Protein 5EGL (pdb70)

Radius of gyration: 24.34 Å; Cα contacts (8 Å, |Δi|>4): 1098; chains: 3; bounding box: 71×56×66 Å

Organism: Staphylococcus aureus (strain Mu50 / ATCC 700699) (NCBI:txid158878)

CATH classification: 3.10.129.10

InterPro domains:
  IPR006683 Thioesterase domain [PF03061] (31-102)
  IPR029069 HotDog domain superfamily [SSF54637] (8-158)
  IPR033120 Hotdog acyl-CoA thioesterase (ACOT)-type domain [PS51770] (12-124)
  IPR040170 Cytosolic acyl coenzyme A thioester hydrolase [PTHR11049] (7-162)

Foldseek 3Di:
DEDEQVQLKDKDKDAAAPVQADPVQFGDPVVVVVVLVVSQQSSVCRQQVAHKDWPWWLDKDFAATDGHGWIKMKIKTFLWFDFFKTKIKIWIWTADPVVRDIDTGMITITMMGGADPVGDGHGTHGYDYDDDVSCVSNVCVVVSVVVVVVVVVVVVVVVVVVVD/DAEDEQVQLKDKDKDAAAQVQADPVQFGDPVVVVVVVVVRQQSSVCRQFVAHKDWPWWLDKDFDATDGHGWMKMKMKTFQWFDFFKTKIKIFIWTDPVTDTGMITITMMGGADPVRHGHGTHTYDYDDDVSVVSNVCVVVSVVVVVVVVVVVVVVVVVVVVVVD/DEDEQVRLKFKDKDAAAPVQDDPVFFGDPVVVVVVQVVGQQSSVCVQFVAHKDWPDWDDWDQPDTDGHGWMKMKMKTWQWFDFFKTKIKIWIWTQDPVVRDIGTRIIIITMMGGADPVRHGHGGHTYDYDDDVSVVSNVPPVVVVVVVVVVVVVVVVVVVVVVD

B-factor: mean 50.88, std 18.09, range [17.89, 131.73]

Sequence (492 aa):
PMKSMSESKCYKNRQVFPQDTNHHHTMFGGTLMANIDEIAAITAMKHAGAQVVTASTDSVDFLKPIKTGDILQYVAMVSYAGTSSMEVVVQIRIDDVFNNKHDLAALSYLTFVALDDEGKPKHVPGVYPEDDVEKWFYDTAPQRVERRKARRIESKQTIEYLAQRPMKSMSESKCYKNRQVFPQDTNHHHTMFGGTLMANIDEIAAITAMKHAGAQVVTASTDSVDFLKPIKTGDILQYVAMVSYAGTSSMEVVVQIRIDDKHDLAALSYLTFVALDDEGKPKHVPGVYPEDDVEKWFYDTAPQRVERRKARRIESKQTIEYLAQAQHPMKSMSESKCYKNRQVFPQDTNHHHTMFGGTLMANIDEIAAITAMKHAGAQVVTASTDSVDFLKPIKTGDILQYVAMVSYAGTSSMEVVVQIRIDDVFNNKHDLAALSYLTFVALDDEGKPKHVPGVYPEDDVEKWFYDTAPQRVERRKARRIESKQTIEYLAQ

Secondary structure (DSSP, 8-state):
-EEETGGG-EEEEEE--GGGB-TTSBBPHHHHHHHHHHHHHHHHHHHHTSEEEEEEEEEEEE-S--BTT-EEEEEEEEEEE-SSEEEEEEEEEEEETTTTEEEEEEEEEEEEEEE-TTSSB----EEE--SHHHHHHHHHHHHHHHHHHHHHHHHHHHHHHH--/--EEETTTT-EEEEEE--GGGB-TTSBBPHHHHHHHHHHHHHHHHHHHHTSEEEEEEEEEEEE-S--BTT-EEEEEEEEEEE-SSEEEEEEEEEEE--EEEEEEEEEEEEEE-TTS-B----EEE--SHHHHHHHHHHHHHHHHHHHHHHHHHHHHHHHHHHH-/-EEETGGG-EEEEEE--GGGB-TTSBB-HHHHHHHHHHHHHHHHHHHHTS-EEEEEE------S--BTT-EEEEEEEEEEE-SSEEEEEEEEEEEETTTTEEEEEEEEEEEEEEB-TTS-B----EEE--SHHHHHHHHHHHHHHHHHHHHHHHHHHHHHHH--

Solvent-accessible surface area: 23511 Å² total; per-residue (Å²): 147,119,51,6,0,54,102,1,43,16,127,31,100,96,109,4,91,76,132,17,2,30,46,78,97,31,18,46,8,2,31,3,2,26,16,1,12,102,5,0,20,71,0,0,81,104,0,6,61,21,53,23,53,22,31,4,1,6,10,0,22,43,45,100,96,10,77,45,58,33,57,1,30,2,5,0,2,0,1,54,23,26,89,20,17,0,4,0,0,0,4,0,44,33,42,53,90,188,100,147,116,40,57,24,0,0,3,0,15,1,2,0,28,0,25,42,132,142,34,131,87,72,136,17,18,22,6,86,23,104,69,98,34,0,96,47,0,81,98,36,1,83,78,19,13,106,48,26,113,39,34,127,102,44,9,104,87,6,50,129,72,28,73,191,155,103,100,43,10,0,50,92,2,44,4,72,6,7,41,31,4,87,92,138,16,11,55,185,96,106,27,9,94,14,12,39,5,1,38,13,0,9,37,3,0,24,4,0,0,14,40,0,8,17,4,36,20,56,24,30,15,0,26,7,0,10,40,54,86,91,6,77,45,47,33,27,0,35,0,5,0,2,0,0,57,12,15,87,23,20,0,3,0,0,0,3,0,40,30,30,129,191,96,62,18,1,0,2,0,16,0,4,1,29,0,27,35,142,124,36,116,89,89,139,5,20,0,5,89,24,106,70,95,51,1,94,52,0,85,100,32,0,70,90,44,4,104,109,45,97,45,48,129,123,63,16,91,99,6,39,93,56,16,45,103,58,73,198,149,122,48,11,0,50,104,3,60,0,55,6,14,75,14,2,25,46,57,28,16,68,177,140,114,33,21,92,24,45,41,1,89,65,9,3,56,51,1,0,13,1,0,0,41,58,0,5,60,21,85,23,66,57,60,30,71,20,100,29,101,111,139,151,88,14,82,38,21,36,7,1,28,1,4,0,5,1,0,54,26,24,90,21,22,0,1,0,0,0,10,0,74,36,14,29,11,136,104,139,90,85,71,99,17,10,54,0,29,2,17,1,27,0,26,42,142,133,35,122,88,78,140,19,26,22,5,79,23,104,72,115,85,3,90,136,12,85,101,48,0,72,98,38,12,119,155,13,120,53,85,156,100,111,59,115,111,74,121,131,167,125,76,190

Nearest PDB structures (foldseek):
  5egl-assembly1_A  TM=1.006E+00  e=2.867E-31  Staphylococcus aureus subsp. aureus Mu50
  5hz4-assembly1_B  TM=9.978E-01  e=2.262E-29  Staphylococcus aureus subsp. aureus Mu50
  5egk-assembly1_C  TM=9.968E-01  e=2.016E-29  Staphylococcus aureus subsp. aureus Mu50
  5egj-assembly1_A  TM=9.893E-01  e=2.262E-29  Staphylococcus aureus subsp. aureus Mu50
  3sps-assembly1_B  TM=9.504E-01  e=2.449E-19  Halalkalibacterium halodurans C-125

Structure (mmCIF, N/CA/C/O backbone):
data_5EGL
#
_entry.id   5EGL
#
_cell.length_a   142.260
_cell.length_b   142.260
_cell.length_c   163.892
_cell.angle_alpha   90.00
_cell.angle_beta   90.00
_cell.angle_gamma   120.00
#
_symmetry.space_group_name_H-M   'P 65 2 2'
#
loop_
_entity.id
_entity.type
_entity.pdbx_description
1 polymer 'Acyl CoA Hydrolase'
2 non-polymer 'Butyryl Coenzyme A'
3 non-polymer 'COENZYME A'
4 non-polymer '[[(2~{S},3~{S},4~{R},5~{R})-5-(6-aminopurin-9-yl)-4-oxidanyl-3-phosphonooxy-oxolan-2-yl]methoxy-oxidanyl-phosphoryl] [(3~{R})-4-[[3-[2-[2-[3-[[(2~{R})-4-[[[(2~{R},3~{S},4~{R},5~{R})-5-(6-aminopurin-9-yl)-4-oxidanyl-3-phosphonooxy-oxolan-2-yl]methoxy-oxidanyl-phosphoryl]oxy-oxidanyl-phosphoryl]oxy-3,3-dimethyl-2-oxidanyl-butanoyl]amino]propanoylamino]ethyldisulfanyl]ethylamino]-3-oxidanylidene-propyl]amino]-2,2-dimethyl-3-oxidanyl-4-oxidanylidene-butyl] hydrogen phosphate'
5 water water
#
loop_
_atom_site.group_PDB
_atom_site.id
_atom_site.type_symbol
_atom_site.label_atom_id
_atom_site.label_alt_id
_atom_site.label_comp_id
_atom_site.label_asym_id
_atom_site.label_entity_id
_atom_site.label_seq_id
_atom_site.pdbx_PDB_ins_code
_atom_site.Cartn_x
_atom_site.Cartn_y
_atom_site.Cartn_z
_atom_site.occupancy
_atom_site.B_iso_or_equiv
_atom_site.auth_seq_id
_atom_site.auth_comp_id
_atom_site.auth_asym_id
_atom_site.auth_atom_id
_atom_site.pdbx_PDB_model_num
ATOM 1 N N . PRO A 1 7 ? 67.582 -14.815 -13.284 1.00 57.31 7 PRO A N 1
ATOM 2 C CA . PRO A 1 7 ? 68.191 -16.006 -12.680 1.00 57.47 7 PRO A CA 1
ATOM 3 C C . PRO A 1 7 ? 68.401 -17.095 -13.728 1.00 43.79 7 PRO A C 1
ATOM 4 O O . PRO A 1 7 ? 67.474 -17.351 -14.496 1.00 44.52 7 PRO A O 1
ATOM 15 N N . MET A 1 8 ? 69.584 -17.702 -13.777 1.00 44.27 8 MET A N 1
ATOM 16 C CA . MET A 1 8 ? 69.853 -18.724 -14.782 1.00 42.46 8 MET A CA 1
ATOM 17 C C . MET A 1 8 ? 70.459 -19.962 -14.154 1.00 46.12 8 MET A C 1
ATOM 18 O O . MET A 1 8 ? 71.204 -19.880 -13.178 1.00 39.21 8 MET A O 1
ATOM 32 N N . LYS A 1 9 ? 70.130 -21.108 -14.747 1.00 39.67 9 LYS A N 1
ATOM 33 C CA . LYS A 1 9 ? 70.659 -22.390 -14.320 1.00 36.01 9 LYS A CA 1
ATOM 34 C C . LYS A 1 9 ? 71.353 -23.073 -15.487 1.00 30.51 9 LYS A C 1
ATOM 35 O O . LYS A 1 9 ? 71.008 -22.852 -16.647 1.00 32.28 9 LYS A O 1
ATOM 54 N N . SER A 1 10 ? 72.339 -23.900 -15.182 1.00 35.19 10 SER A N 1
ATOM 55 C CA . SER A 1 10 ? 72.966 -24.708 -16.210 1.00 30.94 10 SER A CA 1
ATOM 56 C C . SER A 1 10 ? 72.032 -25.859 -16.556 1.00 32.94 10 SER A C 1
ATOM 57 O O . SER A 1 10 ? 71.131 -26.204 -15.786 1.00 28.77 10 SER A O 1
ATOM 65 N N . MET A 1 11 ? 72.248 -26.438 -17.728 1.00 29.79 11 MET A N 1
ATOM 66 C CA . MET A 1 11 ? 71.499 -27.600 -18.160 1.00 26.25 11 MET A CA 1
ATOM 67 C C . MET A 1 11 ? 71.811 -28.779 -17.242 1.00 26.66 11 MET A C 1
ATOM 68 O O . MET A 1 11 ? 70.951 -29.619 -16.999 1.00 26.50 11 MET A O 1
ATOM 82 N N . SER A 1 12 ? 73.038 -28.833 -16.724 1.00 26.85 12 SER A N 1
ATOM 83 C CA . SER A 1 12 ? 73.439 -29.905 -15.816 1.00 30.82 12 SER A CA 1
ATOM 84 C C . SER A 1 12 ? 72.703 -29.875 -14.480 1.00 31.10 12 SER A C 1
ATOM 85 O O . SER A 1 12 ? 72.485 -30.926 -13.888 1.00 35.12 12 SER A O 1
ATOM 93 N N . GLU A 1 13 ? 72.313 -28.693 -14.005 1.00 31.81 13 GLU A N 1
ATOM 94 C CA . GLU A 1 13 ? 71.698 -28.586 -12.678 1.00 32.24 13 GLU A CA 1
ATOM 95 C C . GLU A 1 13 ? 70.434 -29.434 -12.555 1.00 31.59 13 GLU A C 1
ATOM 96 O O . GLU A 1 13 ? 70.149 -29.975 -11.491 1.00 31.62 13 GLU A O 1
ATOM 108 N N . SER A 1 14 ? 69.647 -29.497 -13.623 1.00 26.12 14 SER A N 1
ATOM 109 C CA . SER A 1 14 ? 68.383 -30.232 -13.579 1.00 27.74 14 SER A CA 1
ATOM 110 C C . SER A 1 14 ? 68.366 -31.487 -14.453 1.00 23.88 14 SER A C 1
ATOM 111 O O . SER A 1 14 ? 67.327 -32.111 -14.628 1.00 27.79 14 SER A O 1
ATOM 119 N N . LYS A 1 15 ? 69.516 -31.844 -15.006 1.00 28.78 15 LYS A N 1
ATOM 120 C CA . LYS A 1 15 ? 69.614 -32.992 -15.892 1.00 23.51 15 LYS A CA 1
ATOM 121 C C . LYS A 1 15 ? 69.250 -34.255 -15.130 1.00 28.26 15 LYS A C 1
ATOM 122 O O . LYS A 1 15 ? 69.708 -34.451 -14.006 1.00 27.78 15 LYS A O 1
ATOM 141 N N . CYS A 1 16 ? 68.449 -35.119 -15.745 1.00 27.41 16 CYS A N 1
ATOM 142 C CA . CYS A 1 16 ? 68.034 -36.347 -15.086 1.00 24.69 16 CYS A CA 1
ATOM 143 C C . CYS A 1 16 ? 68.349 -37.586 -15.917 1.00 26.62 16 CYS A C 1
ATOM 144 O O . CYS A 1 16 ? 68.314 -37.559 -17.149 1.00 22.26 16 CYS A O 1
ATOM 152 N N . TYR A 1 17 ? 68.607 -38.679 -15.207 1.00 24.32 17 TYR A N 1
ATOM 153 C CA . TYR A 1 17 ? 68.986 -39.954 -15.798 1.00 25.96 17 TYR A CA 1
ATOM 154 C C . TYR A 1 17 ? 68.046 -41.040 -15.345 1.00 26.43 17 TYR A C 1
ATOM 155 O O . TYR A 1 17 ? 67.529 -41.002 -14.229 1.00 30.38 17 TYR A O 1
ATOM 173 N N . LYS A 1 18 ? 67.844 -42.033 -16.198 1.00 22.64 18 LYS A N 1
ATOM 174 C CA . LYS A 1 18 ? 67.150 -43.226 -15.763 1.00 25.33 18 LYS A CA 1
ATOM 175 C C . LYS A 1 18 ? 67.692 -44.469 -16.467 1.00 25.35 18 LYS A C 1
ATOM 176 O O . LYS A 1 18 ? 67.727 -44.529 -17.687 1.00 24.13 18 LYS A O 1
ATOM 195 N N . ASN A 1 19 ? 68.083 -45.468 -15.689 1.00 24.81 19 ASN A N 1
ATOM 196 C CA . ASN A 1 19 ? 68.511 -46.749 -16.236 1.00 24.63 19 ASN A CA 1
ATOM 197 C C . ASN A 1 19 ? 67.415 -47.729 -15.910 1.00 27.20 19 ASN A C 1
ATOM 198 O O . ASN A 1 19 ? 67.054 -47.892 -14.738 1.00 26.94 19 ASN A O 1
ATOM 209 N N . ARG A 1 20 ? 66.919 -48.412 -16.934 1.00 24.70 20 ARG A N 1
ATOM 210 C CA . ARG A 1 20 ? 65.774 -49.297 -16.764 1.00 24.39 20 ARG A CA 1
ATOM 211 C C . ARG A 1 20 ? 65.864 -50.543 -17.626 1.00 28.86 20 ARG A C 1
ATOM 212 O O . ARG A 1 20 ? 66.365 -50.509 -18.748 1.00 31.58 20 ARG A O 1
ATOM 233 N N . GLN A 1 21 ? 65.384 -51.647 -17.074 1.00 28.41 21 GLN A N 1
ATOM 234 C CA . GLN A 1 21 ? 65.243 -52.882 -17.823 1.00 28.07 21 GLN A CA 1
ATOM 235 C C . GLN A 1 21 ? 63.881 -52.902 -18.490 1.00 28.41 21 GLN A C 1
ATOM 236 O O . GLN A 1 21 ? 62.898 -52.425 -17.916 1.00 23.80 21 GLN A O 1
ATOM 250 N N . VAL A 1 22 ? 63.804 -53.539 -19.651 1.00 28.57 22 VAL A N 1
ATOM 251 C CA . VAL A 1 22 ? 62.550 -53.642 -20.371 1.00 24.88 22 VAL A CA 1
ATOM 252 C C . VAL A 1 22 ? 61.949 -55.011 -20.078 1.00 27.94 22 VAL A C 1
ATOM 253 O O . VAL A 1 22 ? 62.507 -56.031 -20.466 1.00 28.45 22 VAL A O 1
ATOM 266 N N . PHE A 1 23 ? 60.811 -55.015 -19.392 1.00 25.32 23 PHE A N 1
ATOM 267 C CA . PHE A 1 23 ? 60.140 -56.254 -18.986 1.00 30.38 23 PHE A CA 1
ATOM 268 C C . PHE A 1 23 ? 59.009 -56.638 -19.938 1.00 34.66 23 PHE A C 1
ATOM 269 O O . PHE A 1 23 ? 58.538 -55.801 -20.721 1.00 30.71 23 PHE A O 1
ATOM 286 N N . PRO A 1 24 ? 58.558 -57.904 -19.864 1.00 31.13 24 PRO A N 1
ATOM 287 C CA . PRO A 1 24 ? 57.469 -58.387 -20.724 1.00 30.62 24 PRO A CA 1
ATOM 288 C C . PRO A 1 24 ? 56.203 -57.549 -20.602 1.00 30.90 24 PRO A C 1
ATOM 289 O O . PRO A 1 24 ? 55.480 -57.400 -21.581 1.00 32.51 24 PRO A O 1
ATOM 300 N N . GLN A 1 25 ? 55.947 -56.985 -19.427 1.00 26.17 25 GLN A N 1
ATOM 301 C CA . GLN A 1 25 ? 54.761 -56.152 -19.249 1.00 34.37 25 GLN A CA 1
ATOM 302 C C . GLN A 1 25 ? 54.867 -54.879 -20.077 1.00 31.43 25 GLN A C 1
ATOM 303 O O . GLN A 1 25 ? 53.862 -54.204 -20.311 1.00 29.36 25 GLN A O 1
ATOM 317 N N . ASP A 1 26 ? 56.078 -54.567 -20.542 1.00 31.71 26 ASP A N 1
ATOM 318 C CA . ASP A 1 26 ? 56.310 -53.352 -21.321 1.00 29.84 26 ASP A CA 1
ATOM 319 C C . ASP A 1 26 ? 56.250 -53.558 -22.837 1.00 27.44 26 ASP A C 1
ATOM 320 O O . ASP A 1 26 ? 56.350 -52.586 -23.587 1.00 25.85 26 ASP A O 1
ATOM 329 N N . THR A 1 27 ? 56.088 -54.797 -23.295 1.00 28.22 27 THR A N 1
ATOM 330 C CA . THR A 1 27 ? 56.203 -55.072 -24.727 1.00 30.00 27 THR A CA 1
ATOM 331 C C . THR A 1 27 ? 55.007 -55.829 -25.316 1.00 30.94 27 THR A C 1
ATOM 332 O O . THR A 1 27 ? 54.280 -56.517 -24.607 1.00 31.61 27 THR A O 1
ATOM 343 N N . ASN A 1 28 ? 54.822 -55.701 -26.629 1.00 34.25 28 ASN A N 1
ATOM 344 C CA . ASN A 1 28 ? 53.742 -56.399 -27.310 1.00 35.44 28 ASN A CA 1
ATOM 345 C C . ASN A 1 28 ? 54.113 -57.827 -27.700 1.00 37.24 28 ASN A C 1
ATOM 346 O O . ASN A 1 28 ? 55.133 -58.364 -27.260 1.00 33.52 28 ASN A O 1
ATOM 357 N N . HIS A 1 29 ? 53.240 -58.444 -28.491 1.00 34.71 29 HIS A N 1
ATOM 358 C CA . HIS A 1 29 ? 53.392 -59.830 -28.928 1.00 38.45 29 HIS A CA 1
ATOM 359 C C . HIS A 1 29 ? 54.583 -60.010 -29.872 1.00 40.52 29 HIS A C 1
ATOM 360 O O . HIS A 1 29 ? 55.001 -61.135 -30.139 1.00 41.42 29 HIS A O 1
ATOM 374 N N . HIS A 1 30 ? 55.128 -58.909 -30.380 1.00 40.28 30 HIS A N 1
ATOM 375 C CA . HIS A 1 30 ? 56.338 -58.995 -31.183 1.00 41.21 30 HIS A CA 1
ATOM 376 C C . HIS A 1 30 ? 57.538 -58.618 -30.318 1.00 43.70 30 HIS A C 1
ATOM 377 O O . HIS A 1 30 ? 58.627 -58.388 -30.833 1.00 32.67 30 HIS A O 1
ATOM 391 N N . HIS A 1 31 ? 57.319 -58.557 -29.003 1.00 36.78 31 HIS A N 1
ATOM 392 C CA . HIS A 1 31 ? 58.378 -58.277 -28.032 1.00 38.72 31 HIS A CA 1
ATOM 393 C C . HIS A 1 31 ? 58.992 -56.897 -28.217 1.00 31.13 31 HIS A C 1
ATOM 394 O O . HIS A 1 31 ? 60.133 -56.659 -27.830 1.00 32.05 31 HIS A O 1
ATOM 408 N N . THR A 1 32 ? 58.214 -55.991 -28.791 1.00 35.30 32 THR A N 1
ATOM 409 C CA . THR A 1 32 ? 58.634 -54.612 -28.980 1.00 27.58 32 THR A CA 1
ATOM 410 C C . THR A 1 32 ? 57.948 -53.749 -27.931 1.00 32.09 32 THR A C 1
ATOM 411 O O . THR A 1 32 ? 56.757 -53.905 -27.657 1.00 31.09 32 THR A O 1
ATOM 422 N N . MET A 1 33 ? 58.715 -52.867 -27.310 1.00 31.16 33 MET A N 1
ATOM 423 C CA . MET A 1 33 ? 58.181 -52.013 -26.260 1.00 29.13 33 MET A CA 1
ATOM 424 C C . MET A 1 33 ? 57.088 -51.117 -26.804 1.00 25.74 33 MET A C 1
ATOM 425 O O . MET A 1 33 ? 57.210 -50.581 -27.897 1.00 27.84 33 MET A O 1
ATOM 439 N N . PHE A 1 34 ? 56.022 -50.949 -26.029 1.00 28.34 34 PHE A N 1
ATOM 440 C CA . PHE A 1 34 ? 54.915 -50.094 -26.435 1.00 28.51 34 PHE A CA 1
ATOM 441 C C . PHE A 1 34 ? 55.379 -48.660 -26.618 1.00 37.38 34 PHE A C 1
ATOM 442 O O . PHE A 1 34 ? 56.125 -48.129 -25.792 1.00 27.53 34 PHE A O 1
ATOM 459 N N . GLY A 1 35 ? 54.938 -48.030 -27.699 1.00 29.75 35 GLY A N 1
ATOM 460 C CA . GLY A 1 35 ? 55.220 -46.625 -27.894 1.00 31.56 35 GLY A CA 1
ATOM 461 C C . GLY A 1 35 ? 54.620 -45.826 -26.751 1.00 30.80 35 GLY A C 1
ATOM 462 O O . GLY A 1 35 ? 55.210 -44.859 -26.281 1.00 29.34 35 GLY A O 1
ATOM 466 N N . GLY A 1 36 ? 53.438 -46.232 -26.300 1.00 28.45 36 GLY A N 1
ATOM 467 C CA . GLY A 1 36 ? 52.761 -45.539 -25.216 1.00 28.67 36 GLY A CA 1
ATOM 468 C C . GLY A 1 36 ? 53.536 -45.577 -23.910 1.00 27.78 36 GLY A C 1
ATOM 469 O O . GLY A 1 36 ? 53.577 -44.600 -23.153 1.00 28.23 36 GLY A O 1
ATOM 473 N N . THR A 1 37 ? 54.135 -46.729 -23.635 1.00 26.83 37 THR A N 1
ATOM 474 C CA . THR A 1 37 ? 54.937 -46.912 -22.434 1.00 27.10 37 THR A CA 1
ATOM 475 C C . THR A 1 37 ? 56.199 -46.059 -22.497 1.00 28.28 37 THR A C 1
ATOM 476 O O . THR A 1 37 ? 56.563 -45.375 -21.528 1.00 26.36 37 THR A O 1
ATOM 487 N N . LEU A 1 38 ? 56.865 -46.097 -23.646 1.00 28.13 38 LEU A N 1
ATOM 488 C CA . LEU A 1 38 ? 58.046 -45.276 -23.844 1.00 25.19 38 LEU A CA 1
ATOM 489 C C . LEU A 1 38 ? 57.651 -43.819 -23.636 1.00 23.64 38 LEU A C 1
ATOM 490 O O . LEU A 1 38 ? 58.334 -43.088 -22.916 1.00 24.16 38 LEU A O 1
ATOM 506 N N . MET A 1 39 ? 56.546 -43.385 -24.242 1.00 24.97 39 MET A N 1
ATOM 507 C CA . MET A 1 39 ? 56.118 -42.004 -24.043 1.00 29.34 39 MET A CA 1
ATOM 508 C C . MET A 1 39 ? 55.831 -41.685 -22.577 1.00 28.45 39 MET A C 1
ATOM 509 O O . MET A 1 39 ? 56.174 -40.594 -22.107 1.00 27.30 39 MET A O 1
ATOM 523 N N . ALA A 1 40 ? 55.183 -42.598 -21.859 1.00 27.79 40 ALA A N 1
ATOM 524 C CA . ALA A 1 40 ? 54.939 -42.383 -20.424 1.00 26.60 40 ALA A CA 1
ATOM 525 C C . ALA A 1 40 ? 56.250 -42.233 -19.624 1.00 23.70 40 ALA A C 1
ATOM 526 O O . ALA A 1 40 ? 56.374 -41.323 -18.794 1.00 25.00 40 ALA A O 1
ATOM 533 N N . ASN A 1 41 ? 57.212 -43.129 -19.853 1.00 24.02 41 ASN A N 1
ATOM 534 C CA . ASN A 1 41 ? 58.542 -43.011 -19.218 1.00 26.14 41 ASN A CA 1
ATOM 535 C C . ASN A 1 41 ? 59.269 -41.707 -19.563 1.00 22.74 41 ASN A C 1
ATOM 536 O O . ASN A 1 41 ? 59.915 -41.065 -18.707 1.00 20.29 41 ASN A O 1
ATOM 547 N N . ILE A 1 42 ? 59.189 -41.339 -20.835 1.00 23.51 42 ILE A N 1
ATOM 548 C CA . ILE A 1 42 ? 59.772 -40.091 -21.299 1.00 17.89 42 ILE A CA 1
ATOM 549 C C . ILE A 1 42 ? 59.147 -38.920 -20.550 1.00 20.83 42 ILE A C 1
ATOM 550 O O . ILE A 1 42 ? 59.849 -38.083 -19.957 1.00 25.27 42 ILE A O 1
ATOM 566 N N . ASP A 1 43 ? 57.822 -38.869 -20.551 1.00 25.57 43 ASP A N 1
ATOM 567 C CA . ASP A 1 43 ? 57.119 -37.792 -19.872 1.00 21.95 43 ASP A CA 1
ATOM 568 C C . ASP A 1 43 ? 57.492 -37.758 -18.391 1.00 23.14 43 ASP A C 1
ATOM 569 O O . ASP A 1 43 ? 57.775 -36.689 -17.834 1.00 26.50 43 ASP A O 1
ATOM 578 N N . GLU A 1 44 ? 57.531 -38.929 -17.761 1.00 24.88 44 GLU A N 1
ATOM 579 C CA . GLU A 1 44 ? 57.838 -38.993 -16.336 1.00 21.77 44 GLU A CA 1
ATOM 580 C C . GLU A 1 44 ? 59.209 -38.383 -16.032 1.00 26.14 44 GLU A C 1
ATOM 581 O O . GLU A 1 44 ? 59.329 -37.556 -15.127 1.00 24.55 44 GLU A O 1
ATOM 593 N N . ILE A 1 45 ? 60.255 -38.796 -16.744 1.00 22.92 45 ILE A N 1
ATOM 594 C CA . ILE A 1 45 ? 61.571 -38.237 -16.421 1.00 22.01 45 ILE A CA 1
ATOM 595 C C . ILE A 1 45 ? 61.686 -36.734 -16.820 1.00 22.06 45 ILE A C 1
ATOM 596 O O . ILE A 1 45 ? 62.275 -35.903 -16.083 1.00 24.78 45 ILE A O 1
ATOM 612 N N . ALA A 1 46 ? 61.103 -36.380 -17.962 1.00 25.38 46 ALA A N 1
ATOM 613 C CA . ALA A 1 46 ? 61.115 -34.995 -18.417 1.00 21.55 46 ALA A CA 1
ATOM 614 C C . ALA A 1 46 ? 60.452 -34.053 -17.411 1.00 22.96 46 ALA A C 1
ATOM 615 O O . ALA A 1 46 ? 60.940 -32.944 -17.175 1.00 27.09 46 ALA A O 1
ATOM 622 N N . ALA A 1 47 ? 59.325 -34.476 -16.848 1.00 26.60 47 ALA A N 1
ATOM 623 C CA . ALA A 1 47 ? 58.622 -33.662 -15.858 1.00 25.53 47 ALA A CA 1
ATOM 624 C C . ALA A 1 47 ? 59.506 -33.380 -14.645 1.00 25.68 47 ALA A C 1
ATOM 625 O O . ALA A 1 47 ? 59.510 -32.267 -14.120 1.00 26.08 47 ALA A O 1
ATOM 632 N N . ILE A 1 48 ? 60.274 -34.379 -14.212 1.00 23.91 48 ILE A N 1
ATOM 633 C CA . ILE A 1 48 ? 61.145 -34.202 -13.060 1.00 22.77 48 ILE A CA 1
ATOM 634 C C . ILE A 1 48 ? 62.220 -33.182 -13.404 1.00 24.19 48 ILE A C 1
ATOM 635 O O . ILE A 1 48 ? 62.508 -32.272 -12.611 1.00 24.85 48 ILE A O 1
ATOM 651 N N . THR A 1 49 ? 62.808 -33.323 -14.588 1.00 23.06 49 THR A N 1
ATOM 652 C CA . THR A 1 49 ? 63.780 -32.326 -15.046 1.00 22.73 49 THR A CA 1
ATOM 653 C C . THR A 1 49 ? 63.185 -30.903 -15.062 1.00 20.46 49 THR A C 1
ATOM 654 O O . THR A 1 49 ? 63.787 -29.949 -14.550 1.00 27.03 49 THR A O 1
ATOM 665 N N . ALA A 1 50 ? 62.003 -30.766 -15.648 1.00 24.56 50 ALA A N 1
ATOM 666 C CA . ALA A 1 50 ? 61.346 -29.467 -15.720 1.00 25.08 50 ALA A CA 1
ATOM 667 C C . ALA A 1 50 ? 61.064 -28.904 -14.322 1.00 26.39 50 ALA A C 1
ATOM 668 O O . ALA A 1 50 ? 61.291 -27.720 -14.061 1.00 27.92 50 ALA A O 1
ATOM 675 N N . MET A 1 51 ? 60.590 -29.757 -13.421 1.00 30.35 51 MET A N 1
ATOM 676 C CA . MET A 1 51 ? 60.331 -29.350 -12.034 1.00 31.05 51 MET A CA 1
ATOM 677 C C . MET A 1 51 ? 61.600 -28.871 -11.350 1.00 34.55 51 MET A C 1
ATOM 678 O O . MET A 1 51 ? 61.591 -27.879 -10.613 1.00 32.62 51 MET A O 1
ATOM 692 N N . LYS A 1 52 ? 62.690 -29.594 -11.573 1.00 28.84 52 LYS A N 1
ATOM 693 C CA . LYS A 1 52 ? 63.961 -29.212 -10.981 1.00 30.00 52 LYS A CA 1
ATOM 694 C C . LYS A 1 52 ? 64.405 -27.856 -11.517 1.00 31.55 52 LYS A C 1
ATOM 695 O O . LYS A 1 52 ? 64.868 -26.994 -10.762 1.00 26.62 52 LYS A O 1
ATOM 714 N N . HIS A 1 53 ? 64.292 -27.671 -12.828 1.00 25.15 53 HIS A N 1
ATOM 715 C CA . HIS A 1 53 ? 64.679 -26.397 -13.411 1.00 27.63 53 HIS A CA 1
ATOM 716 C C . HIS A 1 53 ? 63.804 -25.234 -12.945 1.00 27.21 53 HIS A C 1
ATOM 717 O O . HIS A 1 53 ? 64.314 -24.193 -12.551 1.00 31.27 53 HIS A O 1
ATOM 731 N N . ALA A 1 54 ? 62.491 -25.420 -13.001 1.00 28.15 54 ALA A N 1
ATOM 732 C CA . ALA A 1 54 ? 61.541 -24.365 -12.655 1.00 29.91 54 ALA A CA 1
ATOM 733 C C . ALA A 1 54 ? 61.541 -24.073 -11.156 1.00 35.51 54 ALA A C 1
ATOM 734 O O . ALA A 1 54 ? 61.225 -22.962 -10.735 1.00 38.22 54 ALA A O 1
ATOM 741 N N . GLY A 1 55 ? 61.858 -25.083 -10.354 1.00 33.31 55 GLY A N 1
ATOM 742 C CA . GLY A 1 55 ? 61.784 -24.952 -8.910 1.00 38.18 55 GLY A CA 1
ATOM 743 C C . GLY A 1 55 ? 60.329 -24.831 -8.508 1.00 44.67 55 GLY A C 1
ATOM 744 O O . GLY A 1 55 ? 59.996 -24.239 -7.485 1.00 43.18 55 GLY A O 1
ATOM 748 N N . ALA A 1 56 ? 59.458 -25.406 -9.326 1.00 37.98 56 ALA A N 1
ATOM 749 C CA . ALA A 1 56 ? 58.031 -25.305 -9.105 1.00 40.95 56 ALA A CA 1
ATOM 750 C C . ALA A 1 56 ? 57.324 -26.455 -9.789 1.00 42.94 56 ALA A C 1
ATOM 751 O O . ALA A 1 56 ? 57.927 -27.202 -10.555 1.00 41.68 56 ALA A O 1
ATOM 758 N N . GLN A 1 57 ? 56.038 -26.595 -9.508 1.00 37.06 57 GLN A N 1
ATOM 759 C CA . GLN A 1 57 ? 55.240 -27.624 -10.143 1.00 34.73 57 GLN A CA 1
ATOM 760 C C . GLN A 1 57 ? 55.095 -27.305 -11.624 1.00 37.59 57 GLN A C 1
ATOM 761 O O . GLN A 1 57 ? 55.171 -26.144 -12.033 1.00 40.12 57 GLN A O 1
ATOM 775 N N . VAL A 1 58 ? 54.886 -28.342 -12.423 1.00 31.43 58 VAL A N 1
ATOM 776 C CA . VAL A 1 58 ? 54.758 -28.182 -13.859 1.00 32.18 58 VAL A CA 1
ATOM 777 C C . VAL A 1 58 ? 53.646 -29.033 -14.405 1.00 33.13 58 VAL A C 1
ATOM 778 O O . VAL A 1 58 ? 53.194 -29.977 -13.760 1.00 34.15 58 VAL A O 1
ATOM 791 N N . VAL A 1 59 ? 53.227 -28.703 -15.616 1.00 30.08 59 VAL A N 1
ATOM 792 C CA . VAL A 1 59 ? 52.330 -29.565 -16.354 1.00 30.95 59 VAL A CA 1
ATOM 793 C C . VAL A 1 59 ? 52.902 -29.764 -17.747 1.00 29.89 59 VAL A C 1
ATOM 794 O O . VAL A 1 59 ? 53.650 -28.921 -18.257 1.00 31.98 59 VAL A O 1
ATOM 807 N N . THR A 1 60 ? 52.587 -30.911 -18.330 1.00 28.91 60 THR A N 1
ATOM 808 C CA . THR A 1 60 ? 52.973 -31.209 -19.691 1.00 32.60 60 THR A CA 1
ATOM 809 C C . THR A 1 60 ? 52.047 -30.465 -20.626 1.00 32.78 60 THR A C 1
ATOM 810 O O . THR A 1 60 ? 50.847 -30.742 -20.657 1.00 33.73 60 THR A O 1
ATOM 821 N N . ALA A 1 61 ? 52.595 -29.527 -21.388 1.00 30.99 61 ALA A N 1
ATOM 822 C CA . ALA A 1 61 ? 51.794 -28.783 -22.349 1.00 29.04 61 ALA A CA 1
ATOM 823 C C . ALA A 1 61 ? 51.666 -29.586 -23.621 1.00 34.86 61 ALA A C 1
ATOM 824 O O . ALA A 1 61 ? 50.597 -29.668 -24.219 1.00 31.56 61 ALA A O 1
ATOM 831 N N . SER A 1 62 ? 52.766 -30.205 -24.029 1.00 30.75 62 SER A N 1
ATOM 832 C CA . SER A 1 62 ? 52.746 -30.992 -25.234 1.00 25.41 62 SER A CA 1
ATOM 833 C C . SER A 1 62 ? 53.924 -31.937 -25.360 1.00 28.68 62 SER A C 1
ATOM 834 O O . SER A 1 62 ? 54.991 -31.722 -24.783 1.00 26.25 62 SER A O 1
ATOM 842 N N . THR A 1 63 ? 53.718 -32.962 -26.172 1.00 30.81 63 THR A N 1
ATOM 843 C CA . THR A 1 63 ? 54.797 -33.811 -26.627 1.00 32.16 63 THR A CA 1
ATOM 844 C C . THR A 1 63 ? 54.987 -33.315 -28.040 1.00 30.67 63 THR A C 1
ATOM 845 O O . THR A 1 63 ? 54.120 -33.492 -28.879 1.00 29.84 63 THR A O 1
ATOM 856 N N . ASP A 1 64 ? 56.111 -32.651 -28.274 1.00 33.40 64 ASP A N 1
ATOM 857 C CA . ASP A 1 64 ? 56.402 -32.014 -29.550 1.00 34.09 64 ASP A CA 1
ATOM 858 C C . ASP A 1 64 ? 56.762 -33.031 -30.611 1.00 34.46 64 ASP A C 1
ATOM 859 O O . ASP A 1 64 ? 56.394 -32.889 -31.774 1.00 38.75 64 ASP A O 1
ATOM 868 N N . SER A 1 65 ? 57.497 -34.054 -30.206 1.00 32.00 65 SER A N 1
ATOM 869 C CA . SER A 1 65 ? 57.727 -35.196 -31.067 1.00 28.65 65 SER A CA 1
ATOM 870 C C . SER A 1 65 ? 58.464 -36.298 -30.332 1.00 31.45 65 SER A C 1
ATOM 871 O O . SER A 1 65 ? 59.220 -36.062 -29.372 1.00 30.70 65 SER A O 1
ATOM 879 N N . VAL A 1 66 ? 58.234 -37.505 -30.826 1.00 28.87 66 VAL A N 1
ATOM 880 C CA . VAL A 1 66 ? 58.989 -38.672 -30.431 1.00 31.19 66 VAL A CA 1
ATOM 881 C C . VAL A 1 66 ? 59.377 -39.385 -31.719 1.00 29.09 66 VAL A C 1
ATOM 882 O O . VAL A 1 66 ? 58.517 -39.779 -32.506 1.00 28.37 66 VAL A O 1
ATOM 895 N N . ASP A 1 67 ? 60.673 -39.541 -31.941 1.00 24.67 67 ASP A N 1
ATOM 896 C CA . ASP A 1 67 ? 61.137 -40.285 -33.094 1.00 26.98 67 ASP A CA 1
ATOM 897 C C . ASP A 1 67 ? 61.635 -41.632 -32.581 1.00 29.01 67 ASP A C 1
ATOM 898 O O . ASP A 1 67 ? 62.574 -41.697 -31.775 1.00 27.03 67 ASP A O 1
ATOM 907 N N . PHE A 1 68 ? 60.990 -42.691 -33.075 1.00 25.00 68 PHE A N 1
ATOM 908 C CA . PHE A 1 68 ? 61.309 -44.079 -32.738 1.00 29.73 68 PHE A CA 1
ATOM 909 C C . PHE A 1 68 ? 62.295 -44.606 -33.759 1.00 30.70 68 PHE A C 1
ATOM 910 O O . PHE A 1 68 ? 61.914 -44.990 -34.857 1.00 34.96 68 PHE A O 1
ATOM 927 N N . LEU A 1 69 ? 63.570 -44.569 -33.403 1.00 32.57 69 LEU A N 1
ATOM 928 C CA . LEU A 1 69 ? 64.639 -44.845 -34.348 1.00 33.16 69 LEU A CA 1
ATOM 929 C C . LEU A 1 69 ? 65.001 -46.322 -34.480 1.00 35.33 69 LEU A C 1
ATOM 930 O O . LEU A 1 69 ? 65.159 -46.836 -35.586 1.00 40.15 69 LEU A O 1
ATOM 946 N N . LYS A 1 70 ? 65.133 -46.998 -33.348 1.00 31.95 70 LYS A N 1
ATOM 947 C CA . LYS A 1 70 ? 65.504 -48.408 -33.342 1.00 35.02 70 LYS A CA 1
ATOM 948 C C . LYS A 1 70 ? 64.581 -49.184 -32.431 1.00 34.79 70 LYS A C 1
ATOM 949 O O . LYS A 1 70 ? 64.243 -48.701 -31.348 1.00 33.14 70 LYS A O 1
ATOM 968 N N . PRO A 1 71 ? 64.174 -50.394 -32.854 1.00 32.80 71 PRO A N 1
ATOM 969 C CA . PRO A 1 71 ? 63.241 -51.138 -32.007 1.00 31.58 71 PRO A CA 1
ATOM 970 C C . PRO A 1 71 ? 63.837 -51.499 -30.655 1.00 27.81 71 PRO A C 1
ATOM 971 O O . PRO A 1 71 ? 64.963 -51.976 -30.585 1.00 28.39 71 PRO A O 1
ATOM 982 N N . ILE A 1 72 ? 63.063 -51.260 -29.603 1.00 30.27 72 ILE A N 1
ATOM 983 C CA . ILE A 1 72 ? 63.412 -51.662 -28.242 1.00 30.66 72 ILE A CA 1
ATOM 984 C C . ILE A 1 72 ? 62.739 -52.986 -27.897 1.00 31.84 72 ILE A C 1
ATOM 985 O O . ILE A 1 72 ? 61.528 -53.138 -28.070 1.00 29.95 72 ILE A O 1
ATOM 1001 N N . LYS A 1 73 ? 63.516 -53.939 -27.398 1.00 27.50 73 LYS A N 1
ATOM 1002 C CA . LYS A 1 73 ? 63.014 -55.298 -27.231 1.00 34.47 73 LYS A CA 1
ATOM 1003 C C . LYS A 1 73 ? 62.982 -55.745 -25.775 1.00 34.71 73 LYS A C 1
ATOM 1004 O O . LYS A 1 73 ? 63.740 -55.250 -24.947 1.00 25.80 73 LYS A O 1
ATOM 1023 N N . THR A 1 74 ? 62.122 -56.717 -25.484 1.00 32.71 74 THR A N 1
ATOM 1024 C CA . THR A 1 74 ? 62.048 -57.298 -24.152 1.00 30.99 74 THR A CA 1
ATOM 1025 C C . THR A 1 74 ? 63.450 -57.710 -23.734 1.00 27.26 74 THR A C 1
ATOM 1026 O O . THR A 1 74 ? 64.154 -58.355 -24.500 1.00 26.34 74 THR A O 1
ATOM 1037 N N . GLY A 1 75 ? 63.861 -57.326 -22.527 1.00 26.19 75 GLY A N 1
ATOM 1038 C CA . GLY A 1 75 ? 65.182 -57.679 -22.041 1.00 32.02 75 GLY A CA 1
ATOM 1039 C C . GLY A 1 75 ? 66.261 -56.631 -22.289 1.00 34.41 75 GLY A C 1
ATOM 1040 O O . GLY A 1 75 ? 67.354 -56.729 -21.737 1.00 34.57 75 GLY A O 1
ATOM 1044 N N . ASP A 1 76 ? 65.972 -55.635 -23.122 1.00 28.49 76 ASP A N 1
ATOM 1045 C CA . ASP A 1 76 ? 66.919 -54.549 -23.359 1.00 29.60 76 ASP A CA 1
ATOM 1046 C C . ASP A 1 76 ? 67.130 -53.719 -22.101 1.00 28.03 76 ASP A C 1
ATOM 1047 O O . ASP A 1 76 ? 66.271 -53.657 -21.223 1.00 30.57 76 ASP A O 1
ATOM 1056 N N . ILE A 1 77 ? 68.301 -53.106 -22.028 1.00 25.35 77 ILE A N 1
ATOM 1057 C CA . ILE A 1 77 ? 68.617 -52.156 -20.984 1.00 25.94 77 ILE A CA 1
ATOM 1058 C C . ILE A 1 77 ? 68.632 -50.769 -21.614 1.00 24.08 77 ILE A C 1
ATOM 1059 O O . ILE A 1 77 ? 69.315 -50.533 -22.608 1.00 25.14 77 ILE A O 1
ATOM 1075 N N . LEU A 1 78 ? 67.855 -49.867 -21.030 1.00 24.46 78 LEU A N 1
ATOM 1076 C CA . LEU A 1 78 ? 67.688 -48.518 -21.545 1.00 26.63 78 LEU A CA 1
ATOM 1077 C C . LEU A 1 78 ? 68.296 -47.487 -20.621 1.00 26.06 78 LEU A C 1
ATOM 1078 O O . LEU A 1 78 ? 68.256 -47.643 -19.392 1.00 27.10 78 LEU A O 1
ATOM 1094 N N . GLN A 1 79 ? 68.871 -46.450 -21.223 1.00 23.48 79 GLN A N 1
ATOM 1095 C CA . GLN A 1 79 ? 69.249 -45.257 -20.488 1.00 20.18 79 GLN A CA 1
ATOM 1096 C C . GLN A 1 79 ? 68.498 -44.050 -21.054 1.00 20.62 79 GLN A C 1
ATOM 1097 O O . GLN A 1 79 ? 68.582 -43.751 -22.242 1.00 20.23 79 GLN A O 1
ATOM 1111 N N . TYR A 1 80 ? 67.753 -43.377 -20.190 1.00 18.72 80 TYR A N 1
ATOM 1112 C CA . TYR A 1 80 ? 67.069 -42.142 -20.520 1.00 21.09 80 TYR A CA 1
ATOM 1113 C C . TYR A 1 80 ? 67.883 -40.994 -19.970 1.00 23.89 80 TYR A C 1
ATOM 1114 O O . TYR A 1 80 ? 68.355 -41.053 -18.817 1.00 22.83 80 TYR A O 1
ATOM 1132 N N . VAL A 1 81 ? 68.077 -39.974 -20.799 1.00 20.60 81 VAL A N 1
ATOM 1133 C CA . VAL A 1 81 ? 68.710 -38.736 -20.356 1.00 21.66 81 VAL A CA 1
ATOM 1134 C C . VAL A 1 81 ? 67.833 -37.552 -20.733 1.00 22.93 81 VAL A C 1
ATOM 1135 O O . VAL A 1 81 ? 67.505 -37.362 -21.911 1.00 18.64 81 VAL A O 1
ATOM 1148 N N . ALA A 1 82 ? 67.477 -36.747 -19.736 1.00 20.61 82 ALA A N 1
ATOM 1149 C CA . ALA A 1 82 ? 66.588 -35.608 -19.949 1.00 21.77 82 ALA A CA 1
ATOM 1150 C C . ALA A 1 82 ? 67.226 -34.314 -19.496 1.00 22.18 82 ALA A C 1
ATOM 1151 O O . ALA A 1 82 ? 67.849 -34.261 -18.421 1.00 22.97 82 ALA A O 1
ATOM 1158 N N . MET A 1 83 ? 67.061 -33.271 -20.310 1.00 20.06 83 MET A N 1
ATOM 1159 C CA . MET A 1 83 ? 67.507 -31.945 -19.896 1.00 21.10 83 MET A CA 1
ATOM 1160 C C . MET A 1 83 ? 66.711 -30.805 -20.547 1.00 20.38 83 MET A C 1
ATOM 1161 O O . MET A 1 83 ? 66.045 -30.987 -21.571 1.00 21.81 83 MET A O 1
ATOM 1175 N N . VAL A 1 84 ? 66.760 -29.641 -19.907 1.00 21.93 84 VAL A N 1
ATOM 1176 C CA . VAL A 1 84 ? 66.090 -28.450 -20.405 1.00 21.62 84 VAL A CA 1
ATOM 1177 C C . VAL A 1 84 ? 66.956 -27.816 -21.484 1.00 20.52 84 VAL A C 1
ATOM 1178 O O . VAL A 1 84 ? 68.096 -27.433 -21.223 1.00 26.40 84 VAL A O 1
ATOM 1191 N N . SER A 1 85 ? 66.413 -27.702 -22.687 1.00 27.19 85 SER A N 1
ATOM 1192 C CA . SER A 1 85 ? 67.174 -27.160 -23.810 1.00 27.39 85 SER A CA 1
ATOM 1193 C C . SER A 1 85 ? 66.737 -25.737 -24.152 1.00 33.04 85 SER A C 1
ATOM 1194 O O . SER A 1 85 ? 67.419 -25.030 -24.885 1.00 28.43 85 SER A O 1
ATOM 1202 N N . TYR A 1 86 ? 65.593 -25.329 -23.620 1.00 28.49 86 TYR A N 1
ATOM 1203 C CA . TYR A 1 86 ? 65.067 -23.989 -23.861 1.00 28.39 86 TYR A CA 1
ATOM 1204 C C . TYR A 1 86 ? 64.172 -23.558 -22.715 1.00 32.25 86 TYR A C 1
ATOM 1205 O O . TYR A 1 86 ? 63.413 -24.365 -22.178 1.00 29.35 86 TYR A O 1
ATOM 1223 N N . ALA A 1 87 ? 64.279 -22.285 -22.344 1.00 29.69 87 ALA A N 1
ATOM 1224 C CA . ALA A 1 87 ? 63.442 -21.696 -21.308 1.00 31.89 87 ALA A CA 1
ATOM 1225 C C . ALA A 1 87 ? 62.792 -20.429 -21.844 1.00 36.90 87 ALA A C 1
ATOM 1226 O O . ALA A 1 87 ? 63.475 -19.462 -22.163 1.00 41.37 87 ALA A O 1
ATOM 1233 N N . GLY A 1 88 ? 61.469 -20.436 -21.927 1.00 33.49 88 GLY A N 1
ATOM 1234 C CA . GLY A 1 88 ? 60.727 -19.278 -22.375 1.00 38.91 88 GLY A CA 1
ATOM 1235 C C . GLY A 1 88 ? 60.397 -18.421 -21.177 1.00 40.72 88 GLY A C 1
ATOM 1236 O O . GLY A 1 88 ? 61.235 -18.206 -20.301 1.00 40.77 88 GLY A O 1
ATOM 1240 N N . THR A 1 89 ? 59.182 -17.898 -21.153 1.00 39.62 89 THR A N 1
ATOM 1241 C CA . THR A 1 89 ? 58.722 -17.132 -20.008 1.00 39.14 89 THR A CA 1
ATOM 1242 C C . THR A 1 89 ? 58.218 -18.076 -18.937 1.00 39.09 89 THR A C 1
ATOM 1243 O O . THR A 1 89 ? 58.698 -18.075 -17.804 1.00 43.81 89 THR A O 1
ATOM 1254 N N . SER A 1 90 ? 57.274 -18.919 -19.328 1.00 40.87 90 SER A N 1
ATOM 1255 C CA . SER A 1 90 ? 56.653 -19.850 -18.407 1.00 40.09 90 SER A CA 1
ATOM 1256 C C . SER A 1 90 ? 56.852 -21.292 -18.855 1.00 38.86 90 SER A C 1
ATOM 1257 O O . SER A 1 90 ? 56.519 -22.230 -18.128 1.00 38.26 90 SER A O 1
ATOM 1265 N N . SER A 1 91 ? 57.441 -21.465 -20.032 1.00 36.81 91 SER A N 1
ATOM 1266 C CA . SER A 1 91 ? 57.541 -22.786 -20.634 1.00 37.92 91 SER A CA 1
ATOM 1267 C C . SER A 1 91 ? 58.981 -23.254 -20.748 1.00 35.59 91 SER A C 1
ATOM 1268 O O . SER A 1 91 ? 59.913 -22.450 -20.759 1.00 35.25 91 SER A O 1
ATOM 1276 N N . MET A 1 92 ? 59.152 -24.569 -20.820 1.00 34.57 92 MET A N 1
ATOM 1277 C CA . MET A 1 92 ? 60.470 -25.163 -20.983 1.00 29.04 92 MET A CA 1
ATOM 1278 C C . MET A 1 92 ? 60.390 -26.234 -22.045 1.00 27.53 92 MET A C 1
ATOM 1279 O O . MET A 1 92 ? 59.397 -26.965 -22.115 1.00 28.50 92 MET A O 1
ATOM 1293 N N . GLU A 1 93 ? 61.433 -26.333 -22.865 1.00 25.54 93 GLU A N 1
ATOM 1294 C CA . GLU A 1 93 ? 61.588 -27.492 -23.730 1.00 27.27 93 GLU A CA 1
ATOM 1295 C C . GLU A 1 93 ? 62.513 -28.461 -23.021 1.00 24.51 93 GLU A C 1
ATOM 1296 O O . GLU A 1 93 ? 63.590 -28.078 -22.534 1.00 25.48 93 GLU A O 1
ATOM 1308 N N . VAL A 1 94 ? 62.066 -29.708 -22.921 1.00 24.44 94 VAL A N 1
ATOM 1309 C CA . VAL A 1 94 ? 62.894 -30.766 -22.373 1.00 23.26 94 VAL A CA 1
ATOM 1310 C C . VAL A 1 94 ? 63.169 -31.751 -23.487 1.00 22.41 94 VAL A C 1
ATOM 1311 O O . VA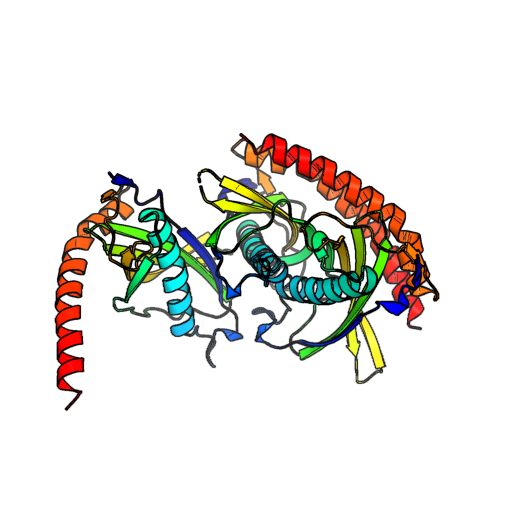L A 1 94 ? 62.256 -32.164 -24.219 1.00 22.68 94 VAL A O 1
ATOM 1324 N N . VAL A 1 95 ? 64.445 -32.074 -23.649 1.00 20.09 95 VAL A N 1
ATOM 1325 C CA . VAL A 1 95 ? 64.845 -33.065 -24.619 1.00 21.85 95 VAL A CA 1
ATOM 1326 C C . VAL A 1 95 ? 65.229 -34.332 -23.869 1.00 20.05 95 VAL A C 1
ATOM 1327 O O . VAL A 1 95 ? 65.935 -34.284 -22.847 1.00 19.31 95 VAL A O 1
ATOM 1340 N N . VAL A 1 96 ? 64.719 -35.451 -24.379 1.00 19.36 96 VAL A N 1
ATOM 1341 C CA . VAL A 1 96 ? 65.001 -36.753 -23.814 1.00 21.12 96 VAL A CA 1
ATOM 1342 C C . VAL A 1 96 ? 65.613 -37.672 -24.860 1.00 20.14 96 VAL A C 1
ATOM 1343 O O . VAL A 1 96 ? 65.032 -37.910 -25.931 1.00 22.32 96 VAL A O 1
ATOM 1356 N N . GLN A 1 97 ? 66.789 -38.186 -24.516 1.00 20.12 97 GLN A N 1
ATOM 1357 C CA . GLN A 1 97 ? 67.482 -39.175 -25.313 1.00 21.12 97 GLN A CA 1
ATOM 1358 C C . GLN A 1 97 ? 67.220 -40.530 -24.701 1.00 23.52 97 GLN A C 1
ATOM 1359 O O . GLN A 1 97 ? 67.353 -40.693 -23.473 1.00 21.59 97 GLN A O 1
ATOM 1373 N N . ILE A 1 98 ? 66.827 -41.489 -25.535 1.00 18.14 98 ILE A N 1
ATOM 1374 C CA . ILE A 1 98 ? 66.625 -42.852 -25.066 1.00 22.07 98 ILE A CA 1
ATOM 1375 C C . ILE A 1 98 ? 67.595 -43.762 -25.801 1.00 25.82 98 ILE A C 1
ATOM 1376 O O . ILE A 1 98 ? 67.513 -43.926 -27.037 1.00 24.24 98 ILE A O 1
ATOM 1392 N N . ARG A 1 99 ? 68.508 -44.340 -25.027 1.00 19.48 99 ARG A N 1
ATOM 1393 C CA . ARG A 1 99 ? 69.574 -45.178 -25.549 1.00 22.66 99 ARG A CA 1
ATOM 1394 C C . ARG A 1 99 ? 69.400 -46.627 -25.118 1.00 25.05 99 ARG A C 1
ATOM 1395 O O . ARG A 1 99 ? 68.936 -46.901 -24.013 1.00 24.97 99 ARG A O 1
ATOM 1416 N N . ILE A 1 100 ? 69.781 -47.546 -25.998 1.00 23.83 100 ILE A N 1
ATOM 1417 C CA . ILE A 1 100 ? 69.879 -48.965 -25.662 1.00 25.19 100 ILE A CA 1
ATOM 1418 C C . ILE A 1 100 ? 71.317 -49.228 -25.260 1.00 24.64 100 ILE A C 1
ATOM 1419 O O . ILE A 1 100 ? 72.216 -49.040 -26.061 1.00 26.66 100 ILE A O 1
ATOM 1435 N N . ASP A 1 101 ? 71.513 -49.610 -24.005 1.00 26.97 101 ASP A N 1
ATOM 1436 C CA . ASP A 1 101 ? 72.828 -49.894 -23.434 1.00 34.38 101 ASP A CA 1
ATOM 1437 C C . ASP A 1 101 ? 73.322 -51.293 -23.749 1.00 35.53 101 ASP A C 1
ATOM 1438 O O . ASP A 1 101 ? 72.640 -52.276 -23.454 1.00 37.48 101 ASP A O 1
ATOM 1447 N N . ASP A 1 102 ? 74.524 -51.384 -24.309 1.00 38.09 102 ASP A N 1
ATOM 1448 C CA . ASP A 1 102 ? 75.159 -52.679 -24.535 1.00 40.14 102 ASP A CA 1
ATOM 1449 C C . ASP A 1 102 ? 76.186 -52.884 -23.425 1.00 41.63 102 ASP A C 1
ATOM 1450 O O . ASP A 1 102 ? 77.332 -52.452 -23.543 1.00 42.50 102 ASP A O 1
ATOM 1459 N N . VAL A 1 103 ? 75.765 -53.526 -22.338 1.00 39.95 103 VAL A N 1
ATOM 1460 C CA . VAL A 1 103 ? 76.594 -53.620 -21.136 1.00 46.61 103 VAL A CA 1
ATOM 1461 C C . VAL A 1 103 ? 77.877 -54.395 -21.403 1.00 53.40 103 VAL A C 1
ATOM 1462 O O . VAL A 1 103 ? 78.915 -54.118 -20.807 1.00 62.13 103 VAL A O 1
ATOM 1475 N N . PHE A 1 104 ? 77.799 -55.372 -22.297 1.00 58.42 104 PHE A N 1
ATOM 1476 C CA . PHE A 1 104 ? 78.957 -56.187 -22.624 1.00 62.28 104 PHE A CA 1
ATOM 1477 C C . PHE A 1 104 ? 80.064 -55.334 -23.235 1.00 69.34 104 PHE A C 1
ATOM 1478 O O . PHE A 1 104 ? 81.228 -55.465 -22.855 1.00 75.16 104 PHE A O 1
ATOM 1495 N N . ASN A 1 105 ? 79.698 -54.449 -24.162 1.00 62.11 105 ASN A N 1
ATOM 1496 C CA . ASN A 1 105 ? 80.685 -53.685 -24.917 1.00 54.26 105 ASN A CA 1
ATOM 1497 C C . ASN A 1 105 ? 80.827 -52.243 -24.458 1.00 54.73 105 ASN A C 1
ATOM 1498 O O . ASN A 1 105 ? 81.560 -51.469 -25.070 1.00 56.22 105 ASN A O 1
ATOM 1509 N N . ASN A 1 106 ? 80.125 -51.879 -23.389 1.00 57.95 106 ASN A N 1
ATOM 1510 C CA . ASN A 1 106 ? 80.165 -50.514 -22.877 1.00 54.55 106 ASN A CA 1
ATOM 1511 C C . ASN A 1 106 ? 79.842 -49.505 -23.981 1.00 59.40 106 ASN A C 1
ATOM 1512 O O . ASN A 1 106 ? 80.452 -48.441 -24.052 1.00 55.53 106 ASN A O 1
ATOM 1523 N N . LYS A 1 107 ? 78.904 -49.868 -24.857 1.00 46.49 107 LYS A N 1
ATOM 1524 C CA . LYS A 1 107 ? 78.524 -49.023 -25.988 1.00 54.74 107 LYS A CA 1
ATOM 1525 C C . LYS A 1 107 ? 76.994 -48.871 -26.021 1.00 46.89 107 LYS A C 1
ATOM 1526 O O . LYS A 1 107 ? 76.290 -49.746 -25.521 1.00 43.25 107 LYS A O 1
ATOM 1545 N N . HIS A 1 108 ? 76.467 -47.766 -26.544 1.00 44.99 108 HIS A N 1
ATOM 1546 C CA . HIS A 1 108 ? 75.010 -47.607 -26.573 1.00 40.24 108 HIS A CA 1
ATOM 1547 C C . HIS A 1 108 ? 74.526 -47.084 -27.918 1.00 44.61 108 HIS A C 1
ATOM 1548 O O . HIS A 1 108 ? 75.252 -46.399 -28.633 1.00 41.71 108 HIS A O 1
ATOM 1562 N N . ASP A 1 109 ? 73.326 -47.519 -28.288 1.00 39.38 109 ASP A N 1
ATOM 1563 C CA . ASP A 1 109 ? 72.665 -47.098 -29.516 1.00 39.68 109 ASP A CA 1
ATOM 1564 C C . ASP A 1 109 ? 71.490 -46.186 -29.175 1.00 34.91 109 ASP A C 1
ATOM 1565 O O . ASP A 1 109 ? 70.761 -46.433 -28.211 1.00 28.91 109 ASP A O 1
ATOM 1574 N N . LEU A 1 110 ? 71.303 -45.137 -29.964 1.00 33.17 110 LEU A N 1
ATOM 1575 C CA . LEU A 1 110 ? 70.212 -44.209 -29.735 1.00 31.57 110 LEU A CA 1
ATOM 1576 C C . LEU A 1 110 ? 68.944 -44.836 -30.289 1.00 27.92 110 LEU A C 1
ATOM 1577 O O . LEU A 1 110 ? 68.829 -45.066 -31.484 1.00 32.54 110 LEU A O 1
ATOM 1593 N N . ALA A 1 111 ? 68.025 -45.190 -29.399 1.00 23.76 111 ALA A N 1
ATOM 1594 C CA . ALA A 1 111 ? 66.785 -45.854 -29.794 1.00 27.63 111 ALA A CA 1
ATOM 1595 C C . ALA A 1 111 ? 65.681 -44.864 -30.075 1.00 27.39 111 ALA A C 1
ATOM 1596 O O . ALA A 1 111 ? 64.803 -45.129 -30.898 1.00 26.81 111 ALA A O 1
ATOM 1603 N N . ALA A 1 112 ? 65.657 -43.770 -29.321 1.00 23.43 112 ALA A N 1
ATOM 1604 C CA . ALA A 1 112 ? 64.604 -42.782 -29.532 1.00 23.45 112 ALA A CA 1
ATOM 1605 C C . ALA A 1 112 ? 65.002 -41.388 -29.112 1.00 23.02 112 ALA A C 1
ATOM 1606 O O . ALA A 1 112 ? 65.862 -41.191 -28.247 1.00 22.08 112 ALA A O 1
ATOM 1613 N N . LEU A 1 113 ? 64.350 -40.417 -29.736 1.00 22.97 113 LEU A N 1
ATOM 1614 C CA . LEU A 1 113 ? 64.625 -39.025 -29.413 1.00 22.94 113 LEU A CA 1
ATOM 1615 C C . LEU A 1 113 ? 63.312 -38.301 -29.207 1.00 24.23 113 LEU A C 1
ATOM 1616 O O . LEU A 1 113 ? 62.388 -38.459 -30.000 1.00 24.24 113 LEU A O 1
ATOM 1632 N N . SER A 1 114 ? 63.207 -37.532 -28.133 1.00 23.84 114 SER A N 1
ATOM 1633 C CA . SER A 1 114 ? 61.952 -36.854 -27.867 1.00 23.24 114 SER A CA 1
ATOM 1634 C C . SER A 1 114 ? 62.118 -35.426 -27.377 1.00 24.15 114 SER A C 1
ATOM 1635 O O . SER A 1 114 ? 63.083 -35.098 -26.686 1.00 23.78 114 SER A O 1
ATOM 1643 N N . TYR A 1 115 ? 61.161 -34.586 -27.759 1.00 21.74 115 TYR A N 1
ATOM 1644 C CA . TYR A 1 115 ? 61.124 -33.201 -27.305 1.00 24.04 115 TYR A CA 1
ATOM 1645 C C . TYR A 1 115 ? 59.752 -32.911 -26.714 1.00 24.42 115 TYR A C 1
ATOM 1646 O O . TYR A 1 115 ? 58.746 -33.205 -27.349 1.00 24.18 115 TYR A O 1
ATOM 1664 N N . LEU A 1 116 ? 59.720 -32.311 -25.526 1.00 22.77 116 LEU A N 1
ATOM 1665 C CA . LEU A 1 116 ? 58.460 -31.979 -24.867 1.00 22.65 116 LEU A CA 1
ATOM 1666 C C . LEU A 1 116 ? 58.463 -30.557 -24.331 1.00 20.96 116 LEU A C 1
ATOM 1667 O O . LEU A 1 116 ? 59.516 -29.998 -24.044 1.00 26.46 116 LEU A O 1
ATOM 1683 N N . THR A 1 117 ? 57.273 -29.987 -24.180 1.00 24.61 117 THR A N 1
ATOM 1684 C CA . THR A 1 117 ? 57.134 -28.655 -23.613 1.00 24.40 117 THR A CA 1
ATOM 1685 C C . THR A 1 117 ? 56.371 -28.714 -22.303 1.00 24.46 117 THR A C 1
ATOM 1686 O O . THR A 1 117 ? 55.274 -29.268 -22.232 1.00 26.83 117 THR A O 1
ATOM 1697 N N . PHE A 1 118 ? 56.963 -28.120 -21.273 1.00 27.12 118 PHE A N 1
ATOM 1698 C CA . PHE A 1 118 ? 56.361 -28.073 -19.951 1.00 29.65 118 PHE A CA 1
ATOM 1699 C C . PHE A 1 118 ? 56.082 -26.642 -19.546 1.00 33.64 118 PHE A C 1
ATOM 1700 O O . PHE A 1 118 ? 56.777 -25.721 -19.976 1.00 30.39 118 PHE A O 1
ATOM 1717 N N . VAL A 1 119 ? 55.057 -26.469 -18.723 1.00 34.75 119 VAL A N 1
ATOM 1718 C CA . VAL A 1 119 ? 54.726 -25.158 -18.180 1.00 30.88 119 VAL A CA 1
ATOM 1719 C C . VAL A 1 119 ? 54.752 -25.197 -16.655 1.00 30.87 119 VAL A C 1
ATOM 1720 O O . VAL A 1 119 ? 54.136 -26.067 -16.030 1.00 33.63 119 VAL A O 1
ATOM 1733 N N . ALA A 1 120 ? 55.502 -24.264 -16.075 1.00 30.82 120 ALA A N 1
ATOM 1734 C CA . ALA A 1 120 ? 55.589 -24.109 -14.633 1.00 36.92 120 ALA A CA 1
ATOM 1735 C C . ALA A 1 120 ? 54.362 -23.388 -14.104 1.00 44.47 120 ALA A C 1
ATOM 1736 O O . ALA A 1 120 ? 53.877 -22.452 -14.732 1.00 44.34 120 ALA A O 1
ATOM 1743 N N . LEU A 1 121 ? 53.869 -23.824 -12.948 1.00 49.11 121 LEU A N 1
ATOM 1744 C CA . LEU A 1 121 ? 52.706 -23.195 -12.328 1.00 51.66 121 LEU A CA 1
ATOM 1745 C C . LEU A 1 121 ? 52.998 -22.759 -10.900 1.00 46.94 121 LEU A C 1
ATOM 1746 O O . LEU A 1 121 ? 53.821 -23.360 -10.207 1.00 51.50 121 LEU A O 1
ATOM 1762 N N . ASP A 1 122 ? 52.310 -21.710 -10.462 1.00 60.23 122 ASP A N 1
ATOM 1763 C CA . ASP A 1 122 ? 52.391 -21.275 -9.070 1.00 71.52 122 ASP A CA 1
ATOM 1764 C C . ASP A 1 122 ? 51.375 -22.060 -8.247 1.00 71.12 122 ASP A C 1
ATOM 1765 O O . ASP A 1 122 ? 50.622 -22.865 -8.793 1.00 64.90 122 ASP A O 1
ATOM 1774 N N . ASP A 1 123 ? 51.348 -21.824 -6.940 1.00 79.64 123 ASP A N 1
ATOM 1775 C CA . ASP A 1 123 ? 50.406 -22.522 -6.069 1.00 85.39 123 ASP A CA 1
ATOM 1776 C C . ASP A 1 123 ? 48.956 -22.245 -6.471 1.00 83.26 123 ASP A C 1
ATOM 1777 O O . ASP A 1 123 ? 48.072 -23.068 -6.231 1.00 82.64 123 ASP A O 1
ATOM 1786 N N . GLU A 1 124 ? 48.718 -21.091 -7.085 1.00 80.24 124 GLU A N 1
ATOM 1787 C CA . GLU A 1 124 ? 47.383 -20.735 -7.557 1.00 77.21 124 GLU A CA 1
ATOM 1788 C C . GLU A 1 124 ? 47.011 -21.468 -8.849 1.00 76.38 124 GLU A C 1
ATOM 1789 O O . GLU A 1 124 ? 45.853 -21.454 -9.266 1.00 74.38 124 GLU A O 1
ATOM 1801 N N . GLY A 1 125 ? 47.996 -22.095 -9.487 1.00 71.81 125 GLY A N 1
ATOM 1802 C CA . GLY A 1 125 ? 47.753 -22.876 -10.689 1.00 65.92 125 GLY A CA 1
ATOM 1803 C C . GLY A 1 125 ? 47.886 -22.111 -11.992 1.00 52.65 125 GLY A C 1
ATOM 1804 O O . GLY A 1 125 ? 47.464 -22.594 -13.041 1.00 55.09 125 GLY A O 1
ATOM 1808 N N . LYS A 1 126 ? 48.465 -20.917 -11.925 1.00 59.13 126 LYS A N 1
ATOM 1809 C CA . LYS A 1 126 ? 48.680 -20.084 -13.111 1.00 59.39 126 LYS A CA 1
ATOM 1810 C C . LYS A 1 126 ? 50.133 -20.137 -13.573 1.00 54.35 126 LYS A C 1
ATOM 1811 O O . LYS A 1 126 ? 51.039 -20.296 -12.752 1.00 56.53 126 LYS A O 1
ATOM 1830 N N . PRO A 1 127 ? 50.360 -20.012 -14.892 1.00 52.78 127 PRO A N 1
ATOM 1831 C CA . PRO A 1 127 ? 51.728 -20.063 -15.413 1.00 53.25 127 PRO A CA 1
ATOM 1832 C C . PRO A 1 127 ? 52.670 -19.148 -14.645 1.00 53.76 127 PRO A C 1
ATOM 1833 O O . PRO A 1 127 ? 52.299 -18.028 -14.301 1.00 56.50 127 PRO A O 1
ATOM 1844 N N . LYS A 1 128 ? 53.881 -19.633 -14.392 1.00 48.64 128 LYS A N 1
ATOM 1845 C CA . LYS A 1 128 ? 54.834 -18.939 -13.539 1.00 44.01 128 LYS A CA 1
ATOM 1846 C C . LYS A 1 128 ? 56.190 -18.842 -14.233 1.00 45.59 128 LYS A C 1
ATOM 1847 O O . LYS A 1 128 ? 56.576 -19.733 -14.985 1.00 49.26 128 LYS A O 1
ATOM 1866 N N . HIS A 1 129 ? 56.917 -17.762 -13.972 1.00 48.67 129 HIS A N 1
ATOM 1867 C CA . HIS A 1 129 ? 58.192 -17.533 -14.642 1.00 48.61 129 HIS A CA 1
ATOM 1868 C C . HIS A 1 129 ? 59.245 -18.554 -14.236 1.00 42.56 129 HIS A C 1
ATOM 1869 O O . HIS A 1 129 ? 59.338 -18.927 -13.075 1.00 43.48 129 HIS A O 1
ATOM 1883 N N . VAL A 1 130 ? 60.066 -18.968 -15.195 1.00 41.83 130 VAL A N 1
ATOM 1884 C CA . VAL A 1 130 ? 61.109 -19.944 -14.921 1.00 37.04 130 VAL A CA 1
ATOM 1885 C C . VAL A 1 130 ? 62.473 -19.301 -15.116 1.00 32.25 130 VAL A C 1
ATOM 1886 O O . VAL A 1 130 ? 62.591 -18.306 -15.815 1.00 36.49 130 VAL A O 1
ATOM 1899 N N . PRO A 1 131 ? 63.513 -19.872 -14.498 1.00 34.02 131 PRO A N 1
ATOM 1900 C CA . PRO A 1 131 ? 64.868 -19.372 -14.738 1.00 35.62 131 PRO A CA 1
ATOM 1901 C C . PRO A 1 131 ? 65.287 -19.571 -16.181 1.00 37.71 131 PRO A C 1
ATOM 1902 O O . PRO A 1 131 ? 64.663 -20.366 -16.884 1.00 33.82 131 PRO A O 1
ATOM 1913 N N . GLY A 1 132 ? 66.317 -18.855 -16.619 1.00 38.73 132 GLY A N 1
ATOM 1914 C CA . GLY A 1 132 ? 66.869 -19.080 -17.939 1.00 39.71 132 GLY A CA 1
ATOM 1915 C C . GLY A 1 132 ? 67.790 -20.277 -17.868 1.00 35.46 132 GLY A C 1
ATOM 1916 O O . GLY A 1 132 ? 68.101 -20.755 -16.783 1.00 32.89 132 GLY A O 1
ATOM 1920 N N . VAL A 1 133 ? 68.243 -20.762 -19.017 1.00 35.76 133 VAL A N 1
ATOM 1921 C CA . VAL A 1 133 ? 69.095 -21.934 -19.033 1.00 27.89 133 VAL A CA 1
ATOM 1922 C C . VAL A 1 133 ? 70.312 -21.699 -19.921 1.00 28.05 133 VAL A C 1
ATOM 1923 O O . VAL A 1 133 ? 70.218 -20.992 -20.914 1.00 30.73 133 VAL A O 1
ATOM 1936 N N . TYR A 1 134 ? 71.451 -22.282 -19.550 1.00 30.23 134 TYR A N 1
ATOM 1937 C CA . TYR A 1 134 ? 72.656 -22.196 -20.372 1.00 32.47 134 TYR A CA 1
ATOM 1938 C C . TYR A 1 134 ? 73.382 -23.543 -20.420 1.00 31.94 134 TYR A C 1
ATOM 1939 O O . TYR A 1 134 ? 73.388 -24.282 -19.435 1.00 29.44 134 TYR A O 1
ATOM 1957 N N . PRO A 1 135 ? 73.985 -23.876 -21.575 1.00 30.39 135 PRO A N 1
ATOM 1958 C CA . PRO A 1 135 ? 74.740 -25.127 -21.713 1.00 26.53 135 PRO A CA 1
ATOM 1959 C C . PRO A 1 135 ? 76.170 -25.008 -21.218 1.00 34.84 135 PRO A C 1
ATOM 1960 O O . PRO A 1 135 ? 76.673 -23.893 -21.113 1.00 34.41 135 PRO A O 1
ATOM 1971 N N . GLU A 1 136 ? 76.820 -26.135 -20.934 1.00 29.91 136 GLU A N 1
ATOM 1972 C CA . GLU A 1 136 ? 78.219 -26.116 -20.538 1.00 37.25 136 GLU A CA 1
ATOM 1973 C C . GLU A 1 136 ? 79.081 -27.063 -21.367 1.00 40.84 136 GLU A C 1
ATOM 1974 O O . GLU A 1 136 ? 80.204 -26.715 -21.718 1.00 52.16 136 GLU A O 1
ATOM 1986 N N . ASP A 1 137 ? 78.565 -28.234 -21.721 1.00 34.05 137 ASP A N 1
ATOM 1987 C CA . ASP A 1 137 ? 79.368 -29.136 -22.538 1.00 43.83 137 ASP A CA 1
ATOM 1988 C C . ASP A 1 137 ? 78.747 -29.280 -23.917 1.00 31.37 137 ASP A C 1
ATOM 1989 O O . ASP A 1 137 ? 77.706 -28.699 -24.213 1.00 33.46 137 ASP A O 1
ATOM 1998 N N . ASP A 1 138 ? 79.443 -30.008 -24.775 1.00 33.30 138 ASP A N 1
ATOM 1999 C CA . ASP A 1 138 ? 79.158 -30.011 -26.201 1.00 34.73 138 ASP A CA 1
ATOM 2000 C C . ASP A 1 138 ? 77.748 -30.500 -26.588 1.00 27.64 138 ASP A C 1
ATOM 2001 O O . ASP A 1 138 ? 77.078 -29.864 -27.397 1.00 30.98 138 ASP A O 1
ATOM 2010 N N . VAL A 1 139 ? 77.301 -31.618 -26.027 1.00 29.02 139 VAL A N 1
ATOM 2011 C CA . VAL A 1 139 ? 75.969 -32.150 -26.334 1.00 27.73 139 VAL A CA 1
ATOM 2012 C C . VAL A 1 139 ? 74.885 -31.183 -25.844 1.00 25.31 139 VAL A C 1
ATOM 2013 O O . VAL A 1 139 ? 73.893 -30.909 -26.543 1.00 26.46 139 VAL A O 1
ATOM 2026 N N . GLU A 1 140 ? 75.086 -30.652 -24.641 1.00 31.16 140 GLU A N 1
ATOM 2027 C CA . GLU A 1 140 ? 74.180 -29.647 -24.102 1.00 30.50 140 GLU A CA 1
ATOM 2028 C C . GLU A 1 140 ? 74.094 -28.479 -25.061 1.00 28.10 140 GLU A C 1
ATOM 2029 O O . GLU A 1 140 ? 73.003 -28.007 -25.393 1.00 26.65 140 GLU A O 1
ATOM 2041 N N . LYS A 1 141 ? 75.253 -28.040 -25.542 1.00 30.05 141 LYS A N 1
ATOM 2042 C CA . LYS A 1 141 ? 75.304 -26.940 -26.493 1.00 29.46 141 LYS A CA 1
ATOM 2043 C C . LYS A 1 141 ? 74.617 -27.304 -27.800 1.00 27.75 141 LYS A C 1
ATOM 2044 O O . LYS A 1 141 ? 73.946 -26.476 -28.398 1.00 27.90 141 LYS A O 1
ATOM 2063 N N . TRP A 1 142 ? 74.781 -28.538 -28.259 1.00 27.52 142 TRP A N 1
ATOM 2064 C CA . TRP A 1 142 ? 74.084 -28.941 -29.471 1.00 30.47 142 TRP A CA 1
ATOM 2065 C C . TRP A 1 142 ? 72.572 -28.767 -29.329 1.00 25.53 142 TRP A C 1
ATOM 2066 O O . TRP A 1 142 ? 71.923 -28.100 -30.163 1.00 26.75 142 TRP A O 1
ATOM 2087 N N . PHE A 1 143 ? 72.004 -29.351 -28.272 1.00 26.95 143 PHE A N 1
ATOM 2088 C CA . PHE A 1 143 ? 70.553 -29.245 -28.078 1.00 26.57 143 PHE A CA 1
ATOM 2089 C C . PHE A 1 143 ? 70.102 -27.808 -27.813 1.00 27.59 143 PHE A C 1
ATOM 2090 O O . PHE A 1 143 ? 69.042 -27.379 -28.276 1.00 26.42 143 PHE A O 1
ATOM 2107 N N . TYR A 1 144 ? 70.892 -27.076 -27.043 1.00 26.98 144 TYR A N 1
ATOM 2108 C CA . TYR A 1 144 ? 70.607 -25.675 -26.782 1.00 30.41 144 TYR A CA 1
ATOM 2109 C C . TYR A 1 144 ? 70.620 -24.867 -28.085 1.00 31.84 144 TYR A C 1
ATOM 2110 O O . TYR A 1 144 ? 69.689 -24.117 -28.364 1.00 28.61 144 TYR A O 1
ATOM 2128 N N . ASP A 1 145 ? 71.637 -25.079 -28.916 1.00 30.43 145 ASP A N 1
ATOM 2129 C CA . ASP A 1 145 ? 71.781 -24.320 -30.164 1.00 31.74 145 ASP A CA 1
ATOM 2130 C C . ASP A 1 145 ? 70.686 -24.643 -31.161 1.00 32.03 145 ASP A C 1
ATOM 2131 O O . ASP A 1 145 ? 70.274 -23.773 -31.928 1.00 31.88 145 ASP A O 1
ATOM 2140 N N . THR A 1 146 ? 70.260 -25.900 -31.220 1.00 30.26 146 THR A N 1
ATOM 2141 C CA . THR A 1 146 ? 69.203 -26.242 -32.167 1.00 31.66 146 THR A CA 1
ATOM 2142 C C . THR A 1 146 ? 67.773 -25.984 -31.651 1.00 32.28 146 THR A C 1
ATOM 2143 O O . THR A 1 146 ? 66.806 -26.188 -32.382 1.00 31.77 146 THR A O 1
ATOM 2154 N N . ALA A 1 147 ? 67.628 -25.519 -30.414 1.00 30.50 147 ALA A N 1
ATOM 2155 C CA . ALA A 1 147 ? 66.295 -25.341 -29.820 1.00 25.99 147 ALA A CA 1
ATOM 2156 C C . ALA A 1 147 ? 65.434 -24.255 -30.499 1.00 29.76 147 ALA A C 1
ATOM 2157 O O . ALA A 1 147 ? 64.225 -24.444 -30.681 1.00 29.92 147 ALA A O 1
ATOM 2164 N N . PRO A 1 148 ? 66.027 -23.097 -30.833 1.00 26.86 148 PRO A N 1
ATOM 2165 C CA . PRO A 1 148 ? 65.189 -22.010 -31.373 1.00 36.70 148 PRO A CA 1
ATOM 2166 C C . PRO A 1 148 ? 64.337 -22.437 -32.575 1.00 30.63 148 PRO A C 1
ATOM 2167 O O . PRO A 1 148 ? 63.144 -22.092 -32.655 1.00 29.59 148 PRO A O 1
ATOM 2178 N N . GLN A 1 149 ? 64.940 -23.209 -33.480 1.00 34.03 149 GLN A N 1
ATOM 2179 C CA . GLN A 1 149 ? 64.220 -23.741 -34.633 1.00 37.33 149 GLN A CA 1
ATOM 2180 C C . GLN A 1 149 ? 63.074 -24.666 -34.209 1.00 39.41 149 GLN A C 1
ATOM 2181 O O . GLN A 1 149 ? 62.016 -24.661 -34.821 1.00 37.35 149 GLN A O 1
ATOM 2195 N N . ARG A 1 150 ? 63.292 -25.519 -33.216 1.00 35.58 150 ARG A N 1
ATOM 2196 C CA . ARG A 1 150 ? 62.213 -26.392 -32.756 1.00 34.60 150 ARG A CA 1
ATOM 2197 C C . ARG A 1 150 ? 61.077 -25.569 -32.138 1.00 28.80 150 ARG A C 1
ATOM 2198 O O . ARG A 1 150 ? 59.889 -25.823 -32.364 1.00 37.53 150 ARG A O 1
ATOM 2219 N N . VAL A 1 151 ? 61.462 -24.588 -31.332 1.00 31.62 151 VAL A N 1
ATOM 2220 C CA . VAL A 1 151 ? 60.499 -23.744 -30.645 1.00 33.53 151 VAL A CA 1
ATOM 2221 C C . VAL A 1 151 ? 59.617 -23.021 -31.661 1.00 34.29 151 VAL A C 1
ATOM 2222 O O . VAL A 1 151 ? 58.393 -22.980 -31.496 1.00 39.37 151 VAL A O 1
ATOM 2235 N N . GLU A 1 152 ? 60.216 -22.466 -32.713 1.00 36.67 152 GLU A N 1
ATOM 2236 C CA . GLU A 1 152 ? 59.408 -21.798 -33.745 1.00 41.81 152 GLU A CA 1
ATOM 2237 C C . GLU A 1 152 ? 58.373 -22.776 -34.341 1.00 45.05 152 GLU A C 1
ATOM 2238 O O . GLU A 1 152 ? 57.232 -22.394 -34.620 1.00 39.54 152 GLU A O 1
ATOM 2250 N N . ARG A 1 153 ? 58.772 -24.029 -34.552 1.00 43.92 153 ARG A N 1
ATOM 2251 C CA . ARG A 1 153 ? 57.848 -25.060 -35.039 1.00 35.48 153 ARG A CA 1
ATOM 2252 C C . ARG A 1 153 ? 56.712 -25.325 -34.070 1.00 45.39 153 ARG A C 1
ATOM 2253 O O . ARG A 1 153 ? 55.550 -25.413 -34.465 1.00 52.01 153 ARG A O 1
ATOM 2274 N N . ARG A 1 154 ? 57.049 -25.447 -32.793 1.00 37.86 154 ARG A N 1
ATOM 2275 C CA . ARG A 1 154 ? 56.029 -25.672 -31.781 1.00 47.75 154 ARG A CA 1
ATOM 2276 C C . ARG A 1 154 ? 55.022 -24.523 -31.776 1.00 51.87 154 ARG A C 1
ATOM 2277 O O . ARG A 1 154 ? 53.787 -24.737 -31.775 1.00 48.88 154 ARG A O 1
ATOM 2298 N N . LYS A 1 155 ? 55.548 -23.303 -31.827 1.00 51.12 155 LYS A N 1
ATOM 2299 C CA . LYS A 1 155 ? 54.681 -22.136 -31.852 1.00 50.23 155 LYS A CA 1
ATOM 2300 C C . LYS A 1 155 ? 53.816 -22.170 -33.107 1.00 42.82 155 LYS A C 1
ATOM 2301 O O . LYS A 1 155 ? 52.616 -21.910 -33.043 1.00 48.76 155 LYS A O 1
ATOM 2320 N N . ALA A 1 156 ? 54.410 -22.520 -34.241 1.00 43.14 156 ALA A N 1
ATOM 2321 C CA . ALA A 1 156 ? 53.627 -22.667 -35.458 1.00 47.49 156 ALA A CA 1
ATOM 2322 C C . ALA A 1 156 ? 52.524 -23.715 -35.286 1.00 58.49 156 ALA A C 1
ATOM 2323 O O . ALA A 1 156 ? 51.404 -23.503 -35.749 1.00 54.56 156 ALA A O 1
ATOM 2330 N N . ARG A 1 157 ? 52.824 -24.837 -34.626 1.00 56.57 157 ARG A N 1
ATOM 2331 C CA . ARG A 1 157 ? 51.810 -25.878 -34.419 1.00 50.58 157 ARG A CA 1
ATOM 2332 C C . ARG A 1 157 ? 50.632 -25.389 -33.597 1.00 45.92 157 ARG A C 1
ATOM 2333 O O . ARG A 1 157 ? 49.477 -25.698 -33.900 1.00 57.90 157 ARG A O 1
ATOM 2354 N N . ARG A 1 158 ? 50.929 -24.646 -32.537 1.00 46.63 158 ARG A N 1
ATOM 2355 C CA . ARG A 1 158 ? 49.859 -24.120 -31.694 1.00 51.27 158 ARG A CA 1
ATOM 2356 C C . ARG A 1 158 ? 48.792 -23.413 -32.544 1.00 60.07 158 ARG A C 1
ATOM 2357 O O . ARG A 1 158 ? 47.587 -23.571 -32.310 1.00 65.81 158 ARG A O 1
ATOM 2378 N N . ILE A 1 159 ? 49.235 -22.649 -33.538 1.00 57.98 159 ILE A N 1
ATOM 2379 C CA . ILE A 1 159 ? 48.318 -21.925 -34.412 1.00 61.06 159 ILE A CA 1
ATOM 2380 C C . ILE A 1 159 ? 47.339 -22.903 -35.071 1.00 56.47 159 ILE A C 1
ATOM 2381 O O . ILE A 1 159 ? 46.113 -22.736 -35.003 1.00 60.74 159 ILE A O 1
ATOM 2397 N N . GLU A 1 160 ? 47.893 -23.940 -35.692 1.00 58.65 160 GLU A N 1
ATOM 2398 C CA . GLU A 1 160 ? 47.089 -24.969 -36.342 1.00 56.80 160 GLU A CA 1
ATOM 2399 C C . GLU A 1 160 ? 46.164 -25.693 -35.362 1.00 58.41 160 GLU A C 1
ATOM 2400 O O . GLU A 1 160 ? 45.002 -25.969 -35.685 1.00 60.65 160 GLU A O 1
ATOM 2412 N N . SER A 1 161 ? 46.660 -25.998 -34.166 1.00 57.96 161 SER A N 1
ATOM 2413 C CA . SER A 1 161 ? 45.813 -26.658 -33.179 1.00 61.47 161 SER A CA 1
ATOM 2414 C C . SER A 1 161 ? 44.613 -25.769 -32.901 1.00 62.75 161 SER A C 1
ATOM 2415 O O . SER A 1 161 ? 43.480 -26.240 -32.854 1.00 62.54 161 SER A O 1
ATOM 2423 N N . LYS A 1 162 ? 44.867 -24.479 -32.714 1.00 59.02 162 LYS A N 1
ATOM 2424 C CA . LYS A 1 162 ? 43.782 -23.526 -32.512 1.00 58.87 162 LYS A CA 1
ATOM 2425 C C . LYS A 1 162 ? 42.819 -23.488 -33.702 1.00 58.46 162 LYS A C 1
ATOM 2426 O O . LYS A 1 162 ? 41.602 -23.461 -33.506 1.00 59.85 162 LYS A O 1
ATOM 2445 N N . GLN A 1 163 ? 43.339 -23.508 -34.927 1.00 55.48 163 GLN A N 1
ATOM 2446 C CA . GLN A 1 163 ? 42.447 -23.579 -36.086 1.00 54.49 163 GLN A CA 1
ATOM 2447 C C . GLN A 1 163 ? 41.539 -24.805 -36.001 1.00 60.78 163 GLN A C 1
ATOM 2448 O O . GLN A 1 163 ? 40.321 -24.709 -36.203 1.00 57.40 163 GLN A O 1
ATOM 2462 N N . THR A 1 164 ? 42.133 -25.959 -35.700 1.00 59.00 164 THR A N 1
ATOM 2463 C CA . THR A 1 164 ? 41.367 -27.203 -35.626 1.00 56.96 164 THR A CA 1
ATOM 2464 C C . THR A 1 164 ? 40.345 -27.165 -34.496 1.00 54.31 164 THR A C 1
ATOM 2465 O O . THR A 1 164 ? 39.210 -27.602 -34.672 1.00 55.73 164 THR A O 1
ATOM 2476 N N . ILE A 1 165 ? 40.742 -26.654 -33.335 1.00 54.99 165 ILE A N 1
ATOM 2477 C CA . ILE A 1 165 ? 39.811 -26.532 -32.219 1.00 57.38 165 ILE A CA 1
ATOM 2478 C C . ILE A 1 165 ? 38.648 -25.658 -32.630 1.00 62.89 165 ILE A C 1
ATOM 2479 O O . ILE A 1 165 ? 37.486 -25.995 -32.401 1.00 65.50 165 ILE A O 1
ATOM 2495 N N . GLU A 1 166 ? 38.976 -24.528 -33.245 1.00 62.20 166 GLU A N 1
ATOM 2496 C CA . GLU A 1 166 ? 37.967 -23.566 -33.641 1.00 61.92 166 GLU A CA 1
ATOM 2497 C C . GLU A 1 166 ? 36.988 -24.233 -34.598 1.00 58.78 166 GLU A C 1
ATOM 2498 O O . GLU A 1 166 ? 35.775 -24.105 -34.446 1.00 68.73 166 GLU A O 1
ATOM 2510 N N . TYR A 1 167 ? 37.520 -24.964 -35.574 1.00 52.40 167 TYR A N 1
ATOM 2511 C CA . TYR A 1 167 ? 36.673 -25.681 -36.525 1.00 57.39 167 TYR A CA 1
ATOM 2512 C C . TYR A 1 167 ? 35.811 -26.748 -35.855 1.00 65.63 167 TYR A C 1
ATOM 2513 O O . TYR A 1 167 ? 34.627 -26.875 -36.157 1.00 72.01 167 TYR A O 1
ATOM 2531 N N . LEU A 1 168 ? 36.414 -27.522 -34.959 1.00 62.30 168 LEU A N 1
ATOM 2532 C CA . LEU A 1 168 ? 35.716 -28.626 -34.305 1.00 65.57 168 LEU A CA 1
ATOM 2533 C C . LEU A 1 168 ? 34.560 -28.146 -33.441 1.00 69.44 168 LEU A C 1
ATOM 2534 O O . LEU A 1 168 ? 33.601 -28.886 -33.224 1.00 78.92 168 LEU A O 1
ATOM 2550 N N . ALA A 1 169 ? 34.639 -26.919 -32.941 1.00 72.97 169 ALA A N 1
ATOM 2551 C CA . ALA A 1 169 ? 33.517 -26.350 -32.205 1.00 69.39 169 ALA A CA 1
ATOM 2552 C C . ALA A 1 169 ? 32.342 -26.132 -33.160 1.00 81.94 169 ALA A C 1
ATOM 2553 O O . ALA A 1 169 ? 31.957 -24.997 -33.445 1.00 76.51 169 ALA A O 1
ATOM 2560 N N . GLN A 1 170 ? 31.788 -27.237 -33.658 1.00 90.43 170 GLN A N 1
ATOM 2561 C CA . GLN A 1 170 ? 30.684 -27.209 -34.612 1.00 86.64 170 GLN A CA 1
ATOM 2562 C C . GLN A 1 170 ? 29.832 -28.470 -34.478 1.00 83.59 170 GLN A C 1
ATOM 2563 O O . GLN A 1 170 ? 29.999 -29.250 -33.540 1.00 77.63 170 GLN A O 1
ATOM 2577 N N . ARG B 1 6 ? 44.867 -47.478 -56.345 1.00 69.21 6 ARG B N 1
ATOM 2578 C CA . ARG B 1 6 ? 45.021 -48.434 -55.255 1.00 68.88 6 ARG B CA 1
ATOM 2579 C C . ARG B 1 6 ? 43.712 -48.567 -54.471 1.00 61.09 6 ARG B C 1
ATOM 2580 O O . ARG B 1 6 ? 42.905 -47.639 -54.454 1.00 65.04 6 ARG B O 1
ATOM 2600 N N . PRO B 1 7 ? 43.499 -49.725 -53.820 1.00 63.96 7 PRO B N 1
ATOM 2601 C CA . PRO B 1 7 ? 42.324 -49.914 -52.957 1.00 67.85 7 PRO B CA 1
ATOM 2602 C C . PRO B 1 7 ? 42.164 -48.796 -51.933 1.00 62.14 7 PRO B C 1
ATOM 2603 O O . PRO B 1 7 ? 43.163 -48.298 -51.411 1.00 62.38 7 PRO B O 1
ATOM 2614 N N . MET B 1 8 ? 40.920 -48.399 -51.675 1.00 60.20 8 MET B N 1
ATOM 2615 C CA . MET B 1 8 ? 40.635 -47.253 -50.825 1.00 55.32 8 MET B CA 1
ATOM 2616 C C . MET B 1 8 ? 39.703 -47.630 -49.675 1.00 57.63 8 MET B C 1
ATOM 2617 O O . MET B 1 8 ? 38.820 -48.470 -49.838 1.00 58.80 8 MET B O 1
ATOM 2631 N N . LYS B 1 9 ? 39.906 -47.002 -48.516 1.00 50.37 9 LYS B N 1
ATOM 2632 C CA . LYS B 1 9 ? 39.022 -47.184 -47.365 1.00 44.59 9 LYS B CA 1
ATOM 2633 C C . LYS B 1 9 ? 38.524 -45.840 -46.867 1.00 44.61 9 LYS B C 1
ATOM 2634 O O . LYS B 1 9 ? 39.206 -44.829 -47.003 1.00 47.25 9 LYS B O 1
ATOM 2653 N N . SER B 1 10 ? 37.334 -45.824 -46.280 1.00 48.73 10 SER B N 1
ATOM 2654 C CA . SER B 1 10 ? 36.844 -44.611 -45.640 1.00 46.64 10 SER B CA 1
ATOM 2655 C C . SER B 1 10 ? 37.553 -44.429 -44.303 1.00 44.69 10 SER B C 1
ATOM 2656 O O . SER B 1 10 ? 38.080 -45.385 -43.742 1.00 42.39 10 SER B O 1
ATOM 2664 N N . MET B 1 11 ? 37.568 -43.197 -43.807 1.00 39.37 11 MET B N 1
ATOM 2665 C CA . MET B 1 11 ? 38.126 -42.901 -42.497 1.00 44.02 11 MET B CA 1
ATOM 2666 C C . MET B 1 11 ? 37.279 -43.556 -41.402 1.00 53.05 11 MET B C 1
ATOM 2667 O O . MET B 1 11 ? 37.796 -43.969 -40.361 1.00 47.39 11 MET B O 1
ATOM 2681 N N . SER B 1 12 ? 35.972 -43.633 -41.637 1.00 47.53 12 SER B N 1
ATOM 2682 C CA . SER B 1 12 ? 35.053 -44.265 -40.696 1.00 44.05 12 SER B CA 1
ATOM 2683 C C . SER B 1 12 ? 35.276 -45.772 -40.599 1.00 40.24 12 SER B C 1
ATOM 2684 O O . SER B 1 12 ? 35.021 -46.382 -39.560 1.00 46.02 12 SER B O 1
ATOM 2692 N N . GLU B 1 13 ? 35.745 -46.370 -41.688 1.00 42.81 13 GLU B N 1
ATOM 2693 C CA . GLU B 1 13 ? 35.880 -47.824 -41.771 1.00 42.17 13 GLU B CA 1
ATOM 2694 C C . GLU B 1 13 ? 36.793 -48.433 -40.704 1.00 51.28 13 GLU B C 1
ATOM 2695 O O . GLU B 1 13 ? 36.518 -49.525 -40.207 1.00 49.76 13 GLU B O 1
ATOM 2707 N N . SER B 1 14 ? 37.885 -47.751 -40.370 1.00 47.68 14 SER B N 1
ATOM 2708 C CA . SER B 1 14 ? 38.840 -48.278 -39.394 1.00 44.41 14 SER B CA 1
ATOM 2709 C C . SER B 1 14 ? 38.813 -47.464 -38.103 1.00 44.84 14 SER B C 1
ATOM 2710 O O . SER B 1 14 ? 39.647 -47.650 -37.220 1.00 43.95 14 SER B O 1
ATOM 2718 N N . LYS B 1 15 ? 37.843 -46.566 -38.001 1.00 36.39 15 LYS B N 1
ATOM 2719 C CA . LYS B 1 15 ? 37.739 -45.665 -36.866 1.00 39.58 15 LYS B CA 1
ATOM 2720 C C . LYS B 1 15 ? 37.554 -46.417 -35.552 1.00 48.08 15 LYS B C 1
ATOM 2721 O O . LYS B 1 15 ? 36.791 -47.380 -35.487 1.00 41.35 15 LYS B O 1
ATOM 2740 N N . CYS B 1 16 ? 38.247 -45.976 -34.503 1.00 44.18 16 CYS B N 1
ATOM 2741 C CA . CYS B 1 16 ? 38.130 -46.647 -33.204 1.00 37.97 16 CYS B CA 1
ATOM 2742 C C . CYS B 1 16 ? 37.739 -45.668 -32.114 1.00 37.15 16 CYS B C 1
ATOM 2743 O O . CYS B 1 16 ? 38.066 -44.478 -32.175 1.00 38.43 16 CYS B O 1
ATOM 2751 N N . TYR B 1 17 ? 37.044 -46.198 -31.110 1.00 37.75 17 TYR B N 1
ATOM 2752 C CA . TYR B 1 17 ? 36.522 -45.411 -30.005 1.00 38.47 17 TYR B CA 1
ATOM 2753 C C . TYR B 1 17 ? 37.032 -45.966 -28.676 1.00 33.89 17 TYR B C 1
ATOM 2754 O O . TYR B 1 17 ? 37.341 -47.149 -28.574 1.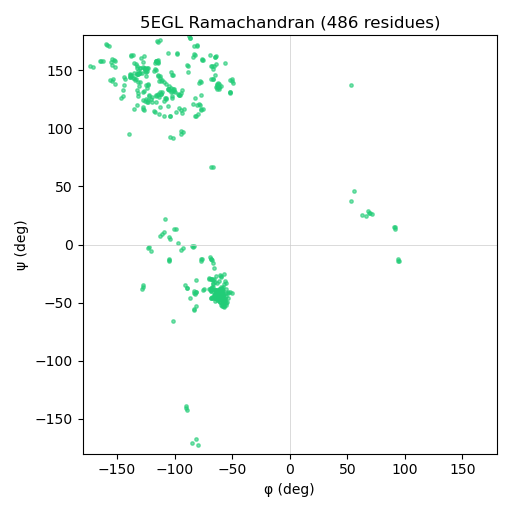00 33.62 17 TYR B O 1
ATOM 2772 N N . LYS B 1 18 ? 37.144 -45.106 -27.670 1.00 36.98 18 LYS B N 1
ATOM 2773 C CA . LYS B 1 18 ? 37.403 -45.574 -26.308 1.00 33.29 18 LYS B CA 1
ATOM 2774 C C . LYS B 1 18 ? 36.686 -44.722 -25.277 1.00 38.15 18 LYS B C 1
ATOM 2775 O O . LYS B 1 18 ? 36.693 -43.504 -25.354 1.00 43.61 18 LYS B O 1
ATOM 2794 N N . ASN B 1 19 ? 36.026 -45.373 -24.329 1.00 35.79 19 ASN B N 1
ATOM 2795 C CA . ASN B 1 19 ? 35.398 -44.668 -23.221 1.00 35.99 19 ASN B CA 1
ATOM 2796 C C . ASN B 1 19 ? 36.114 -45.011 -21.919 1.00 39.87 19 ASN B C 1
ATOM 2797 O O . ASN B 1 19 ? 36.367 -46.185 -21.654 1.00 39.03 19 ASN B O 1
ATOM 2808 N N . ARG B 1 20 ? 36.461 -43.999 -21.122 1.00 36.62 20 ARG B N 1
ATOM 2809 C CA . ARG B 1 20 ? 37.212 -44.240 -19.876 1.00 39.30 20 ARG B CA 1
ATOM 2810 C C . ARG B 1 20 ? 36.784 -43.306 -18.750 1.00 37.66 20 ARG B C 1
ATOM 2811 O O . ARG B 1 20 ? 36.519 -42.133 -18.987 1.00 37.27 20 ARG B O 1
ATOM 2832 N N . GLN B 1 21 ? 36.738 -43.824 -17.523 1.00 39.27 21 GLN B N 1
ATOM 2833 C CA . GLN B 1 21 ? 36.491 -42.991 -16.340 1.00 31.93 21 GLN B CA 1
ATOM 2834 C C . GLN B 1 21 ? 37.814 -42.460 -15.808 1.00 32.80 21 GLN B C 1
ATOM 2835 O O . GLN B 1 21 ? 38.857 -43.046 -16.069 1.00 34.52 21 GLN B O 1
ATOM 2849 N N . VAL B 1 22 ? 37.782 -41.318 -15.132 1.00 32.64 22 VAL B N 1
ATOM 2850 C CA . VAL B 1 22 ? 38.976 -40.782 -14.488 1.00 33.42 22 VAL B CA 1
ATOM 2851 C C . VAL B 1 22 ? 38.843 -40.911 -12.959 1.00 37.65 22 VAL B C 1
ATOM 2852 O O . VAL B 1 22 ? 38.076 -40.181 -12.341 1.00 38.00 22 VAL B O 1
ATOM 2865 N N . PHE B 1 23 ? 39.631 -41.788 -12.345 1.00 32.68 23 PHE B N 1
ATOM 2866 C CA . PHE B 1 23 ? 39.533 -42.033 -10.901 1.00 34.21 23 PHE B CA 1
ATOM 2867 C C . PHE B 1 23 ? 40.587 -41.237 -10.147 1.00 32.00 23 PHE B C 1
ATOM 2868 O O . PHE B 1 23 ? 41.519 -40.723 -10.760 1.00 32.78 23 PHE B O 1
ATOM 2885 N N . PRO B 1 24 ? 40.433 -41.109 -8.814 1.00 34.24 24 PRO B N 1
ATOM 2886 C CA . PRO B 1 24 ? 41.436 -40.360 -8.052 1.00 35.48 24 PRO B CA 1
ATOM 2887 C C . PRO B 1 24 ? 42.850 -40.926 -8.225 1.00 33.55 24 PRO B C 1
ATOM 2888 O O . PRO B 1 24 ? 43.814 -40.160 -8.225 1.00 32.58 24 PRO B O 1
ATOM 2899 N N . GLN B 1 25 ? 42.968 -42.244 -8.370 1.00 32.54 25 GLN B N 1
ATOM 2900 C CA . GLN B 1 25 ? 44.275 -42.868 -8.582 1.00 33.41 25 GLN B CA 1
ATOM 2901 C C . GLN B 1 25 ? 44.8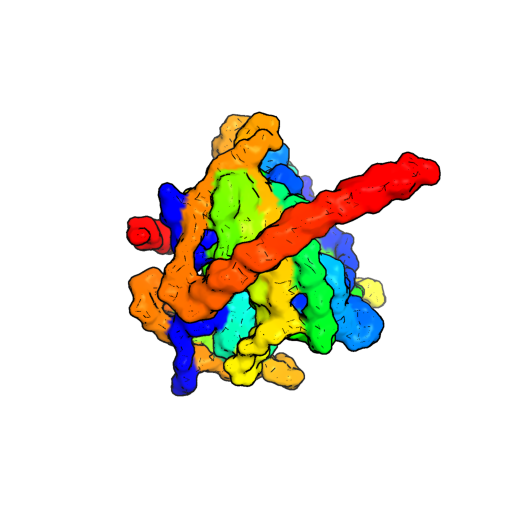61 -42.540 -9.960 1.00 33.73 25 GLN B C 1
ATOM 2902 O O . GLN B 1 25 ? 46.020 -42.850 -10.220 1.00 27.23 25 GLN B O 1
ATOM 2916 N N . ASP B 1 26 ? 44.057 -41.948 -10.844 1.00 34.26 26 ASP B N 1
ATOM 2917 C CA . ASP B 1 26 ? 44.525 -41.573 -12.181 1.00 32.59 26 ASP B CA 1
ATOM 2918 C C . ASP B 1 26 ? 45.033 -40.139 -12.236 1.00 31.17 26 ASP B C 1
ATOM 2919 O O . ASP B 1 26 ? 45.506 -39.684 -13.273 1.00 33.02 26 ASP B O 1
ATOM 2928 N N . THR B 1 27 ? 44.932 -39.425 -11.122 1.00 33.67 27 THR B N 1
ATOM 2929 C CA . THR B 1 27 ? 45.256 -38.007 -11.116 1.00 34.39 27 THR B CA 1
ATOM 2930 C C . THR B 1 27 ? 46.228 -37.680 -10.001 1.00 34.27 27 THR B C 1
ATOM 2931 O O . THR B 1 27 ? 46.367 -38.440 -9.043 1.00 33.09 27 THR B O 1
ATOM 2942 N N . ASN B 1 28 ? 46.899 -36.541 -10.131 1.00 34.89 28 ASN B N 1
ATOM 2943 C CA . ASN B 1 28 ? 47.822 -36.094 -9.103 1.00 35.22 28 ASN B CA 1
ATOM 2944 C C . ASN B 1 28 ? 47.073 -35.441 -7.954 1.00 40.98 28 ASN B C 1
ATOM 2945 O O . ASN B 1 28 ? 45.843 -35.473 -7.917 1.00 36.34 28 ASN B O 1
ATOM 2956 N N . HIS B 1 29 ? 47.816 -34.849 -7.023 1.00 38.95 29 HIS B N 1
ATOM 2957 C CA . HIS B 1 29 ? 47.215 -34.212 -5.850 1.00 47.55 29 HIS B CA 1
ATOM 2958 C C . HIS B 1 29 ? 46.426 -32.947 -6.204 1.00 51.03 29 HIS B C 1
ATOM 2959 O O . HIS B 1 29 ? 45.673 -32.441 -5.372 1.00 44.13 29 HIS B O 1
ATOM 2973 N N . HIS B 1 30 ? 46.591 -32.439 -7.426 1.00 43.27 30 HIS B N 1
ATOM 2974 C CA . HIS B 1 30 ? 45.787 -31.300 -7.875 1.00 48.78 30 HIS B CA 1
ATOM 2975 C C . HIS B 1 30 ? 44.626 -31.795 -8.738 1.00 43.16 30 HIS B C 1
ATOM 2976 O O . HIS B 1 30 ? 43.969 -31.010 -9.422 1.00 37.94 30 HIS B O 1
ATOM 2990 N N . HIS B 1 31 ? 44.388 -33.104 -8.686 1.00 32.76 31 HIS B N 1
ATOM 2991 C CA . HIS B 1 31 ? 43.277 -33.760 -9.370 1.00 37.26 31 HIS B CA 1
ATOM 2992 C C . HIS B 1 31 ? 43.393 -33.715 -10.887 1.00 40.00 31 HIS B C 1
ATOM 2993 O O . HIS B 1 31 ? 42.394 -33.855 -11.587 1.00 37.34 31 HIS B O 1
ATOM 3007 N N . THR B 1 32 ? 44.613 -33.583 -11.394 1.00 37.78 32 THR B N 1
ATOM 3008 C CA . THR B 1 32 ? 44.833 -33.571 -12.835 1.00 33.02 32 THR B CA 1
ATOM 3009 C C . THR B 1 32 ? 45.384 -34.914 -13.291 1.00 32.57 32 THR B C 1
ATOM 3010 O O . THR B 1 32 ? 46.326 -35.444 -12.712 1.00 32.40 32 THR B O 1
ATOM 3021 N N . MET B 1 33 ? 44.784 -35.458 -14.341 1.00 30.07 33 MET B N 1
ATOM 3022 C CA . MET B 1 33 ? 45.157 -36.774 -14.838 1.00 35.16 33 MET B CA 1
ATOM 3023 C C . MET B 1 33 ? 46.595 -36.799 -15.342 1.00 38.12 33 MET B C 1
ATOM 3024 O O . MET B 1 33 ? 47.044 -35.880 -16.030 1.00 36.05 33 MET B O 1
ATOM 3038 N N . PHE B 1 34 ? 47.302 -37.872 -15.002 1.00 36.37 34 PHE B N 1
ATOM 3039 C CA . PHE B 1 34 ? 48.689 -38.052 -15.405 1.00 33.86 34 PHE B CA 1
ATOM 3040 C C . PHE B 1 34 ? 48.797 -38.107 -16.925 1.00 36.18 34 PHE B C 1
ATOM 3041 O O . PHE B 1 34 ? 48.045 -38.823 -17.576 1.00 31.69 34 PHE B O 1
ATOM 3058 N N . GLY B 1 35 ? 49.756 -37.368 -17.480 1.00 35.36 35 GLY B N 1
ATOM 3059 C CA . GLY B 1 35 ? 50.017 -37.386 -18.913 1.00 36.98 35 GLY B CA 1
ATOM 3060 C C . GLY B 1 35 ? 50.394 -38.749 -19.472 1.00 28.15 35 GLY B C 1
ATOM 3061 O O . GLY B 1 35 ? 50.024 -39.096 -20.597 1.00 32.39 35 GLY B O 1
ATOM 3065 N N . GLY B 1 36 ? 51.140 -39.526 -18.693 1.00 31.85 36 GLY B N 1
ATOM 3066 C CA . GLY B 1 36 ? 51.587 -40.841 -19.134 1.00 32.94 36 GLY B CA 1
ATOM 3067 C C . GLY B 1 36 ? 50.446 -41.800 -19.435 1.00 27.98 36 GLY B C 1
ATOM 3068 O O . GLY B 1 36 ? 50.488 -42.573 -20.397 1.00 27.56 36 GLY B O 1
ATOM 3072 N N . THR B 1 37 ? 49.410 -41.737 -18.610 1.00 29.62 37 THR B N 1
ATOM 3073 C CA . THR B 1 37 ? 48.243 -42.592 -18.772 1.00 32.70 37 THR B CA 1
ATOM 3074 C C . THR B 1 37 ? 47.548 -42.232 -20.093 1.00 25.92 37 THR B C 1
ATOM 3075 O O . THR B 1 37 ? 47.197 -43.102 -20.908 1.00 30.09 37 THR B O 1
ATOM 3086 N N . LEU B 1 38 ? 47.387 -40.933 -20.312 1.00 28.71 38 LEU B N 1
ATOM 3087 C CA . LEU B 1 38 ? 46.803 -40.438 -21.555 1.00 29.54 38 LEU B CA 1
ATOM 3088 C C . LEU B 1 38 ? 47.612 -40.893 -22.763 1.00 23.98 38 LEU B C 1
ATOM 3089 O O . LEU B 1 38 ? 47.071 -41.404 -23.741 1.00 33.25 38 LEU B O 1
ATOM 3105 N N . MET B 1 39 ? 48.925 -40.720 -22.677 1.00 30.08 39 MET B N 1
ATOM 3106 C CA . MET B 1 39 ? 49.824 -41.081 -23.769 1.00 27.91 39 MET B CA 1
ATOM 3107 C C . MET B 1 39 ? 49.737 -42.576 -24.089 1.00 24.68 39 MET B C 1
ATOM 3108 O O . MET B 1 39 ? 49.700 -42.988 -25.259 1.00 27.60 39 MET B O 1
ATOM 3122 N N . ALA B 1 40 ? 49.694 -43.389 -23.036 1.00 28.33 40 ALA B N 1
ATOM 3123 C CA . ALA B 1 40 ? 49.546 -44.827 -23.200 1.00 28.92 40 ALA B CA 1
ATOM 3124 C C . ALA B 1 40 ? 48.238 -45.172 -23.919 1.00 26.66 40 ALA B C 1
ATOM 3125 O O . ALA B 1 40 ? 48.235 -45.931 -24.902 1.00 28.46 40 ALA B O 1
ATOM 3132 N N . ASN B 1 41 ? 47.129 -44.601 -23.453 1.00 26.13 41 ASN B N 1
ATOM 3133 C CA . ASN B 1 41 ? 45.850 -44.846 -24.123 1.00 28.38 41 ASN B CA 1
ATOM 3134 C C . ASN B 1 41 ? 45.872 -44.387 -25.603 1.00 27.69 41 ASN B C 1
ATOM 3135 O O . ASN B 1 41 ? 45.382 -45.081 -26.508 1.00 29.73 41 ASN B O 1
ATOM 3146 N N . ILE B 1 42 ? 46.443 -43.210 -25.845 1.00 27.57 42 ILE B N 1
ATOM 3147 C CA . ILE B 1 42 ? 46.505 -42.675 -27.207 1.00 27.27 42 ILE B CA 1
ATOM 3148 C C . ILE B 1 42 ? 47.232 -43.625 -28.131 1.00 27.69 42 ILE B C 1
ATOM 3149 O O . ILE B 1 42 ? 46.706 -43.998 -29.189 1.00 29.74 42 ILE B O 1
ATOM 3165 N N . ASP B 1 43 ? 48.440 -44.027 -27.739 1.00 34.59 43 ASP B N 1
ATOM 3166 C CA . ASP B 1 43 ? 49.202 -44.940 -28.584 1.00 29.33 43 ASP B CA 1
ATOM 3167 C C . ASP B 1 43 ? 48.450 -46.239 -28.785 1.00 29.92 43 ASP B C 1
ATOM 3168 O O . ASP B 1 43 ? 48.434 -46.802 -29.897 1.00 30.64 43 ASP B O 1
ATOM 3177 N N . GLU B 1 44 ? 47.855 -46.745 -27.709 1.00 28.90 44 GLU B N 1
ATOM 3178 C CA . GLU B 1 44 ? 47.136 -48.006 -27.823 1.00 29.97 44 GLU B CA 1
ATOM 3179 C C . GLU B 1 44 ? 46.018 -47.910 -28.868 1.00 27.88 44 GLU B C 1
ATOM 3180 O O . GLU B 1 44 ? 45.951 -48.720 -29.779 1.00 25.97 44 GLU B O 1
ATOM 3192 N N . ILE B 1 45 ? 45.148 -46.913 -28.761 1.00 32.47 45 ILE B N 1
ATOM 3193 C CA . ILE B 1 45 ? 44.023 -46.877 -29.693 1.00 34.60 45 ILE B CA 1
ATOM 3194 C C . ILE B 1 45 ? 44.509 -46.588 -31.126 1.00 37.98 45 ILE B C 1
ATOM 3195 O O . ILE B 1 45 ? 44.041 -47.223 -32.099 1.00 34.20 45 ILE B O 1
ATOM 3211 N N . ALA B 1 46 ? 45.490 -45.694 -31.261 1.00 35.13 46 ALA B N 1
ATOM 3212 C CA . ALA B 1 46 ? 46.040 -45.390 -32.587 1.00 29.64 46 ALA B CA 1
ATOM 3213 C C . ALA B 1 46 ? 46.608 -46.625 -33.272 1.00 30.87 46 ALA B C 1
ATOM 3214 O O . ALA B 1 46 ? 46.393 -46.833 -34.473 1.00 29.89 46 ALA B O 1
ATOM 3221 N N . ALA B 1 47 ? 47.340 -47.446 -32.525 1.00 28.85 47 ALA B N 1
ATOM 3222 C CA . ALA B 1 47 ? 47.925 -48.652 -33.117 1.00 29.42 47 ALA B CA 1
ATOM 3223 C C . ALA B 1 47 ? 46.860 -49.608 -33.685 1.00 35.52 47 ALA B C 1
ATOM 3224 O O . ALA B 1 47 ? 47.047 -50.221 -34.745 1.00 30.45 47 ALA B O 1
ATOM 3231 N N . ILE B 1 48 ? 45.754 -49.762 -32.966 1.00 33.58 48 ILE B N 1
ATOM 3232 C CA . ILE B 1 48 ? 44.681 -50.632 -33.429 1.00 32.34 48 ILE B CA 1
ATOM 3233 C C . ILE B 1 48 ? 44.028 -50.029 -34.678 1.00 28.48 48 ILE B C 1
ATOM 3234 O O . ILE B 1 48 ? 43.804 -50.727 -35.662 1.00 34.72 48 ILE B O 1
ATOM 3250 N N . THR B 1 49 ? 43.755 -48.728 -34.644 1.00 34.12 49 THR B N 1
ATOM 3251 C CA . THR B 1 49 ? 43.205 -48.067 -35.822 1.00 33.34 49 THR B CA 1
ATOM 3252 C C . THR B 1 49 ? 44.111 -48.304 -37.043 1.00 37.56 49 THR B C 1
ATOM 3253 O O . THR B 1 49 ? 43.642 -48.721 -38.112 1.00 39.23 49 THR B O 1
ATOM 3264 N N . ALA B 1 50 ? 45.411 -48.064 -36.881 1.00 37.35 50 ALA B N 1
ATOM 3265 C CA . ALA B 1 50 ? 46.360 -48.257 -37.984 1.00 37.03 50 ALA B CA 1
ATOM 3266 C C . ALA B 1 50 ? 46.388 -49.701 -38.463 1.00 35.75 50 ALA B C 1
ATOM 3267 O O . ALA B 1 50 ? 46.448 -49.955 -39.668 1.00 36.43 50 ALA B O 1
ATOM 3274 N N . MET B 1 51 ? 46.381 -50.653 -37.533 1.00 37.03 51 MET B N 1
ATOM 3275 C CA . MET B 1 51 ? 46.329 -52.057 -37.933 1.00 40.51 51 MET B CA 1
ATOM 3276 C C . MET B 1 51 ? 45.061 -52.357 -38.724 1.00 39.31 51 MET B C 1
ATOM 3277 O O . MET B 1 51 ? 45.098 -53.084 -39.710 1.00 35.51 51 MET B O 1
ATOM 3291 N N . LYS B 1 52 ? 43.935 -51.815 -38.277 1.00 36.43 52 LYS B N 1
ATOM 3292 C CA . LYS B 1 52 ? 42.686 -52.047 -38.988 1.00 43.28 52 LYS B CA 1
ATOM 3293 C C . LYS B 1 52 ? 42.746 -51.468 -40.393 1.00 42.13 52 LYS B C 1
ATOM 3294 O O . LYS B 1 52 ? 42.389 -52.148 -41.352 1.00 39.35 52 LYS B O 1
ATOM 3313 N N . HIS B 1 53 ? 43.229 -50.237 -40.533 1.00 41.18 53 HIS B N 1
ATOM 3314 C CA . HIS B 1 53 ? 43.329 -49.656 -41.869 1.00 40.54 53 HIS B CA 1
ATOM 3315 C C . HIS B 1 53 ? 44.293 -50.435 -42.755 1.00 39.18 53 HIS B C 1
ATOM 3316 O O . HIS B 1 53 ? 43.977 -50.749 -43.901 1.00 44.24 53 HIS B O 1
ATOM 3330 N N . ALA B 1 54 ? 45.471 -50.739 -42.223 1.00 37.13 54 ALA B N 1
ATOM 3331 C CA . ALA B 1 54 ? 46.514 -51.404 -43.001 1.00 38.52 54 ALA B CA 1
ATOM 3332 C C . ALA B 1 54 ? 46.186 -52.857 -43.327 1.00 44.78 54 ALA B C 1
ATOM 3333 O O . ALA B 1 54 ? 46.663 -53.394 -44.323 1.00 41.77 54 ALA B O 1
ATOM 3340 N N . GLY B 1 55 ? 45.421 -53.514 -42.463 1.00 48.25 55 GLY B N 1
ATOM 3341 C CA . GLY B 1 55 ? 45.165 -54.929 -42.645 1.00 42.95 55 GLY B CA 1
ATOM 3342 C C . GLY B 1 55 ? 46.445 -55.706 -42.414 1.00 51.03 55 GLY B C 1
ATOM 3343 O O . GLY B 1 55 ? 46.659 -56.766 -43.002 1.00 51.49 55 GLY B O 1
ATOM 3347 N N . ALA B 1 56 ? 47.317 -55.162 -41.570 1.00 47.84 56 ALA B N 1
ATOM 3348 C CA . ALA B 1 56 ? 48.617 -55.772 -41.315 1.00 48.51 56 ALA B CA 1
ATOM 3349 C C . ALA B 1 56 ? 49.184 -55.296 -39.982 1.00 49.82 56 ALA B C 1
ATOM 3350 O O . ALA B 1 56 ? 48.612 -54.408 -39.346 1.00 42.51 56 ALA B O 1
ATOM 3357 N N . GLN B 1 57 ? 50.286 -55.898 -39.541 1.00 45.24 57 GLN B N 1
ATOM 3358 C CA . GLN B 1 57 ? 50.941 -55.418 -38.335 1.00 50.74 57 GLN B CA 1
ATOM 3359 C C . GLN B 1 57 ? 51.544 -54.050 -38.633 1.00 44.33 57 GLN B C 1
ATOM 3360 O O . GLN B 1 57 ? 51.893 -53.743 -39.777 1.00 42.75 57 GLN B O 1
ATOM 3374 N N . VAL B 1 58 ? 51.693 -53.247 -37.591 1.00 43.57 58 VAL B N 1
ATOM 3375 C CA . VAL B 1 58 ? 52.232 -51.908 -37.736 1.00 43.76 58 VAL B CA 1
ATOM 3376 C C . VAL B 1 58 ? 53.239 -51.600 -36.638 1.00 45.83 58 VAL B C 1
ATOM 3377 O O . VAL B 1 58 ? 53.282 -52.285 -35.610 1.00 38.91 58 VAL B O 1
ATOM 3390 N N . VAL B 1 59 ? 54.045 -50.567 -36.868 1.00 38.85 59 VAL B N 1
ATOM 3391 C CA . VAL B 1 59 ? 54.908 -50.029 -35.825 1.00 39.56 59 VAL B CA 1
ATOM 3392 C C . VAL B 1 59 ? 54.781 -48.510 -35.772 1.00 35.36 59 VAL B C 1
ATOM 3393 O O . VAL B 1 59 ? 54.571 -47.864 -36.793 1.00 35.02 59 VAL B O 1
ATOM 3406 N N . THR B 1 60 ? 54.947 -47.944 -34.583 1.00 38.16 60 THR B N 1
ATOM 3407 C CA . THR B 1 60 ? 54.909 -46.501 -34.420 1.00 39.96 60 THR B CA 1
ATOM 3408 C C . THR B 1 60 ? 56.222 -45.948 -34.943 1.00 39.15 60 THR B C 1
ATOM 3409 O O . THR B 1 60 ? 57.275 -46.276 -34.411 1.00 41.97 60 THR B O 1
ATOM 3420 N N . ALA B 1 61 ? 56.171 -45.135 -35.993 1.00 36.74 61 ALA B N 1
ATOM 3421 C CA . ALA B 1 61 ? 57.381 -44.517 -36.517 1.00 30.41 61 ALA B CA 1
ATOM 3422 C C . ALA B 1 61 ? 57.698 -43.277 -35.709 1.00 31.00 61 ALA B C 1
ATOM 3423 O O . ALA B 1 61 ? 58.849 -42.995 -35.408 1.00 33.22 61 ALA B O 1
ATOM 3430 N N . SER B 1 62 ? 56.662 -42.524 -35.365 1.00 28.15 62 SER B N 1
ATOM 3431 C CA . SER B 1 62 ? 56.851 -41.330 -34.575 1.00 27.79 62 SER B CA 1
ATOM 3432 C C . SER B 1 62 ? 55.552 -40.857 -33.942 1.00 29.88 62 SER B C 1
ATOM 3433 O O . SER B 1 62 ? 54.453 -41.167 -34.403 1.00 28.27 62 SER B O 1
ATOM 3441 N N . THR B 1 63 ? 55.706 -40.084 -32.877 1.00 25.16 63 THR B N 1
ATOM 3442 C CA . THR B 1 63 ? 54.597 -39.372 -32.292 1.00 30.18 63 THR B CA 1
ATOM 3443 C C . THR B 1 63 ? 54.843 -37.967 -32.769 1.00 31.94 63 THR B C 1
ATOM 3444 O O . THR B 1 63 ? 55.813 -37.334 -32.385 1.00 33.51 63 THR B O 1
ATOM 3455 N N . ASP B 1 64 ? 53.977 -37.520 -33.664 1.00 30.13 64 ASP B N 1
ATOM 3456 C CA . ASP B 1 64 ? 54.127 -36.239 -34.334 1.00 33.14 64 ASP B CA 1
ATOM 3457 C C . ASP B 1 64 ? 53.767 -35.127 -33.403 1.00 34.91 64 ASP B C 1
ATOM 3458 O O . ASP B 1 64 ? 54.396 -34.069 -33.399 1.00 33.47 64 ASP B O 1
ATOM 3467 N N . SER B 1 65 ? 52.725 -35.359 -32.622 1.00 31.69 65 SER B N 1
ATOM 3468 C CA . SER B 1 65 ? 52.416 -34.420 -31.567 1.00 32.60 65 SER B CA 1
ATOM 3469 C C . SER B 1 65 ? 51.344 -34.913 -30.625 1.00 28.01 65 SER B C 1
ATOM 3470 O O . SER B 1 65 ? 50.497 -35.726 -30.995 1.00 32.04 65 SER B O 1
ATOM 3478 N N . VAL B 1 66 ? 51.415 -34.412 -29.397 1.00 29.73 66 VAL B N 1
ATOM 3479 C CA . VAL B 1 66 ? 50.329 -34.545 -28.443 1.00 37.02 66 VAL B CA 1
ATOM 3480 C C . VAL B 1 66 ? 50.166 -33.181 -27.793 1.00 30.97 66 VAL B C 1
ATOM 3481 O O . VAL B 1 66 ? 51.081 -32.695 -27.131 1.00 31.68 66 VAL B O 1
ATOM 3494 N N . ASP B 1 67 ? 49.010 -32.559 -27.983 1.00 30.28 67 ASP B N 1
ATOM 3495 C CA . ASP B 1 67 ? 48.721 -31.294 -27.325 1.00 27.44 67 ASP B CA 1
ATOM 3496 C C . ASP B 1 67 ? 47.668 -31.486 -26.249 1.00 28.51 67 ASP B C 1
ATOM 3497 O O . ASP B 1 67 ? 46.563 -31.981 -26.526 1.00 32.62 67 ASP B O 1
ATOM 3506 N N . PHE B 1 68 ? 48.034 -31.091 -25.032 1.00 32.49 68 PHE B N 1
ATOM 3507 C CA . PHE B 1 68 ? 47.150 -31.121 -23.878 1.00 35.53 68 PHE B CA 1
ATOM 3508 C C . PHE B 1 68 ? 46.487 -29.761 -23.720 1.00 37.21 68 PHE B C 1
ATOM 3509 O O . PHE B 1 68 ? 47.073 -28.827 -23.171 1.00 37.49 68 PHE B O 1
ATOM 3526 N N . LEU B 1 69 ? 45.267 -29.660 -24.230 1.00 37.64 69 LEU B N 1
ATOM 3527 C CA . LEU B 1 69 ? 44.571 -28.383 -24.352 1.00 44.20 69 LEU B CA 1
ATOM 3528 C C . LEU B 1 69 ? 43.882 -27.944 -23.065 1.00 41.54 69 LEU B C 1
ATOM 3529 O O . LEU B 1 69 ? 43.924 -26.774 -22.701 1.00 42.91 69 LEU B O 1
ATOM 3545 N N . LYS B 1 70 ? 43.224 -28.884 -22.397 1.00 42.02 70 LYS B N 1
ATOM 3546 C CA . LYS B 1 70 ? 42.517 -28.591 -21.156 1.00 45.33 70 LYS B CA 1
ATOM 3547 C C . LYS B 1 70 ? 42.823 -29.635 -20.088 1.00 45.22 70 LYS B C 1
ATOM 3548 O O . LYS B 1 70 ? 42.958 -30.813 -20.406 1.00 37.57 70 LYS B O 1
ATOM 3567 N N . PRO B 1 71 ? 42.943 -29.209 -18.818 1.00 43.36 71 PRO B N 1
ATOM 3568 C CA . PRO B 1 71 ? 43.220 -30.222 -17.798 1.00 42.95 71 PRO B CA 1
ATOM 3569 C C . PRO B 1 71 ? 42.096 -31.238 -17.680 1.00 49.84 71 PRO B C 1
ATOM 3570 O O . PRO B 1 71 ? 40.926 -30.860 -17.668 1.00 45.23 71 PRO B O 1
ATOM 3581 N N . ILE B 1 72 ? 42.454 -32.515 -17.604 1.00 41.99 72 ILE B N 1
ATOM 3582 C CA . ILE B 1 72 ? 41.475 -33.560 -17.349 1.00 30.02 72 ILE B CA 1
ATOM 3583 C C . ILE B 1 72 ? 41.458 -33.824 -15.850 1.00 39.58 72 ILE B C 1
ATOM 3584 O O . ILE B 1 72 ? 42.506 -33.989 -15.226 1.00 38.56 72 ILE B O 1
ATOM 3600 N N . LYS B 1 73 ? 40.263 -33.839 -15.268 1.00 36.63 73 LYS B N 1
ATOM 3601 C CA . LYS B 1 73 ? 40.135 -33.855 -13.814 1.00 34.59 73 LYS B CA 1
ATOM 3602 C C . LYS B 1 73 ? 39.473 -35.112 -13.268 1.00 30.45 73 LYS B C 1
ATOM 3603 O O . LYS B 1 73 ? 38.745 -35.806 -13.977 1.00 36.92 73 LYS B O 1
ATOM 3622 N N . THR B 1 74 ? 39.726 -35.391 -11.991 1.00 34.24 74 THR B N 1
ATOM 3623 C CA . THR B 1 74 ? 39.074 -36.500 -11.308 1.00 39.64 74 THR B CA 1
ATOM 3624 C C . THR B 1 74 ? 37.565 -36.408 -11.493 1.00 35.42 74 THR B C 1
ATOM 3625 O O . THR B 1 74 ? 36.971 -35.354 -11.277 1.00 38.15 74 THR B O 1
ATOM 3636 N N . GLY B 1 75 ? 36.957 -37.521 -11.885 1.00 37.13 75 GLY B N 1
ATOM 3637 C CA . GLY B 1 75 ? 35.522 -37.590 -12.085 1.00 41.53 75 GLY B CA 1
ATOM 3638 C C . GLY B 1 75 ? 35.102 -37.352 -13.524 1.00 47.26 75 GLY B C 1
ATOM 3639 O O . GLY B 1 75 ? 33.969 -37.653 -13.897 1.00 43.31 75 GLY B O 1
ATOM 3643 N N . ASP B 1 76 ? 36.011 -36.839 -14.348 1.00 40.63 76 ASP B N 1
ATOM 3644 C CA . ASP B 1 76 ? 35.706 -36.648 -15.761 1.00 38.50 76 ASP B CA 1
ATOM 3645 C C . ASP B 1 76 ? 35.530 -37.988 -16.452 1.00 38.70 76 ASP B C 1
ATOM 3646 O O . ASP B 1 76 ? 36.104 -38.997 -16.042 1.00 39.86 76 ASP B O 1
ATOM 3655 N N . ILE B 1 77 ? 34.705 -37.986 -17.490 1.00 38.99 77 ILE B N 1
ATOM 3656 C CA . ILE B 1 77 ? 34.520 -39.141 -18.353 1.00 39.28 77 ILE B CA 1
ATOM 3657 C C . ILE B 1 77 ? 35.118 -38.818 -19.722 1.00 41.30 77 ILE B C 1
ATOM 3658 O O . ILE B 1 77 ? 34.859 -37.753 -20.279 1.00 40.49 77 ILE B O 1
ATOM 3674 N N . LEU B 1 78 ? 35.937 -39.723 -20.246 1.00 36.26 78 LEU B N 1
ATOM 3675 C CA . LEU B 1 78 ? 36.646 -39.474 -21.491 1.00 38.12 78 LEU B CA 1
ATOM 3676 C C . LEU B 1 78 ? 36.175 -40.333 -22.648 1.00 38.57 78 LEU B C 1
ATOM 3677 O O . LEU B 1 78 ? 35.878 -41.525 -22.480 1.00 41.18 78 LEU B O 1
ATOM 3693 N N . GLN B 1 79 ? 36.129 -39.709 -23.824 1.00 40.88 79 GLN B N 1
ATOM 3694 C CA . GLN B 1 79 ? 35.949 -40.432 -25.077 1.00 43.09 79 GLN B CA 1
ATOM 3695 C C . GLN B 1 79 ? 37.133 -40.171 -26.010 1.00 38.20 79 GLN B C 1
ATOM 3696 O O . GLN B 1 79 ? 37.476 -39.022 -26.300 1.00 41.77 79 GLN B O 1
ATOM 3710 N N . TYR B 1 80 ? 37.757 -41.254 -26.453 1.00 40.97 80 TYR B N 1
ATOM 3711 C CA . TYR B 1 80 ? 38.820 -41.214 -27.434 1.00 36.97 80 TYR B CA 1
ATOM 3712 C C . TYR B 1 80 ? 38.262 -41.595 -28.787 1.00 44.54 80 TYR B C 1
ATOM 3713 O O . TYR B 1 80 ? 37.522 -42.585 -28.901 1.00 36.72 80 TYR B O 1
ATOM 3731 N N . VAL B 1 81 ? 38.617 -40.807 -29.798 1.00 36.32 81 VAL B N 1
ATOM 3732 C CA . VAL B 1 81 ? 38.281 -41.129 -31.179 1.00 36.07 81 VAL B CA 1
ATOM 3733 C C . VAL B 1 81 ? 39.546 -41.139 -32.018 1.00 27.13 81 VAL B C 1
ATOM 3734 O O . VAL B 1 81 ? 40.274 -40.147 -32.047 1.00 32.50 81 VAL B O 1
ATOM 3747 N N . ALA B 1 82 ? 39.809 -42.256 -32.688 1.00 29.60 82 ALA B N 1
ATOM 3748 C CA . ALA B 1 82 ? 41.008 -42.378 -33.508 1.00 33.79 82 ALA B CA 1
ATOM 3749 C C . ALA B 1 82 ? 40.662 -42.762 -34.936 1.00 37.16 82 ALA B C 1
ATOM 3750 O O . ALA B 1 82 ? 39.810 -43.633 -35.157 1.00 35.61 82 ALA B O 1
ATOM 3757 N N . MET B 1 83 ? 41.324 -42.116 -35.899 1.00 31.86 83 MET B N 1
ATOM 3758 C CA . MET B 1 83 ? 41.186 -42.517 -37.306 1.00 35.04 83 MET B CA 1
ATOM 3759 C C . MET B 1 83 ? 42.389 -42.150 -38.178 1.00 31.79 83 MET B C 1
ATOM 3760 O O . MET B 1 83 ? 43.183 -41.276 -37.828 1.00 34.53 83 MET B O 1
ATOM 3774 N N . VAL B 1 84 ? 42.508 -42.828 -39.317 1.00 34.39 84 VAL B N 1
ATOM 3775 C CA . VAL B 1 84 ? 43.571 -42.548 -40.279 1.00 34.25 84 VAL B CA 1
ATOM 3776 C C . VAL B 1 84 ? 43.209 -41.304 -41.075 1.00 44.77 84 VAL B C 1
ATOM 3777 O O . VAL B 1 84 ? 42.182 -41.270 -41.754 1.00 44.65 84 VAL B O 1
ATOM 3790 N N . SER B 1 85 ? 44.056 -40.283 -40.985 1.00 37.06 85 SER B N 1
ATOM 3791 C CA . SER B 1 85 ? 43.783 -39.015 -41.642 1.00 35.03 85 SER B CA 1
ATOM 3792 C C . SER B 1 85 ? 44.644 -38.839 -42.890 1.00 42.01 85 SER B C 1
ATOM 3793 O O . SER B 1 85 ? 44.418 -37.931 -43.681 1.00 38.06 85 SER B O 1
ATOM 3801 N N . TYR B 1 86 ? 45.653 -39.686 -43.047 1.00 39.89 86 TYR B N 1
ATOM 3802 C CA . TYR B 1 86 ? 46.513 -39.613 -44.216 1.00 35.20 86 TYR B CA 1
ATOM 3803 C C . TYR B 1 86 ? 47.161 -40.965 -44.473 1.00 38.01 86 TYR B C 1
ATOM 3804 O O . TYR B 1 86 ? 47.558 -41.671 -43.547 1.00 37.41 86 TYR B O 1
ATOM 3822 N N . ALA B 1 87 ? 47.276 -41.320 -45.742 1.00 30.68 87 ALA B N 1
ATOM 3823 C CA . ALA B 1 87 ? 47.918 -42.564 -46.126 1.00 31.51 87 ALA B CA 1
ATOM 3824 C C . ALA B 1 87 ? 49.002 -42.303 -47.148 1.00 42.30 87 ALA B C 1
ATOM 3825 O O . ALA B 1 87 ? 48.726 -41.803 -48.235 1.00 44.90 87 ALA B O 1
ATOM 3832 N N . GLY B 1 88 ? 50.239 -42.633 -46.794 1.00 48.66 88 GLY B N 1
ATOM 3833 C CA . GLY B 1 88 ? 51.338 -42.516 -47.729 1.00 45.49 88 GLY B CA 1
ATOM 3834 C C . GLY B 1 88 ? 51.407 -43.830 -48.470 1.00 42.09 88 GLY B C 1
ATOM 3835 O O . GLY B 1 88 ? 50.374 -44.437 -48.736 1.00 45.88 88 GLY B O 1
ATOM 3839 N N . THR B 1 89 ? 52.614 -44.298 -48.755 1.00 44.10 89 THR B N 1
ATOM 3840 C CA . THR B 1 89 ? 52.795 -45.568 -49.444 1.00 49.60 89 THR B CA 1
ATOM 3841 C C . THR B 1 89 ? 52.678 -46.734 -48.471 1.00 53.27 89 THR B C 1
ATOM 3842 O O . THR B 1 89 ? 51.911 -47.674 -48.692 1.00 51.17 89 THR B O 1
ATOM 3853 N N . SER B 1 90 ? 53.461 -46.669 -47.401 1.00 52.14 90 SER B N 1
ATOM 3854 C CA . SER B 1 90 ? 53.495 -47.720 -46.392 1.00 49.69 90 SER B CA 1
ATOM 3855 C C . SER B 1 90 ? 53.147 -47.153 -45.017 1.00 47.87 90 SER B C 1
ATOM 3856 O O . SER B 1 90 ? 53.075 -47.884 -44.028 1.00 46.87 90 SER B O 1
ATOM 3864 N N . SER B 1 91 ? 52.932 -45.843 -44.964 1.00 45.54 91 SER B N 1
ATOM 3865 C CA . SER B 1 91 ? 52.739 -45.149 -43.706 1.00 39.54 91 SER B CA 1
ATOM 3866 C C . SER B 1 91 ? 51.342 -44.556 -43.572 1.00 41.12 91 SER B C 1
ATOM 3867 O O . SER B 1 91 ? 50.649 -44.303 -44.563 1.00 36.18 91 SER B O 1
ATOM 3875 N N . MET B 1 92 ? 50.941 -44.339 -42.327 1.00 33.56 92 MET B N 1
ATOM 3876 C CA . MET B 1 92 ? 49.657 -43.739 -42.020 1.00 30.39 92 MET B CA 1
ATOM 3877 C C . MET B 1 92 ? 49.808 -42.698 -40.947 1.00 36.43 92 MET B C 1
ATOM 3878 O O . MET B 1 92 ? 50.591 -42.871 -40.015 1.00 32.89 92 MET B O 1
ATOM 3892 N N . GLU B 1 93 ? 49.047 -41.624 -41.074 1.00 31.62 93 GLU B N 1
ATOM 3893 C CA . GLU B 1 93 ? 48.867 -40.701 -39.984 1.00 30.56 93 GLU B CA 1
ATOM 3894 C C . GLU B 1 93 ? 47.571 -41.071 -39.285 1.00 34.17 93 GLU B C 1
ATOM 3895 O O . GLU B 1 93 ? 46.521 -41.209 -39.924 1.00 34.04 93 GLU B O 1
ATOM 3907 N N . VAL B 1 94 ? 47.650 -41.226 -37.972 1.00 32.12 94 VAL B N 1
ATOM 3908 C CA . VAL B 1 94 ? 46.469 -41.442 -37.161 1.00 27.93 94 VAL B CA 1
ATOM 3909 C C . VAL B 1 94 ? 46.270 -40.225 -36.303 1.00 30.14 94 VAL B C 1
ATOM 3910 O O . VAL B 1 94 ? 47.205 -39.758 -35.624 1.00 30.81 94 VAL B O 1
ATOM 3923 N N . VAL B 1 95 ? 45.043 -39.715 -36.345 1.00 25.00 95 VAL B N 1
ATOM 3924 C CA . VAL B 1 95 ? 44.662 -38.603 -35.513 1.00 22.68 95 VAL B CA 1
ATOM 3925 C C . VAL B 1 95 ? 43.790 -39.147 -34.392 1.00 27.32 95 VAL B C 1
ATOM 3926 O O . VAL B 1 95 ? 42.879 -39.966 -34.625 1.00 30.96 95 VAL B O 1
ATOM 3939 N N . VAL B 1 96 ? 44.110 -38.699 -33.181 1.00 28.18 96 VAL B N 1
ATOM 3940 C CA . VAL B 1 96 ? 43.386 -39.081 -31.984 1.00 31.18 96 VAL B CA 1
ATOM 3941 C C . VAL B 1 96 ? 42.871 -37.862 -31.251 1.00 27.27 96 VAL B C 1
ATOM 3942 O O . VAL B 1 96 ? 43.639 -36.965 -30.868 1.00 31.83 96 VAL B O 1
ATOM 3955 N N . GLN B 1 97 ? 41.556 -37.846 -31.066 1.00 28.24 97 GLN B N 1
ATOM 3956 C CA . GLN B 1 97 ? 40.884 -36.824 -30.285 1.00 31.10 97 GLN B CA 1
ATOM 3957 C C . GLN B 1 97 ? 40.524 -37.374 -28.913 1.00 26.77 97 GLN B C 1
ATOM 3958 O O . GLN B 1 97 ? 39.988 -38.481 -28.807 1.00 32.28 97 GLN B O 1
ATOM 3972 N N . ILE B 1 98 ? 40.833 -36.605 -27.874 1.00 31.68 98 ILE B N 1
ATOM 3973 C CA . ILE B 1 98 ? 40.448 -36.959 -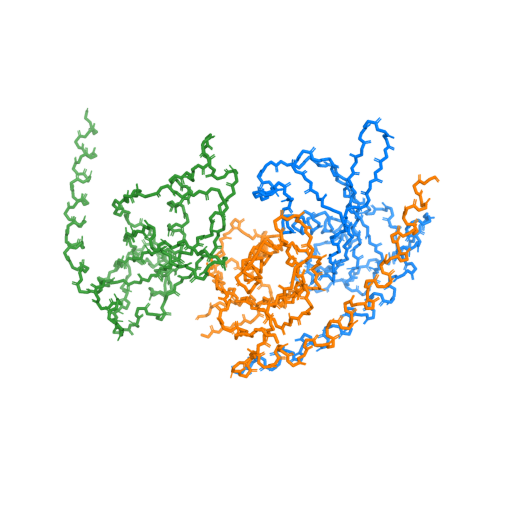26.518 1.00 35.79 98 ILE B CA 1
ATOM 3974 C C . ILE B 1 98 ? 39.501 -35.904 -25.981 1.00 31.10 98 ILE B C 1
ATOM 3975 O O . ILE B 1 98 ? 39.895 -34.739 -25.775 1.00 37.97 98 ILE B O 1
ATOM 3991 N N . ARG B 1 99 ? 38.262 -36.337 -25.745 1.00 37.08 99 ARG B N 1
ATOM 3992 C CA . ARG B 1 99 ? 37.189 -35.455 -25.312 1.00 39.33 99 ARG B CA 1
ATOM 3993 C C . ARG B 1 99 ? 36.707 -35.768 -23.902 1.00 41.05 99 ARG B C 1
ATOM 3994 O O . ARG B 1 99 ? 36.643 -36.932 -23.489 1.00 36.04 99 ARG B O 1
ATOM 4015 N N . ILE B 1 100 ? 36.317 -34.714 -23.197 1.00 41.73 100 ILE B N 1
ATOM 4016 C CA . ILE B 1 100 ? 35.669 -34.836 -21.903 1.00 45.07 100 ILE B CA 1
ATOM 4017 C C . ILE B 1 100 ? 34.162 -34.865 -22.149 1.00 50.24 100 ILE B C 1
ATOM 4018 O O . ILE B 1 100 ? 33.582 -33.890 -22.626 1.00 52.69 100 ILE B O 1
ATOM 4034 N N . ASP B 1 101 ? 33.540 -35.987 -21.802 1.00 52.49 101 ASP B N 1
ATOM 4035 C CA . ASP B 1 101 ? 32.115 -36.220 -22.047 1.00 57.33 101 ASP B CA 1
ATOM 4036 C C . ASP B 1 101 ? 31.217 -35.500 -21.057 1.00 54.70 101 ASP B C 1
ATOM 4037 O O . ASP B 1 101 ? 31.401 -35.602 -19.847 1.00 64.17 101 ASP B O 1
ATOM 4046 N N . ASP B 1 102 ? 30.248 -34.764 -21.590 1.00 71.96 102 ASP B N 1
ATOM 4047 C CA . ASP B 1 102 ? 29.243 -34.093 -20.772 1.00 80.54 102 ASP B CA 1
ATOM 4048 C C . ASP B 1 102 ? 27.933 -34.881 -20.777 1.00 83.95 102 ASP B C 1
ATOM 4049 O O . ASP B 1 102 ? 27.455 -35.312 -21.828 1.00 88.96 102 ASP B O 1
ATOM 4058 N N . LYS B 1 107 ? 27.199 -34.059 -25.666 1.00 85.32 107 LYS B N 1
ATOM 4059 C CA . LYS B 1 107 ? 27.984 -32.834 -25.752 1.00 87.37 107 LYS B CA 1
ATOM 4060 C C . LYS B 1 107 ? 29.387 -33.105 -25.189 1.00 86.66 107 LYS B C 1
ATOM 4061 O O . LYS B 1 107 ? 29.538 -33.766 -24.160 1.00 79.31 107 LYS B O 1
ATOM 4079 N N . HIS B 1 108 ? 30.402 -32.594 -25.884 1.00 85.00 108 HIS B N 1
ATOM 4080 C CA . HIS B 1 108 ? 31.805 -32.919 -25.594 1.00 75.92 108 HIS B CA 1
ATOM 4081 C C . HIS B 1 108 ? 32.841 -31.794 -25.772 1.00 75.85 108 HIS B C 1
ATOM 4082 O O . HIS B 1 108 ? 32.804 -31.045 -26.751 1.00 75.57 108 HIS B O 1
ATOM 4096 N N . ASP B 1 109 ? 33.764 -31.693 -24.817 1.00 69.36 109 ASP B N 1
ATOM 4097 C CA . ASP B 1 109 ? 34.834 -30.692 -24.850 1.00 64.39 109 ASP B CA 1
ATOM 4098 C C . ASP B 1 109 ? 36.164 -31.376 -25.230 1.00 56.39 109 ASP B C 1
ATOM 4099 O O . ASP B 1 109 ? 36.480 -32.447 -24.712 1.00 46.47 109 ASP B O 1
ATOM 4108 N N . LEU B 1 110 ? 36.944 -30.764 -26.123 1.00 50.86 110 LEU B N 1
ATOM 4109 C CA . LEU B 1 110 ? 38.201 -31.371 -26.585 1.00 45.65 110 LEU B CA 1
ATOM 4110 C C . LEU B 1 110 ? 39.348 -31.115 -25.610 1.00 42.95 110 LEU B C 1
ATOM 4111 O O . LEU B 1 110 ? 39.814 -29.985 -25.468 1.00 44.81 110 LEU B O 1
ATOM 4127 N N . ALA B 1 111 ? 39.790 -32.176 -24.938 1.00 38.82 111 ALA B N 1
ATOM 4128 C CA . ALA B 1 111 ? 40.836 -32.072 -23.922 1.00 38.50 111 ALA B CA 1
ATOM 4129 C C . ALA B 1 111 ? 42.221 -32.225 -24.520 1.00 32.09 111 ALA B C 1
ATOM 4130 O O . ALA B 1 111 ? 43.170 -31.575 -24.078 1.00 32.54 111 ALA B O 1
ATOM 4137 N N . ALA B 1 112 ? 42.353 -33.110 -25.499 1.00 32.59 112 ALA B N 1
ATOM 4138 C CA . ALA B 1 112 ? 43.670 -33.291 -26.097 1.00 35.39 112 ALA B CA 1
ATOM 4139 C C . ALA B 1 112 ? 43.612 -33.753 -27.531 1.00 33.09 112 ALA B C 1
ATOM 4140 O O . ALA B 1 112 ? 42.675 -34.433 -27.952 1.00 28.73 112 ALA B O 1
ATOM 4147 N N . LEU B 1 113 ? 44.663 -33.404 -28.262 1.00 31.24 113 LEU B N 1
ATOM 4148 C CA . LEU B 1 113 ? 44.751 -33.735 -29.678 1.00 31.87 113 LEU B CA 1
ATOM 4149 C C . LEU B 1 113 ? 46.098 -34.339 -30.014 1.00 26.22 113 LEU B C 1
ATOM 4150 O O . LEU B 1 113 ? 47.126 -33.763 -29.678 1.00 28.91 113 LEU B O 1
ATOM 4166 N N . SER B 1 114 ? 46.104 -35.470 -30.708 1.00 26.50 114 SER B N 1
ATOM 4167 C CA . SER B 1 114 ? 47.374 -36.099 -31.025 1.00 30.37 114 SER B CA 1
ATOM 4168 C C . SER B 1 114 ? 47.451 -36.651 -32.431 1.00 30.53 114 SER B C 1
ATOM 4169 O O . SER B 1 114 ? 46.460 -37.118 -32.979 1.00 29.26 114 SER B O 1
ATOM 4177 N N . TYR B 1 115 ? 48.652 -36.580 -33.000 1.00 29.26 115 TYR B N 1
ATOM 4178 C CA . TYR B 1 115 ? 48.931 -37.162 -34.308 1.00 31.97 115 TYR B CA 1
ATOM 4179 C C . TYR B 1 115 ? 50.134 -38.072 -34.197 1.00 30.16 115 TYR B C 1
ATOM 4180 O O . TYR B 1 115 ? 51.182 -37.678 -33.649 1.00 32.70 115 TYR B O 1
ATOM 4198 N N . LEU B 1 116 ? 49.981 -39.270 -34.751 1.00 27.64 116 LEU B N 1
ATOM 4199 C CA . LEU B 1 116 ? 51.054 -40.244 -34.765 1.00 30.92 116 LEU B CA 1
ATOM 4200 C C . LEU B 1 116 ? 51.192 -40.814 -36.157 1.00 28.45 116 LEU B C 1
ATOM 4201 O O . LEU B 1 116 ? 50.222 -40.859 -36.902 1.00 33.62 116 LEU B O 1
ATOM 4217 N N . THR B 1 117 ? 52.391 -41.270 -36.498 1.00 26.82 117 THR B N 1
ATOM 4218 C CA . THR B 1 117 ? 52.623 -41.914 -37.782 1.00 30.62 117 THR B CA 1
ATOM 4219 C C . THR B 1 117 ? 53.018 -43.358 -37.571 1.00 30.37 117 THR B C 1
ATOM 4220 O O . THR B 1 117 ? 53.944 -43.660 -36.815 1.00 30.45 117 THR B O 1
ATOM 4231 N N . PHE B 1 118 ? 52.316 -44.240 -38.271 1.00 31.26 118 PHE B N 1
ATOM 4232 C CA . PHE B 1 118 ? 52.547 -45.670 -38.187 1.00 30.72 118 PHE B CA 1
ATOM 4233 C C . PHE B 1 118 ? 53.028 -46.208 -39.521 1.00 38.74 118 PHE B C 1
ATOM 4234 O O . PHE B 1 118 ? 52.685 -45.677 -40.581 1.00 33.13 118 PHE B O 1
ATOM 4251 N N . VAL B 1 119 ? 53.823 -47.269 -39.456 1.00 32.45 119 VAL B N 1
ATOM 4252 C CA . VAL B 1 119 ? 54.292 -47.943 -40.653 1.00 36.57 119 VAL B CA 1
ATOM 4253 C C . VAL B 1 119 ? 53.813 -49.387 -40.634 1.00 38.00 119 VAL B C 1
ATOM 4254 O O . VAL B 1 119 ? 54.003 -50.107 -39.650 1.00 42.64 119 VAL B O 1
ATOM 4267 N N . ALA B 1 120 ? 53.162 -49.784 -41.724 1.00 38.32 120 ALA B N 1
ATOM 4268 C CA . ALA B 1 120 ? 52.696 -51.152 -41.903 1.00 46.64 120 ALA B CA 1
ATOM 4269 C C . ALA B 1 120 ? 53.842 -52.058 -42.331 1.00 46.39 120 ALA B C 1
ATOM 4270 O O . ALA B 1 120 ? 54.658 -51.685 -43.174 1.00 51.12 120 ALA B O 1
ATOM 4277 N N . LEU B 1 121 ? 53.880 -53.259 -41.767 1.00 48.62 121 LEU B N 1
ATOM 4278 C CA . LEU B 1 121 ? 54.933 -54.217 -42.084 1.00 54.30 121 LEU B CA 1
ATOM 4279 C C . LEU B 1 121 ? 54.329 -55.539 -42.546 1.00 62.39 121 LEU B C 1
ATOM 4280 O O . LEU B 1 121 ? 53.219 -55.897 -42.150 1.00 56.30 121 LEU B O 1
ATOM 4296 N N . ASP B 1 122 ? 55.064 -56.256 -43.390 1.00 68.38 122 ASP B N 1
ATOM 4297 C CA . ASP B 1 122 ? 54.667 -57.598 -43.800 1.00 70.69 122 ASP B CA 1
ATOM 4298 C C . ASP B 1 122 ? 55.202 -58.621 -42.805 1.00 72.75 122 ASP B C 1
ATOM 4299 O O . ASP B 1 122 ? 55.866 -58.262 -41.833 1.00 66.31 122 ASP B O 1
ATOM 4308 N N . ASP B 1 123 ? 54.900 -59.892 -43.053 1.00 78.79 123 ASP B N 1
ATOM 4309 C CA . ASP B 1 123 ? 55.356 -60.982 -42.196 1.00 78.67 123 ASP B CA 1
ATOM 4310 C C . ASP B 1 123 ? 56.883 -61.038 -42.127 1.00 76.83 123 ASP B C 1
ATOM 4311 O O . ASP B 1 123 ? 57.449 -61.500 -41.138 1.00 76.06 123 ASP B O 1
ATOM 4320 N N . GLU B 1 124 ? 57.541 -60.570 -43.185 1.00 80.54 124 GLU B N 1
ATOM 4321 C CA . GLU B 1 124 ? 59.000 -60.518 -43.226 1.00 78.89 124 GLU B CA 1
ATOM 4322 C C . GLU B 1 124 ? 59.539 -59.354 -42.400 1.00 83.79 124 GLU B C 1
ATOM 4323 O O . GLU B 1 124 ? 60.735 -59.292 -42.111 1.00 83.31 124 GLU B O 1
ATOM 4335 N N . GLY B 1 125 ? 58.656 -58.432 -42.026 1.00 83.70 125 GLY B N 1
ATOM 4336 C CA . GLY B 1 125 ? 59.050 -57.285 -41.230 1.00 75.86 125 GLY B CA 1
ATOM 4337 C C . GLY B 1 125 ? 59.443 -56.113 -42.109 1.00 72.37 125 GLY B C 1
ATOM 4338 O O . GLY B 1 125 ? 60.064 -55.160 -41.641 1.00 69.75 125 GLY B O 1
ATOM 4342 N N . LYS B 1 126 ? 59.080 -56.184 -43.387 1.00 76.10 126 LYS B N 1
ATOM 4343 C CA . LYS B 1 126 ? 59.439 -55.142 -44.343 1.00 74.65 126 LYS B CA 1
ATOM 4344 C C . LYS B 1 126 ? 58.236 -54.232 -44.585 1.00 72.68 126 LYS B C 1
ATOM 4345 O O . LYS B 1 126 ? 57.099 -54.701 -44.568 1.00 70.61 126 LYS B O 1
ATOM 4364 N N . PRO B 1 127 ? 58.476 -52.929 -44.807 1.00 70.39 127 PRO B N 1
ATOM 4365 C CA . PRO B 1 127 ? 57.355 -52.021 -45.069 1.00 65.58 127 PRO B CA 1
ATOM 4366 C C . PRO B 1 127 ? 56.424 -52.533 -46.157 1.00 56.12 127 PRO B C 1
ATOM 4367 O O . PRO B 1 127 ? 56.887 -53.098 -47.144 1.00 64.31 127 PRO B O 1
ATOM 4378 N N . LYS B 1 128 ? 55.124 -52.344 -45.961 1.00 62.10 128 LYS B N 1
ATOM 4379 C CA . LYS B 1 128 ? 54.122 -52.900 -46.858 1.00 58.66 128 LYS B CA 1
ATOM 4380 C C . LYS B 1 128 ? 53.126 -51.823 -47.268 1.00 58.99 128 LYS B C 1
ATOM 4381 O O . LYS B 1 128 ? 52.839 -50.909 -46.495 1.00 61.08 128 LYS B O 1
ATOM 4400 N N . HIS B 1 129 ? 52.607 -51.927 -48.487 1.00 55.32 129 HIS B N 1
ATOM 4401 C CA . HIS B 1 129 ? 51.677 -50.928 -49.005 1.00 53.33 129 HIS B CA 1
ATOM 4402 C C . HIS B 1 129 ? 50.351 -50.961 -48.265 1.00 53.55 129 HIS B C 1
ATOM 4403 O O . HIS B 1 129 ? 49.857 -52.030 -47.904 1.00 52.77 129 HIS B O 1
ATOM 4417 N N . VAL B 1 130 ? 49.774 -49.784 -48.051 1.00 50.96 130 VAL B N 1
ATOM 4418 C CA . VAL B 1 130 ? 48.497 -49.673 -47.365 1.00 53.05 130 VAL B CA 1
ATOM 4419 C C . VAL B 1 130 ? 47.455 -49.098 -48.310 1.00 45.69 130 VAL B C 1
ATOM 4420 O O . VAL B 1 130 ? 47.802 -48.427 -49.278 1.00 51.24 130 VAL B O 1
ATOM 4433 N N . PRO B 1 131 ? 46.169 -49.347 -48.029 1.00 49.56 131 PRO B N 1
ATOM 4434 C CA . PRO B 1 131 ? 45.139 -48.686 -48.832 1.00 49.98 131 PRO B CA 1
ATOM 4435 C C . PRO B 1 131 ? 45.148 -47.176 -48.644 1.00 50.39 131 PRO B C 1
ATOM 4436 O O . PRO B 1 131 ? 45.682 -46.673 -47.655 1.00 48.94 131 PRO B O 1
ATOM 4447 N N . GLY B 1 132 ? 44.548 -46.460 -49.585 1.00 47.19 132 GLY B N 1
ATOM 4448 C CA . GLY B 1 132 ? 44.387 -45.029 -49.447 1.00 43.96 132 GLY B CA 1
ATOM 4449 C C . GLY B 1 132 ? 43.196 -44.774 -48.556 1.00 42.47 132 GLY B C 1
ATOM 4450 O O . GLY B 1 132 ? 42.480 -45.706 -48.194 1.00 47.46 132 GLY B O 1
ATOM 4454 N N . VAL B 1 133 ? 42.991 -43.519 -48.182 1.00 42.68 133 VAL B N 1
ATOM 4455 C CA . VAL B 1 133 ? 41.897 -43.174 -47.294 1.00 46.75 133 VAL B CA 1
ATOM 4456 C C . VAL B 1 133 ? 41.122 -41.974 -47.819 1.00 44.28 133 VAL B C 1
ATOM 4457 O O . VAL B 1 133 ? 41.695 -41.082 -48.444 1.00 46.25 133 VAL B O 1
ATOM 4470 N N . TYR B 1 134 ? 39.817 -41.957 -47.569 1.00 44.67 134 TYR B N 1
ATOM 4471 C CA . TYR B 1 134 ? 38.988 -40.824 -47.964 1.00 47.26 134 TYR B CA 1
ATOM 4472 C C . TYR B 1 134 ? 37.987 -40.470 -46.868 1.00 41.79 134 TYR B C 1
ATOM 4473 O O . TYR B 1 134 ? 37.466 -41.353 -46.186 1.00 46.22 134 TYR B O 1
ATOM 4491 N N . PRO B 1 135 ? 37.714 -39.168 -46.692 1.00 40.85 135 PRO B N 1
ATOM 4492 C CA . PRO B 1 135 ? 36.757 -38.719 -45.684 1.00 45.52 135 PRO B CA 1
ATOM 4493 C C . PRO B 1 135 ? 35.329 -38.813 -46.203 1.00 58.21 135 PRO B C 1
ATOM 4494 O O . PRO B 1 135 ? 35.143 -38.932 -47.414 1.00 57.87 135 PRO B O 1
ATOM 4505 N N . GLU B 1 136 ? 34.342 -38.767 -45.314 1.00 55.18 136 GLU B N 1
ATOM 4506 C CA . GLU B 1 136 ? 32.949 -38.797 -45.744 1.00 56.14 136 GLU B CA 1
ATOM 4507 C C . GLU B 1 136 ? 32.156 -37.636 -45.154 1.00 56.06 136 GLU B C 1
ATOM 4508 O O . GLU B 1 136 ? 31.290 -37.077 -45.824 1.00 70.65 136 GLU B O 1
ATOM 4520 N N . ASP B 1 137 ? 32.453 -37.259 -43.916 1.00 55.81 137 ASP B N 1
ATOM 4521 C CA . ASP B 1 137 ? 31.772 -36.122 -43.306 1.00 53.31 137 ASP B CA 1
ATOM 4522 C C . ASP B 1 137 ? 32.767 -34.995 -43.058 1.00 49.39 137 ASP B C 1
ATOM 4523 O O . ASP B 1 137 ? 33.966 -35.159 -43.267 1.00 54.78 137 ASP B O 1
ATOM 4532 N N . ASP B 1 138 ? 32.261 -33.851 -42.616 1.00 50.28 138 ASP B N 1
ATOM 4533 C CA . ASP B 1 138 ? 33.042 -32.616 -42.578 1.00 56.46 138 ASP B CA 1
ATOM 4534 C C . ASP B 1 138 ? 34.290 -32.672 -41.685 1.00 56.96 138 ASP B C 1
ATOM 4535 O O . ASP B 1 138 ? 35.362 -32.209 -42.082 1.00 59.05 138 ASP B O 1
ATOM 4544 N N . VAL B 1 139 ? 34.154 -33.225 -40.484 1.00 56.57 139 VAL B N 1
ATOM 4545 C CA . VAL B 1 139 ? 35.280 -33.311 -39.552 1.00 49.41 139 VAL B CA 1
ATOM 4546 C C . VAL B 1 139 ? 36.401 -34.165 -40.151 1.00 40.83 139 VAL B C 1
ATOM 4547 O O . VAL B 1 139 ? 37.588 -33.781 -40.159 1.00 51.43 139 VAL B O 1
ATOM 4560 N N . GLU B 1 140 ? 36.001 -35.306 -40.699 1.00 40.42 140 GLU B N 1
ATOM 4561 C CA . GLU B 1 140 ? 36.925 -36.197 -41.365 1.00 40.85 140 GLU B CA 1
ATOM 4562 C C . GLU B 1 140 ? 37.626 -35.437 -42.480 1.00 54.28 140 GLU B C 1
ATOM 4563 O O . GLU B 1 140 ? 38.835 -35.579 -42.672 1.00 50.46 140 GLU B O 1
ATOM 4575 N N . LYS B 1 141 ? 36.857 -34.636 -43.215 1.00 53.83 141 LYS B N 1
ATOM 4576 C CA . LYS B 1 141 ? 37.400 -33.835 -44.308 1.00 54.31 141 LYS B CA 1
ATOM 4577 C C . LYS B 1 141 ? 38.384 -32.789 -43.804 1.00 42.96 141 LYS B C 1
ATOM 4578 O O . LYS B 1 141 ? 39.391 -32.533 -44.450 1.00 49.71 141 LYS B O 1
ATOM 4597 N N . TRP B 1 142 ? 38.087 -32.166 -42.669 1.00 40.43 142 TRP B N 1
ATOM 4598 C CA . TRP B 1 142 ? 39.028 -31.225 -42.073 1.00 48.28 142 TRP B CA 1
ATOM 4599 C C . TRP B 1 142 ? 40.368 -31.900 -41.794 1.00 48.64 142 TRP B C 1
ATOM 4600 O O . TRP B 1 142 ? 41.430 -31.418 -42.226 1.00 46.73 142 TRP B O 1
ATOM 4621 N N . PHE B 1 143 ? 40.321 -33.030 -41.095 1.00 44.89 143 PHE B N 1
ATOM 4622 C CA . PHE B 1 143 ? 41.566 -33.722 -40.762 1.00 45.72 143 PHE B CA 1
ATOM 4623 C C . PHE B 1 143 ? 42.285 -34.212 -42.019 1.00 44.59 143 PHE B C 1
ATOM 4624 O O . PHE B 1 143 ? 43.507 -34.098 -42.125 1.00 36.96 143 PHE B O 1
ATOM 4641 N N . TYR B 1 144 ? 41.525 -34.733 -42.976 1.00 46.14 144 TYR B N 1
ATOM 4642 C CA . TYR B 1 144 ? 42.093 -35.191 -44.237 1.00 43.52 144 TYR B CA 1
ATOM 4643 C C . TYR B 1 144 ? 42.743 -34.041 -45.008 1.00 43.91 144 TYR B C 1
ATOM 4644 O O . TYR B 1 144 ? 43.837 -34.179 -45.544 1.00 46.75 144 TYR B O 1
ATOM 4662 N N . ASP B 1 145 ? 42.051 -32.909 -45.057 1.00 49.63 145 ASP B N 1
ATOM 4663 C CA . ASP B 1 145 ? 42.501 -31.746 -45.814 1.00 52.05 145 ASP B CA 1
ATOM 4664 C C . ASP B 1 145 ? 43.733 -31.097 -45.210 1.00 47.06 145 ASP B C 1
ATOM 4665 O O . ASP B 1 145 ? 44.602 -30.624 -45.938 1.00 49.35 145 ASP B O 1
ATOM 4674 N N . THR B 1 146 ? 43.802 -31.040 -43.883 1.00 47.54 146 THR B N 1
ATOM 4675 C CA . THR B 1 146 ? 44.944 -30.393 -43.238 1.00 43.48 146 THR B CA 1
ATOM 4676 C C . THR B 1 146 ? 46.181 -31.291 -43.063 1.00 45.70 146 THR B C 1
ATOM 4677 O O . THR B 1 146 ? 47.219 -30.829 -42.585 1.00 43.53 146 THR B O 1
ATOM 4688 N N . ALA B 1 147 ? 46.083 -32.557 -43.460 1.00 41.97 147 ALA B N 1
ATOM 4689 C CA . ALA B 1 147 ? 47.166 -33.515 -43.221 1.00 40.74 147 ALA B CA 1
ATOM 4690 C C . ALA B 1 147 ? 48.446 -33.254 -44.024 1.00 44.42 147 ALA B C 1
ATOM 4691 O O . ALA B 1 147 ? 49.541 -33.2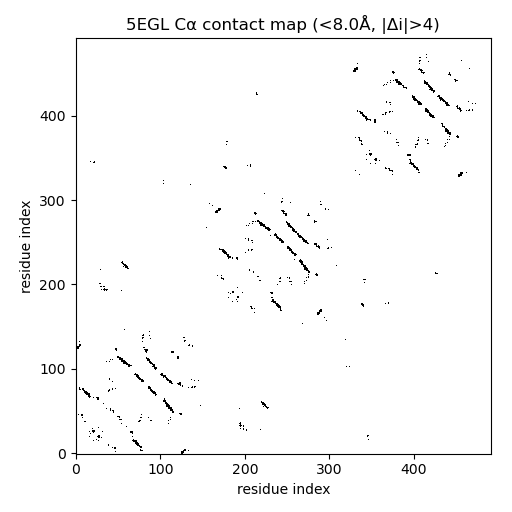92 -43.461 1.00 39.89 147 ALA B O 1
ATOM 4698 N N . PRO B 1 148 ? 48.322 -32.982 -45.336 1.00 49.34 148 PRO B N 1
ATOM 4699 C CA . PRO B 1 148 ? 49.526 -32.850 -46.168 1.00 46.82 148 PRO B CA 1
ATOM 4700 C C . PRO B 1 148 ? 50.541 -31.868 -45.594 1.00 42.83 148 PRO B C 1
ATOM 4701 O O . PRO B 1 148 ? 51.755 -32.127 -45.597 1.00 47.85 148 PRO B O 1
ATOM 4712 N N . GLN B 1 149 ? 50.042 -30.758 -45.072 1.00 44.10 149 GLN B N 1
ATOM 4713 C CA . GLN B 1 149 ? 50.904 -29.768 -44.445 1.00 49.21 149 GLN B CA 1
ATOM 4714 C C . GLN B 1 149 ? 51.620 -30.361 -43.219 1.00 50.56 149 GLN B C 1
ATOM 4715 O O . GLN B 1 149 ? 52.840 -30.184 -43.050 1.00 54.32 149 GLN B O 1
ATOM 4729 N N . ARG B 1 150 ? 50.881 -31.114 -42.400 1.00 48.60 150 ARG B N 1
ATOM 4730 C CA . ARG B 1 150 ? 51.465 -31.767 -41.225 1.00 43.68 150 ARG B CA 1
ATOM 4731 C C . ARG B 1 150 ? 52.545 -32.755 -41.656 1.00 32.09 150 ARG B C 1
ATOM 4732 O O . ARG B 1 150 ? 53.607 -32.846 -41.043 1.00 40.34 150 ARG B O 1
ATOM 4753 N N . VAL B 1 151 ? 52.244 -33.523 -42.694 1.00 34.90 151 VAL B N 1
ATOM 4754 C CA . VAL B 1 151 ? 53.181 -34.503 -43.208 1.00 40.28 151 VAL B CA 1
ATOM 4755 C C . VAL B 1 151 ? 54.468 -33.817 -43.663 1.00 41.14 151 VAL B C 1
ATOM 4756 O O . VAL B 1 151 ? 55.578 -34.250 -43.313 1.00 38.52 151 VAL B O 1
ATOM 4769 N N . GLU B 1 152 ? 54.327 -32.735 -44.422 1.00 39.54 152 GLU B N 1
ATOM 4770 C CA . GLU B 1 152 ? 55.512 -32.031 -44.908 1.00 49.77 152 GLU B CA 1
ATOM 4771 C C . GLU B 1 152 ? 56.356 -31.531 -43.743 1.00 47.44 152 GLU B C 1
ATOM 4772 O O . GLU B 1 152 ? 57.594 -31.684 -43.735 1.00 45.25 152 GLU B O 1
ATOM 4784 N N . ARG B 1 153 ? 55.694 -30.972 -42.735 1.00 45.79 153 ARG B N 1
ATOM 4785 C CA . ARG B 1 153 ? 56.424 -30.523 -41.553 1.00 41.60 153 ARG B CA 1
ATOM 4786 C C . ARG B 1 153 ? 57.119 -31.684 -40.828 1.00 42.88 153 ARG B C 1
ATOM 4787 O O . ARG B 1 153 ? 58.261 -31.552 -40.353 1.00 42.63 153 ARG B O 1
ATOM 4808 N N . ARG B 1 154 ? 56.442 -32.820 -40.725 1.00 36.31 154 ARG B N 1
ATOM 4809 C CA . ARG B 1 154 ? 57.058 -33.979 -40.097 1.00 33.40 154 ARG B CA 1
ATOM 4810 C C . ARG B 1 154 ? 58.331 -34.393 -40.867 1.00 33.18 154 ARG B C 1
ATOM 4811 O O . ARG B 1 154 ? 59.360 -34.735 -40.270 1.00 34.58 154 ARG B O 1
ATOM 4832 N N . LYS B 1 155 ? 58.247 -34.376 -42.194 1.00 32.65 155 LYS B N 1
ATOM 4833 C CA . LYS B 1 155 ? 59.401 -34.685 -43.048 1.00 40.86 155 LYS B CA 1
ATOM 4834 C C . LYS B 1 155 ? 60.581 -33.719 -42.849 1.00 32.36 155 LYS B C 1
ATOM 4835 O O . LYS B 1 155 ? 61.740 -34.144 -42.714 1.00 32.90 155 LYS B O 1
ATOM 4854 N N . ALA B 1 156 ? 60.284 -32.421 -42.799 1.00 33.56 156 ALA B N 1
ATOM 4855 C CA . ALA B 1 156 ? 61.330 -31.431 -42.525 1.00 33.59 156 ALA B CA 1
ATOM 4856 C C . ALA B 1 156 ? 61.990 -31.700 -41.172 1.00 37.61 156 ALA B C 1
ATOM 4857 O O . ALA B 1 156 ? 63.234 -31.622 -41.008 1.00 34.21 156 ALA B O 1
ATOM 4864 N N . ARG B 1 157 ? 61.159 -32.020 -40.187 1.00 39.66 157 ARG B N 1
ATOM 4865 C CA . ARG B 1 157 ? 61.689 -32.341 -38.875 1.00 34.10 157 ARG B CA 1
ATOM 4866 C C . ARG B 1 157 ? 62.578 -33.607 -38.914 1.00 33.59 157 ARG B C 1
ATOM 4867 O O . ARG B 1 157 ? 63.654 -33.616 -38.314 1.00 36.01 157 ARG B O 1
ATOM 4888 N N . ARG B 1 158 ? 62.167 -34.659 -39.620 1.00 30.44 158 ARG B N 1
ATOM 4889 C CA . ARG B 1 158 ? 63.044 -35.828 -39.774 1.00 29.86 158 ARG B CA 1
ATOM 4890 C C . ARG B 1 158 ? 64.415 -35.440 -40.352 1.00 30.19 158 ARG B C 1
ATOM 4891 O O . ARG B 1 158 ? 65.490 -35.906 -39.897 1.00 28.67 158 ARG B O 1
ATOM 4912 N N . ILE B 1 159 ? 64.366 -34.595 -41.379 1.00 32.92 159 ILE B N 1
ATOM 4913 C CA . ILE B 1 159 ? 65.606 -34.138 -41.996 1.00 33.86 159 ILE B CA 1
ATOM 4914 C C . ILE B 1 159 ? 66.503 -33.513 -40.940 1.00 39.21 159 ILE B C 1
ATOM 4915 O O . ILE B 1 159 ? 67.668 -33.914 -40.802 1.00 31.41 159 ILE B O 1
ATOM 4931 N N . GLU B 1 160 ? 65.976 -32.566 -40.169 1.00 34.58 160 GLU B N 1
ATOM 4932 C CA . GLU B 1 160 ? 66.802 -31.989 -39.100 1.00 37.03 160 GLU B CA 1
ATOM 4933 C C . GLU B 1 160 ? 67.261 -33.005 -38.059 1.00 35.91 160 GLU B C 1
ATOM 4934 O O . GLU B 1 160 ? 68.386 -32.927 -37.577 1.00 43.99 160 GLU B O 1
ATOM 4946 N N . SER B 1 161 ? 66.397 -33.945 -37.694 1.00 35.35 161 SER B N 1
ATOM 4947 C CA . SER B 1 161 ? 66.743 -34.955 -36.692 1.00 32.21 161 SER B CA 1
ATOM 4948 C C . SER B 1 161 ? 67.967 -35.788 -37.077 1.00 38.15 161 SER B C 1
ATOM 4949 O O . SER B 1 161 ? 68.780 -36.152 -36.215 1.00 35.44 161 SER B O 1
ATOM 4957 N N . LYS B 1 162 ? 68.080 -36.139 -38.354 1.00 38.65 162 LYS B N 1
ATOM 4958 C CA . LYS B 1 162 ? 69.251 -36.906 -38.802 1.00 30.14 162 LYS B CA 1
ATOM 4959 C C . LYS B 1 162 ? 70.603 -36.222 -38.455 1.00 20.91 162 LYS B C 1
ATOM 4960 O O . LYS B 1 162 ? 71.598 -36.893 -38.124 1.00 31.19 162 LYS B O 1
ATOM 4979 N N . GLN B 1 163 ? 70.639 -34.904 -38.564 1.00 25.03 163 GLN B N 1
ATOM 4980 C CA . GLN B 1 163 ? 71.797 -34.101 -38.170 1.00 28.61 163 GLN B CA 1
ATOM 4981 C C . GLN B 1 163 ? 72.132 -34.331 -36.667 1.00 33.73 163 GLN B C 1
ATOM 4982 O O . GLN B 1 163 ? 73.297 -34.561 -36.283 1.00 29.39 163 GLN B O 1
ATOM 4996 N N . THR B 1 164 ? 71.107 -34.291 -35.821 1.00 29.72 164 THR B N 1
ATOM 4997 C CA . THR B 1 164 ? 71.303 -34.519 -34.384 1.00 29.67 164 THR B CA 1
ATOM 4998 C C . THR B 1 164 ? 71.762 -35.935 -34.090 1.00 25.46 164 THR B C 1
ATOM 4999 O O . THR B 1 164 ? 72.694 -36.144 -33.311 1.00 29.00 164 THR B O 1
ATOM 5010 N N . ILE B 1 165 ? 71.135 -36.909 -34.733 1.00 24.99 165 ILE B N 1
ATOM 5011 C CA . ILE B 1 165 ? 71.535 -38.300 -34.544 1.00 24.90 165 ILE B CA 1
ATOM 5012 C C . ILE B 1 165 ? 73.004 -38.491 -34.910 1.00 30.08 165 ILE B C 1
ATOM 5013 O O . ILE B 1 165 ? 73.753 -39.155 -34.175 1.00 28.96 165 ILE B O 1
ATOM 5029 N N . GLU B 1 166 ? 73.431 -37.954 -36.050 1.00 29.89 166 GLU B N 1
ATOM 5030 C CA . GLU B 1 166 ? 74.848 -38.068 -36.395 1.00 28.56 166 GLU B CA 1
ATOM 5031 C C . GLU B 1 166 ? 75.742 -37.384 -35.366 1.00 24.95 166 GLU B C 1
ATOM 5032 O O . GLU B 1 166 ? 76.779 -37.930 -34.969 1.00 28.21 166 GLU B O 1
ATOM 5044 N N . TYR B 1 167 ? 75.360 -36.193 -34.924 1.00 27.19 167 TYR B N 1
ATOM 5045 C CA . TYR B 1 167 ? 76.173 -35.540 -33.907 1.00 29.99 167 TYR B CA 1
ATOM 5046 C C . TYR B 1 167 ? 76.287 -36.410 -32.645 1.00 30.23 167 TYR B C 1
ATOM 5047 O O . TYR B 1 167 ? 77.376 -36.578 -32.082 1.00 28.52 167 TYR B O 1
ATOM 5065 N N . LEU B 1 168 ? 75.164 -36.970 -32.205 1.00 26.76 168 LEU B N 1
ATOM 5066 C CA . LEU B 1 168 ? 75.160 -37.778 -30.997 1.00 29.27 168 LEU B CA 1
ATOM 5067 C C . LEU B 1 168 ? 75.971 -39.058 -31.197 1.00 35.08 168 LEU B C 1
ATOM 5068 O O . LEU B 1 168 ? 76.627 -39.537 -30.274 1.00 33.28 168 LEU B O 1
ATOM 5084 N N . ALA B 1 169 ? 75.956 -39.598 -32.411 1.00 30.36 169 ALA B N 1
ATOM 5085 C CA . ALA B 1 169 ? 76.775 -40.771 -32.701 1.00 31.13 169 ALA B CA 1
ATOM 5086 C C . ALA B 1 169 ? 78.258 -40.419 -32.670 1.00 33.30 169 ALA B C 1
ATOM 5087 O O . ALA B 1 169 ? 79.082 -41.216 -32.221 1.00 37.79 169 ALA B O 1
ATOM 5094 N N . GLN B 1 170 ? 78.604 -39.232 -33.148 1.00 33.17 170 GLN B N 1
ATOM 5095 C CA . GLN B 1 170 ? 79.989 -38.788 -33.045 1.00 35.84 170 GLN B CA 1
ATOM 5096 C C . GLN B 1 170 ? 80.395 -38.538 -31.591 1.00 36.83 170 GLN B C 1
ATOM 5097 O O . GLN B 1 170 ? 81.517 -38.844 -31.200 1.00 34.43 170 GLN B O 1
ATOM 5111 N N . ALA B 1 171 ? 79.486 -37.983 -30.793 1.00 37.24 171 ALA B N 1
ATOM 5112 C CA . ALA B 1 171 ? 79.798 -37.663 -29.397 1.00 38.06 171 ALA B CA 1
ATOM 5113 C C . ALA B 1 171 ? 80.274 -38.879 -28.599 1.00 43.89 171 ALA B C 1
ATOM 5114 O O . ALA B 1 171 ? 80.993 -38.737 -27.613 1.00 48.19 171 ALA B O 1
ATOM 5121 N N . GLN B 1 172 ? 79.875 -40.069 -29.030 1.00 44.47 172 GLN B N 1
ATOM 5122 C CA . GLN B 1 172 ? 80.164 -41.293 -28.288 1.00 48.29 172 GLN B CA 1
ATOM 5123 C C . GLN B 1 172 ? 81.581 -41.825 -28.534 1.00 56.83 172 GLN B C 1
ATOM 5124 O O . GLN B 1 172 ? 82.17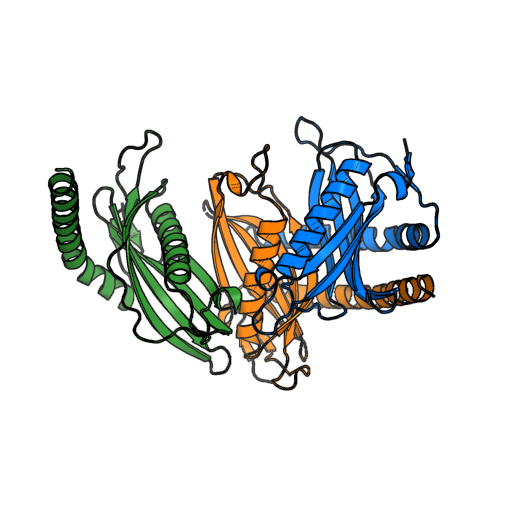6 -42.456 -27.659 1.00 60.21 172 GLN B O 1
ATOM 5138 N N . HIS B 1 173 ? 82.117 -41.574 -29.723 1.00 56.50 173 HIS B N 1
ATOM 5139 C CA . HIS B 1 173 ? 83.434 -42.085 -30.089 1.00 57.23 173 HIS B CA 1
ATOM 5140 C C . HIS B 1 173 ? 84.545 -41.347 -29.348 1.00 60.41 173 HIS B C 1
ATOM 5141 O O . HIS B 1 173 ? 84.737 -40.145 -29.532 1.00 62.16 173 HIS B O 1
ATOM 5155 N N . PRO C 1 7 ? 11.059 -40.917 -18.568 1.00 79.02 7 PRO C N 1
ATOM 5156 C CA . PRO C 1 7 ? 12.287 -40.551 -19.284 1.00 85.05 7 PRO C CA 1
ATOM 5157 C C . PRO C 1 7 ? 12.954 -41.785 -19.893 1.00 79.45 7 PRO C C 1
ATOM 5158 O O . PRO C 1 7 ? 13.143 -42.783 -19.202 1.00 85.17 7 PRO C O 1
ATOM 5169 N N . MET C 1 8 ? 13.303 -41.711 -21.173 1.00 71.91 8 MET C N 1
ATOM 5170 C CA . MET C 1 8 ? 13.860 -42.857 -21.885 1.00 78.26 8 MET C CA 1
ATOM 5171 C C . MET C 1 8 ? 15.107 -42.512 -22.698 1.00 76.62 8 MET C C 1
ATOM 5172 O O . MET C 1 8 ? 15.230 -41.405 -23.225 1.00 70.64 8 MET C O 1
ATOM 5186 N N . LYS C 1 9 ? 16.026 -43.469 -22.789 1.00 70.94 9 LYS C N 1
ATOM 5187 C CA . LYS C 1 9 ? 17.220 -43.331 -23.615 1.00 62.21 9 LYS C CA 1
ATOM 5188 C C . LYS C 1 9 ? 17.311 -44.514 -24.565 1.00 63.95 9 LYS C C 1
ATOM 5189 O O . LYS C 1 9 ? 16.822 -45.599 -24.257 1.00 61.85 9 LYS C O 1
ATOM 5208 N N . SER C 1 10 ? 17.930 -44.317 -25.722 1.00 57.96 10 SER C N 1
ATOM 5209 C CA . SER C 1 10 ? 18.160 -45.434 -26.625 1.00 65.10 10 SER C CA 1
ATOM 5210 C C . SER C 1 10 ? 19.302 -46.281 -26.084 1.00 59.82 10 SER C C 1
ATOM 5211 O O . SER C 1 10 ? 20.109 -45.812 -25.281 1.00 58.67 10 SER C O 1
ATOM 5219 N N . MET C 1 11 ? 19.361 -47.534 -26.512 1.00 53.77 11 MET C N 1
ATOM 5220 C CA . MET C 1 11 ? 20.454 -48.406 -26.118 1.00 60.74 11 MET C CA 1
ATOM 5221 C C . MET C 1 11 ? 21.776 -47.916 -26.715 1.00 68.36 11 MET C C 1
ATOM 5222 O O . MET C 1 11 ? 22.825 -47.984 -26.074 1.00 62.50 11 MET C O 1
ATOM 5236 N N . SER C 1 12 ? 21.712 -47.400 -27.938 1.00 65.35 12 SER C N 1
ATOM 5237 C CA . SER C 1 12 ? 22.895 -46.881 -28.616 1.00 61.25 12 SER C CA 1
ATOM 5238 C C . SER C 1 12 ? 23.431 -45.615 -27.958 1.00 58.39 12 SER C C 1
ATOM 5239 O O . SER C 1 12 ? 24.628 -45.347 -27.998 1.00 60.75 12 SER C O 1
ATOM 5247 N N . GLU C 1 13 ? 22.540 -44.845 -27.346 1.00 57.48 13 GLU C N 1
ATOM 5248 C CA . GLU C 1 13 ? 22.897 -43.542 -26.792 1.00 61.60 13 GLU C CA 1
ATOM 5249 C C . GLU C 1 13 ? 24.018 -43.627 -25.757 1.00 63.36 13 GLU C C 1
ATOM 5250 O O . GLU C 1 13 ? 24.853 -42.728 -25.668 1.00 57.87 13 GLU C O 1
ATOM 5262 N N . SER C 1 14 ? 24.023 -44.696 -24.967 1.00 63.47 14 SER C N 1
ATOM 5263 C CA . SER C 1 14 ? 25.010 -44.860 -23.904 1.00 59.93 14 SER C CA 1
ATOM 5264 C C . SER C 1 14 ? 26.013 -45.960 -24.234 1.00 53.51 14 SER C C 1
ATOM 5265 O O . SER C 1 14 ? 26.787 -46.375 -23.374 1.00 55.72 14 SER C O 1
ATOM 5273 N N . LYS C 1 15 ? 25.988 -46.436 -25.475 1.00 49.81 15 LYS C N 1
ATOM 5274 C CA . LYS C 1 15 ? 26.874 -47.512 -25.893 1.00 54.60 15 LYS C CA 1
ATOM 5275 C C . LYS C 1 15 ? 28.335 -47.114 -25.719 1.00 55.15 15 LYS C C 1
ATOM 5276 O O . LYS C 1 15 ? 28.728 -45.991 -26.055 1.00 50.03 15 LYS C O 1
ATOM 5295 N N . CYS C 1 16 ? 29.136 -48.035 -25.191 1.00 53.15 16 CYS C N 1
ATOM 5296 C CA . CYS C 1 16 ? 30.556 -47.757 -24.975 1.00 42.19 16 CYS C CA 1
ATOM 5297 C C . CYS C 1 16 ? 31.439 -48.827 -25.596 1.00 43.63 16 CYS C C 1
ATOM 5298 O O . CYS C 1 16 ? 31.025 -49.984 -25.761 1.00 44.99 16 CYS C O 1
ATOM 5306 N N . TYR C 1 17 ? 32.655 -48.410 -25.951 1.00 43.49 17 TYR C N 1
ATOM 5307 C CA . TYR C 1 17 ? 33.627 -49.265 -26.623 1.00 39.35 17 TYR C CA 1
ATOM 5308 C C . TYR C 1 17 ? 34.970 -49.364 -25.908 1.00 40.08 17 TYR C C 1
ATOM 5309 O O . TYR C 1 17 ? 35.438 -48.407 -25.276 1.00 35.19 17 TYR C O 1
ATOM 5327 N N . LYS C 1 18 ? 35.602 -50.523 -26.040 1.00 42.21 18 LYS C N 1
ATOM 5328 C CA . LYS C 1 18 ? 37.000 -50.655 -25.651 1.00 39.75 18 LYS C CA 1
ATOM 5329 C C . LYS C 1 18 ? 37.689 -51.613 -26.600 1.00 38.69 18 LYS C C 1
ATOM 5330 O O . LYS C 1 18 ? 37.223 -52.722 -26.807 1.00 38.13 18 LYS C O 1
ATOM 5349 N N . ASN C 1 19 ? 38.809 -51.184 -27.170 1.00 34.27 19 ASN C N 1
ATOM 5350 C CA . ASN C 1 19 ? 39.597 -52.042 -28.038 1.00 34.95 19 ASN C CA 1
ATOM 5351 C C . ASN C 1 19 ? 40.943 -52.375 -27.428 1.00 36.94 19 ASN C C 1
ATOM 5352 O O . ASN C 1 19 ? 41.665 -51.479 -26.993 1.00 38.85 19 ASN C O 1
ATOM 5363 N N . ARG C 1 20 ? 41.267 -53.659 -27.353 1.00 32.45 20 ARG C N 1
ATOM 5364 C CA . ARG C 1 20 ? 42.562 -54.041 -26.820 1.00 34.46 20 ARG C CA 1
ATOM 5365 C C . ARG C 1 20 ? 43.047 -55.349 -27.408 1.00 36.22 20 ARG C C 1
ATOM 5366 O O . ARG C 1 20 ? 42.290 -56.308 -27.544 1.00 38.44 20 ARG C O 1
ATOM 5387 N N . GLN C 1 21 ? 44.337 -55.375 -27.721 1.00 26.97 21 GLN C N 1
ATOM 5388 C CA . GLN C 1 21 ? 45.000 -56.561 -28.234 1.00 27.51 21 GLN C CA 1
ATOM 5389 C C . GLN C 1 21 ? 45.540 -57.403 -27.083 1.00 33.40 21 GLN C C 1
ATOM 5390 O O . GLN C 1 21 ? 45.861 -56.877 -26.013 1.00 33.96 21 GLN C O 1
ATOM 5404 N N . VAL C 1 22 ? 45.678 -58.702 -27.333 1.00 33.47 22 VAL C N 1
ATOM 5405 C CA . VAL C 1 22 ? 46.120 -59.670 -26.329 1.00 32.44 22 VAL C CA 1
ATOM 5406 C C . VAL C 1 22 ? 47.615 -59.932 -26.439 1.00 32.19 22 VAL C C 1
ATOM 5407 O O . VAL C 1 22 ? 48.120 -60.331 -27.489 1.00 30.13 22 VAL C O 1
ATOM 5420 N N . PHE C 1 23 ? 48.336 -59.593 -25.377 1.00 30.64 23 PHE C N 1
ATOM 5421 C CA . PHE C 1 23 ? 49.777 -59.739 -25.378 1.00 28.97 23 PHE C CA 1
AT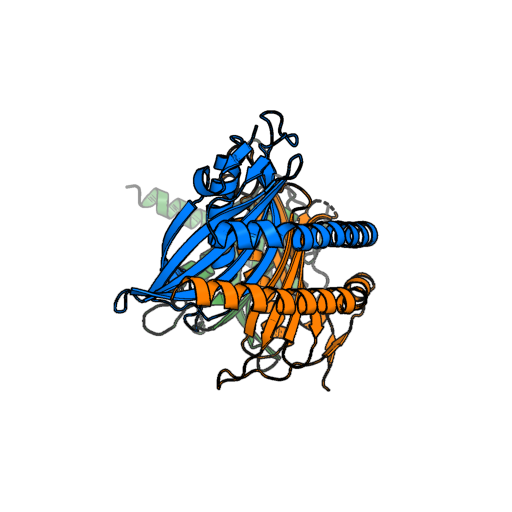OM 5422 C C . PHE C 1 23 ? 50.227 -60.933 -24.526 1.00 33.94 23 PHE C C 1
ATOM 5423 O O . PHE C 1 23 ? 49.447 -61.459 -23.730 1.00 36.15 23 PHE C O 1
ATOM 5440 N N . PRO C 1 24 ? 51.484 -61.368 -24.689 1.00 28.11 24 PRO C N 1
ATOM 5441 C CA . PRO C 1 24 ? 52.014 -62.527 -23.957 1.00 35.36 24 PRO C CA 1
ATOM 5442 C C . PRO C 1 24 ? 51.888 -62.408 -22.434 1.00 33.77 24 PRO C C 1
ATOM 5443 O O . PRO C 1 24 ? 51.700 -63.414 -21.757 1.00 38.16 24 PRO C O 1
ATOM 5454 N N . GLN C 1 25 ? 51.992 -61.194 -21.907 1.00 31.22 25 GLN C N 1
ATOM 5455 C CA . GLN C 1 25 ? 51.833 -60.962 -20.477 1.00 27.06 25 GLN C CA 1
ATOM 5456 C C . GLN C 1 25 ? 50.398 -61.198 -20.012 1.00 33.08 25 GLN C C 1
ATOM 5457 O O . GLN C 1 25 ? 50.132 -61.237 -18.812 1.00 32.09 25 GLN C O 1
ATOM 5471 N N . ASP C 1 26 ? 49.480 -61.313 -20.971 1.00 32.22 26 ASP C N 1
ATOM 5472 C CA . ASP C 1 26 ? 48.064 -61.565 -20.702 1.00 32.10 26 ASP C CA 1
ATOM 5473 C C . ASP C 1 26 ? 47.683 -63.054 -20.823 1.00 36.78 26 ASP C C 1
ATOM 5474 O O . ASP C 1 26 ? 46.506 -63.406 -20.689 1.00 31.74 26 ASP C O 1
ATOM 5483 N N . THR C 1 27 ? 48.654 -63.917 -21.114 1.00 35.64 27 THR C N 1
ATOM 5484 C CA . THR C 1 27 ? 48.353 -65.320 -21.418 1.00 35.82 27 THR C CA 1
ATOM 5485 C C . THR C 1 27 ? 49.117 -66.347 -20.589 1.00 39.94 27 THR C C 1
ATOM 5486 O O . THR C 1 27 ? 50.125 -66.035 -19.950 1.00 35.18 27 THR C O 1
ATOM 5497 N N . ASN C 1 28 ? 48.597 -67.574 -20.593 1.00 37.23 28 ASN C N 1
ATOM 5498 C CA . ASN C 1 28 ? 49.216 -68.700 -19.902 1.00 40.80 28 ASN C CA 1
ATOM 5499 C C . ASN C 1 28 ? 50.335 -69.304 -20.743 1.00 40.25 28 ASN C C 1
ATOM 5500 O O . ASN C 1 28 ? 50.765 -68.703 -21.724 1.00 45.90 28 ASN C O 1
ATOM 5511 N N . HIS C 1 29 ? 50.809 -70.485 -20.351 1.00 41.59 29 HIS C N 1
ATOM 5512 C CA . HIS C 1 29 ? 51.956 -71.115 -21.010 1.00 46.62 29 HIS C CA 1
ATOM 5513 C C . HIS C 1 29 ? 51.702 -71.520 -22.467 1.00 58.83 29 HIS C C 1
ATOM 5514 O O . HIS C 1 29 ? 52.640 -71.721 -23.242 1.00 53.81 29 HIS C O 1
ATOM 5528 N N . HIS C 1 30 ? 50.433 -71.655 -22.830 1.00 57.94 30 HIS C N 1
ATOM 5529 C CA . HIS C 1 30 ? 50.059 -72.054 -24.185 1.00 63.14 30 HIS C CA 1
ATOM 5530 C C . HIS C 1 30 ? 49.435 -70.958 -25.048 1.00 58.25 30 HIS C C 1
ATOM 5531 O O . HIS C 1 30 ? 48.717 -71.245 -26.004 1.00 56.03 30 HIS C O 1
ATOM 5545 N N . HIS C 1 31 ? 49.699 -69.708 -24.685 1.00 50.36 31 HIS C N 1
ATOM 5546 C CA . HIS C 1 31 ? 49.270 -68.555 -25.469 1.00 48.90 31 HIS C CA 1
ATOM 5547 C C . HIS C 1 31 ? 47.765 -68.302 -25.413 1.00 44.64 31 HIS C C 1
ATOM 5548 O O . HIS C 1 31 ? 47.198 -67.719 -26.334 1.00 43.25 31 HIS C O 1
ATOM 5562 N N . THR C 1 32 ? 47.126 -68.732 -24.330 1.00 46.10 32 THR C N 1
ATOM 5563 C CA . THR C 1 32 ? 45.699 -68.492 -24.129 1.00 37.17 32 THR C CA 1
ATOM 5564 C C . THR C 1 32 ? 45.457 -67.398 -23.089 1.00 39.37 32 THR C C 1
ATOM 5565 O O . THR C 1 32 ? 46.056 -67.409 -22.014 1.00 35.02 32 THR C O 1
ATOM 5576 N N . MET C 1 33 ? 44.571 -66.459 -23.417 1.00 34.34 33 MET C N 1
ATOM 5577 C CA . MET C 1 33 ? 44.274 -65.312 -22.553 1.00 34.54 33 MET C CA 1
ATOM 5578 C C . MET C 1 33 ? 43.663 -65.698 -21.207 1.00 44.27 33 MET C C 1
ATOM 5579 O O . MET C 1 33 ? 42.787 -66.555 -21.143 1.00 37.46 33 MET C O 1
ATOM 5593 N N . PHE C 1 34 ? 44.109 -65.037 -20.141 1.00 35.05 34 PHE C N 1
ATOM 5594 C CA . PHE C 1 34 ? 43.548 -65.240 -18.810 1.00 39.18 34 PHE C CA 1
ATOM 5595 C C . PHE C 1 34 ? 42.081 -64.813 -18.764 1.00 40.58 34 PHE C C 1
ATOM 5596 O O . PHE C 1 34 ? 41.723 -63.752 -19.274 1.00 34.21 34 PHE C O 1
ATOM 5613 N N . GLY C 1 35 ? 41.233 -65.627 -18.138 1.00 39.81 35 GLY C N 1
ATOM 5614 C CA . GLY C 1 35 ? 39.838 -65.266 -17.950 1.00 36.12 35 GLY C CA 1
ATOM 5615 C C . GLY C 1 35 ? 39.654 -64.003 -17.126 1.00 31.54 35 GLY C C 1
ATOM 5616 O O . GLY C 1 35 ? 38.770 -63.182 -17.399 1.00 36.98 35 GLY C O 1
ATOM 5620 N N . GLY C 1 36 ? 40.499 -63.841 -16.111 1.00 39.14 36 GLY C N 1
ATOM 5621 C CA . GLY C 1 36 ? 40.431 -62.687 -15.226 1.00 38.82 36 GLY C CA 1
ATOM 5622 C C . GLY C 1 36 ? 40.646 -61.357 -15.935 1.00 28.60 36 GLY C C 1
ATOM 5623 O O . GLY C 1 36 ? 40.011 -60.353 -15.610 1.00 38.09 36 GLY C O 1
ATOM 5627 N N . THR C 1 37 ? 41.554 -61.347 -16.901 1.00 32.15 37 THR C N 1
ATOM 5628 C CA . THR C 1 37 ? 41.848 -60.133 -17.666 1.00 33.08 37 THR C CA 1
ATOM 5629 C C . THR C 1 37 ? 40.608 -59.743 -18.474 1.00 30.21 37 THR C C 1
ATOM 5630 O O . THR C 1 37 ? 40.149 -58.584 -18.460 1.00 28.04 37 THR C O 1
ATOM 5641 N N . LEU C 1 38 ? 40.027 -60.744 -19.126 1.00 35.05 38 LEU C N 1
ATOM 5642 C CA . LEU C 1 38 ? 38.810 -60.534 -19.889 1.00 31.53 38 LEU C CA 1
ATOM 5643 C C . LEU C 1 38 ? 37.725 -59.974 -18.987 1.00 31.22 38 LEU C C 1
ATOM 5644 O O . LEU C 1 38 ? 37.108 -58.944 -19.295 1.00 35.85 38 LEU C O 1
ATOM 5660 N N . MET C 1 39 ? 37.529 -60.620 -17.840 1.00 38.03 39 MET C N 1
ATOM 5661 C CA . MET C 1 39 ? 36.507 -60.176 -16.896 1.00 36.82 39 MET C CA 1
ATOM 5662 C C . MET C 1 39 ? 36.754 -58.745 -16.407 1.00 30.40 39 MET C C 1
ATOM 5663 O O . MET C 1 39 ? 35.821 -57.932 -16.340 1.00 34.76 39 MET C O 1
ATOM 5677 N N . ALA C 1 40 ? 38.005 -58.409 -16.104 1.00 31.72 40 ALA C N 1
ATOM 5678 C CA . ALA C 1 40 ? 38.322 -57.035 -15.686 1.00 28.95 40 ALA C CA 1
ATOM 5679 C C . ALA C 1 40 ? 37.917 -56.019 -16.763 1.00 25.87 40 ALA C C 1
ATOM 5680 O O . ALA C 1 40 ? 37.276 -54.991 -16.478 1.00 34.82 40 ALA C O 1
ATOM 5687 N N . ASN C 1 41 ? 38.298 -56.309 -18.003 1.00 31.34 41 ASN C N 1
ATOM 5688 C CA . ASN C 1 41 ? 37.917 -55.458 -19.131 1.00 28.62 41 ASN C CA 1
ATOM 5689 C C . ASN C 1 41 ? 36.391 -55.328 -19.302 1.00 30.42 41 ASN C C 1
ATOM 5690 O O . ASN C 1 41 ? 35.834 -54.230 -19.525 1.00 29.85 41 ASN C O 1
ATOM 5701 N N . ILE C 1 42 ? 35.709 -56.458 -19.172 1.00 34.70 42 ILE C N 1
ATOM 5702 C CA . ILE C 1 42 ? 34.255 -56.466 -19.278 1.00 29.11 42 ILE C CA 1
ATOM 5703 C C . ILE C 1 42 ? 33.656 -55.532 -18.236 1.00 31.99 42 ILE C C 1
ATOM 5704 O O . ILE C 1 42 ? 32.853 -54.633 -18.558 1.00 36.84 42 ILE C O 1
ATOM 5720 N N . ASP C 1 43 ? 34.076 -55.714 -16.989 1.00 36.06 43 ASP C N 1
ATOM 5721 C CA . ASP C 1 43 ? 33.547 -54.891 -15.912 1.00 36.12 43 ASP C CA 1
ATOM 5722 C C . ASP C 1 43 ? 33.814 -53.411 -16.190 1.00 37.30 43 ASP C C 1
ATOM 5723 O O . ASP C 1 43 ? 32.912 -52.561 -16.030 1.00 39.10 43 ASP C O 1
ATOM 5732 N N . GLU C 1 44 ? 35.030 -53.091 -16.636 1.00 37.28 44 GLU C N 1
ATOM 5733 C CA . GLU C 1 44 ? 35.339 -51.688 -16.927 1.00 37.47 44 GLU C CA 1
ATOM 5734 C C . GLU C 1 44 ? 34.400 -51.071 -17.947 1.00 35.78 44 GLU C C 1
ATOM 5735 O O . GLU C 1 44 ? 33.842 -49.998 -17.712 1.00 40.02 44 GLU C O 1
ATOM 5747 N N . ILE C 1 45 ? 34.251 -51.706 -19.104 1.00 31.33 45 ILE C N 1
ATOM 5748 C CA . ILE C 1 45 ? 33.439 -51.059 -20.135 1.00 37.18 45 ILE C CA 1
ATOM 5749 C C . ILE C 1 45 ? 31.945 -51.005 -19.750 1.00 45.77 45 ILE C C 1
ATOM 5750 O O . ILE C 1 45 ? 31.249 -49.969 -19.954 1.00 39.38 45 ILE C O 1
ATOM 5766 N N . ALA C 1 46 ? 31.462 -52.091 -19.147 1.00 42.49 46 ALA C N 1
ATOM 5767 C CA . ALA C 1 46 ? 30.067 -52.128 -18.717 1.00 38.29 46 ALA C CA 1
ATOM 5768 C C . ALA C 1 46 ? 29.770 -50.996 -17.736 1.00 36.65 46 ALA C C 1
ATOM 5769 O O . ALA C 1 46 ? 28.746 -50.306 -17.856 1.00 43.47 46 ALA C O 1
ATOM 5776 N N . ALA C 1 47 ? 30.674 -50.780 -16.785 1.00 39.37 47 ALA C N 1
ATOM 5777 C CA . ALA C 1 47 ? 30.464 -49.729 -15.791 1.00 39.65 47 ALA C CA 1
ATOM 5778 C C . ALA C 1 47 ? 30.309 -48.337 -16.409 1.00 48.09 47 ALA C C 1
ATOM 5779 O O . ALA C 1 47 ? 29.486 -47.535 -15.958 1.00 42.88 47 ALA C O 1
ATOM 5786 N N . ILE C 1 48 ? 31.110 -48.044 -17.430 1.00 47.52 48 ILE C N 1
ATOM 5787 C CA . ILE C 1 48 ? 31.060 -46.739 -18.074 1.00 45.35 48 ILE C CA 1
ATOM 5788 C C . ILE C 1 48 ? 29.727 -46.584 -18.774 1.00 47.42 48 ILE C C 1
ATOM 5789 O O . ILE C 1 48 ? 29.061 -45.544 -18.651 1.00 54.24 48 ILE C O 1
ATOM 5805 N N . THR C 1 49 ? 29.326 -47.623 -19.501 1.00 46.63 49 THR C N 1
ATOM 5806 C CA . THR C 1 49 ? 28.011 -47.579 -20.130 1.00 50.11 49 THR C CA 1
ATOM 5807 C C . THR C 1 49 ? 26.907 -47.306 -19.109 1.00 51.09 49 THR C C 1
ATOM 5808 O O . THR C 1 49 ? 26.081 -46.398 -19.289 1.00 51.83 49 THR C O 1
ATOM 5819 N N . ALA C 1 50 ? 26.904 -48.079 -18.028 1.00 48.77 50 ALA C N 1
ATOM 5820 C CA . ALA C 1 50 ? 25.876 -47.920 -17.005 1.00 54.08 50 ALA C CA 1
ATOM 5821 C C . ALA C 1 50 ? 25.912 -46.516 -16.424 1.00 57.80 50 ALA C C 1
ATOM 5822 O O . ALA C 1 50 ? 24.872 -45.884 -16.228 1.00 61.93 50 ALA C O 1
ATOM 5829 N N . MET C 1 51 ? 27.115 -46.021 -16.163 1.00 55.10 51 MET C N 1
ATOM 5830 C CA . MET C 1 51 ? 27.265 -44.683 -15.620 1.00 56.47 51 MET C CA 1
ATOM 5831 C C . MET C 1 51 ? 26.682 -43.629 -16.548 1.00 60.47 51 MET C C 1
ATOM 5832 O O . MET C 1 51 ? 25.997 -42.711 -16.095 1.00 59.63 51 MET C O 1
ATOM 5846 N N . LYS C 1 52 ? 26.959 -43.748 -17.841 1.00 56.87 52 LYS C N 1
ATOM 5847 C CA . LYS C 1 52 ? 26.428 -42.783 -18.797 1.00 60.45 52 LYS C CA 1
ATOM 5848 C C . LYS C 1 52 ? 24.907 -42.862 -18.883 1.00 67.34 52 LYS C C 1
ATOM 5849 O O . LYS C 1 52 ? 24.226 -41.835 -18.893 1.00 62.47 52 LYS C O 1
ATOM 5868 N N . HIS C 1 53 ? 24.366 -44.074 -18.942 1.00 67.23 53 HIS C N 1
ATOM 5869 C CA . HIS C 1 53 ? 22.916 -44.212 -19.017 1.00 62.71 53 HIS C CA 1
ATOM 5870 C C . HIS C 1 53 ? 22.246 -43.657 -17.757 1.00 62.71 53 HIS C C 1
ATOM 5871 O O . HIS C 1 53 ? 21.260 -42.926 -17.839 1.00 65.99 53 HIS C O 1
ATOM 5885 N N . ALA C 1 54 ? 22.786 -44.004 -16.595 1.00 60.85 54 ALA C N 1
ATOM 5886 C CA . ALA C 1 54 ? 22.186 -43.605 -15.325 1.00 65.38 54 ALA C CA 1
ATOM 5887 C C . ALA C 1 54 ? 22.291 -42.106 -15.068 1.00 67.35 54 ALA C C 1
ATOM 5888 O O . ALA C 1 54 ? 21.434 -41.522 -14.407 1.00 66.76 54 ALA C O 1
ATOM 5895 N N . GLY C 1 55 ? 23.340 -41.483 -15.590 1.00 70.02 55 GLY C N 1
ATOM 5896 C CA . GLY C 1 55 ? 23.608 -40.089 -15.298 1.00 61.81 55 GLY C CA 1
ATOM 5897 C C . GLY C 1 55 ? 24.054 -39.905 -13.859 1.00 65.36 55 GLY C C 1
ATOM 5898 O O . GLY C 1 55 ? 23.853 -38.846 -13.263 1.00 74.83 55 GLY C O 1
ATOM 5902 N N . ALA C 1 56 ? 24.656 -40.949 -13.296 1.00 63.84 56 ALA C N 1
ATOM 5903 C CA . ALA C 1 56 ? 25.131 -40.926 -11.915 1.00 62.17 56 ALA C CA 1
ATOM 5904 C C . ALA C 1 56 ? 26.188 -42.008 -11.721 1.00 55.31 56 ALA C C 1
ATOM 5905 O O . ALA C 1 56 ? 26.407 -42.828 -12.611 1.00 55.13 56 ALA C O 1
ATOM 5912 N N . GLN C 1 57 ? 26.827 -42.027 -10.556 1.00 59.14 57 GLN C N 1
ATOM 5913 C CA . GLN C 1 57 ? 27.794 -43.074 -10.257 1.00 56.60 57 GLN C CA 1
ATOM 5914 C C . GLN C 1 57 ? 27.082 -44.412 -10.206 1.00 57.78 57 GLN C C 1
ATOM 5915 O O . GLN C 1 57 ? 25.877 -44.468 -9.962 1.00 59.82 57 GLN C O 1
ATOM 5929 N N . VAL C 1 58 ? 27.820 -45.488 -10.443 1.00 56.85 58 VAL C N 1
ATOM 5930 C CA . VAL C 1 58 ? 27.235 -46.817 -10.401 1.00 49.12 58 VAL C CA 1
ATOM 5931 C C . VAL C 1 58 ? 28.157 -47.786 -9.694 1.00 53.11 58 VAL C C 1
ATOM 5932 O O . VAL C 1 58 ? 29.349 -47.520 -9.534 1.00 55.43 58 VAL C O 1
ATOM 5945 N N . VAL C 1 59 ? 27.592 -48.912 -9.272 1.00 47.75 59 VAL C N 1
ATOM 5946 C CA . VAL C 1 59 ? 28.369 -50.020 -8.740 1.00 43.75 59 VAL C CA 1
ATOM 5947 C C . VAL C 1 59 ? 27.906 -51.314 -9.389 1.00 41.12 59 VAL C C 1
ATOM 5948 O O . VAL C 1 59 ? 26.758 -51.420 -9.824 1.00 44.85 59 VAL C O 1
ATOM 5961 N N . THR C 1 60 ? 28.808 -52.283 -9.489 1.00 41.34 60 THR C N 1
ATOM 5962 C CA . THR C 1 60 ? 28.455 -53.590 -10.022 1.00 44.99 60 THR C CA 1
ATOM 5963 C C . THR C 1 60 ? 27.710 -54.366 -8.948 1.00 46.43 60 THR C C 1
ATOM 5964 O O . THR C 1 60 ? 28.266 -54.648 -7.889 1.00 42.29 60 THR C O 1
ATOM 5975 N N . ALA C 1 61 ? 26.451 -54.695 -9.209 1.00 44.36 61 ALA C N 1
ATOM 5976 C CA . ALA C 1 61 ? 25.679 -55.487 -8.261 1.00 43.74 61 ALA C CA 1
ATOM 5977 C C . ALA C 1 61 ? 26.026 -56.952 -8.449 1.00 43.57 61 ALA C C 1
ATOM 5978 O O . ALA C 1 61 ? 26.161 -57.699 -7.480 1.00 39.02 61 ALA C O 1
ATOM 5985 N N . SER C 1 62 ? 26.163 -57.366 -9.704 1.00 39.42 62 SER C N 1
ATOM 5986 C CA . SER C 1 62 ? 26.518 -58.745 -9.993 1.00 36.68 62 SER C CA 1
ATOM 5987 C C . SER C 1 62 ? 26.985 -58.946 -11.418 1.00 34.77 62 SER C C 1
ATOM 5988 O O . SER C 1 62 ? 26.702 -58.148 -12.309 1.00 42.33 62 SER C O 1
ATOM 5996 N N . THR C 1 63 ? 27.730 -60.028 -11.593 1.00 36.26 63 THR C N 1
ATOM 5997 C CA . THR C 1 63 ? 28.143 -60.552 -12.886 1.00 49.97 63 THR C CA 1
ATOM 5998 C C . THR C 1 63 ? 27.500 -61.892 -13.214 1.00 52.89 63 THR C C 1
ATOM 5999 O O . THR C 1 63 ? 27.712 -62.848 -12.470 1.00 45.37 63 THR C O 1
ATOM 6010 N N . ASP C 1 64 ? 26.704 -61.988 -14.280 1.00 46.24 64 ASP C N 1
ATOM 6011 C CA . ASP C 1 64 ? 26.136 -63.292 -14.606 1.00 45.61 64 ASP C CA 1
ATOM 6012 C C . ASP C 1 64 ? 27.294 -64.143 -15.085 1.00 39.27 64 ASP C C 1
ATOM 6013 O O . ASP C 1 64 ? 28.347 -63.628 -15.428 1.00 48.65 64 ASP C O 1
ATOM 6022 N N . SER C 1 65 ? 27.096 -65.450 -15.115 1.00 41.66 65 SER C N 1
ATOM 6023 C CA . SER C 1 65 ? 28.139 -66.354 -15.565 1.00 46.91 65 SER C CA 1
ATOM 6024 C C . SER C 1 65 ? 28.664 -66.048 -16.961 1.00 49.86 65 SER C C 1
ATOM 6025 O O . SER C 1 65 ? 27.975 -65.466 -17.791 1.00 51.42 65 SER C O 1
ATOM 6033 N N . VAL C 1 66 ? 29.894 -66.490 -17.201 1.00 44.56 66 VAL C N 1
ATOM 6034 C CA . VAL C 1 66 ? 30.549 -66.359 -18.491 1.00 44.35 66 VAL C CA 1
ATOM 6035 C C . VAL C 1 66 ? 31.167 -67.674 -18.933 1.00 39.81 66 VAL C C 1
ATOM 6036 O O . VAL C 1 66 ? 31.921 -68.308 -18.190 1.00 39.61 66 VAL C O 1
ATOM 6049 N N . ASP C 1 67 ? 30.827 -68.072 -20.155 1.00 39.52 67 ASP C N 1
ATOM 6050 C CA . ASP C 1 67 ? 31.333 -69.297 -20.763 1.00 41.19 67 ASP C CA 1
ATOM 6051 C C . ASP C 1 67 ? 32.441 -68.978 -21.759 1.00 41.09 67 ASP C C 1
ATOM 6052 O O . ASP C 1 67 ? 32.272 -68.139 -22.631 1.00 44.20 67 ASP C O 1
ATOM 6061 N N . PHE C 1 68 ? 33.592 -69.617 -21.588 1.00 41.29 68 PHE C N 1
ATOM 6062 C CA . PHE C 1 68 ? 34.701 -69.435 -22.507 1.00 41.34 68 PHE C CA 1
ATOM 6063 C C . PHE C 1 68 ? 34.646 -70.543 -23.555 1.00 34.48 68 PHE C C 1
ATOM 6064 O O . PHE C 1 68 ? 35.136 -71.648 -23.328 1.00 41.32 68 PHE C O 1
ATOM 6081 N N . LEU C 1 69 ? 34.038 -70.253 -24.697 1.00 46.47 69 LEU C N 1
ATOM 6082 C CA . LEU C 1 69 ? 33.771 -71.287 -25.690 1.00 48.30 69 LEU C CA 1
ATOM 6083 C C . LEU C 1 69 ? 35.001 -71.575 -26.546 1.00 54.23 69 LEU C C 1
ATOM 6084 O O . LEU C 1 69 ? 35.305 -72.735 -26.815 1.00 60.67 69 LEU C O 1
ATOM 6100 N N . LYS C 1 70 ? 35.723 -70.532 -26.941 1.00 56.62 70 LYS C N 1
ATOM 6101 C CA . LYS C 1 70 ? 36.911 -70.700 -27.772 1.00 55.17 70 LYS C CA 1
ATOM 6102 C C . LYS C 1 70 ? 38.086 -69.936 -27.194 1.00 51.99 70 LYS C C 1
ATOM 6103 O O . LYS C 1 70 ? 37.913 -68.805 -26.746 1.00 45.90 70 LYS C O 1
ATOM 6122 N N . PRO C 1 71 ? 39.294 -70.532 -27.239 1.00 49.30 71 PRO C N 1
ATOM 6123 C CA . PRO C 1 71 ? 40.441 -69.838 -26.655 1.00 57.14 71 PRO C CA 1
ATOM 6124 C C . PRO C 1 71 ? 40.719 -68.522 -27.349 1.00 45.66 71 PRO C C 1
ATOM 6125 O O . PRO C 1 71 ? 40.697 -68.446 -28.573 1.00 47.04 71 PRO C O 1
ATOM 6136 N N . ILE C 1 72 ? 40.969 -67.489 -26.560 1.00 44.78 72 ILE C N 1
ATOM 6137 C CA . ILE C 1 72 ? 41.407 -66.218 -27.104 1.00 39.95 72 ILE C CA 1
ATOM 6138 C C . ILE C 1 72 ? 42.925 -66.271 -27.038 1.00 40.22 72 ILE C C 1
ATOM 6139 O O . ILE C 1 72 ? 43.498 -66.688 -26.033 1.00 43.56 72 ILE C O 1
ATOM 6155 N N . LYS C 1 73 ? 43.569 -65.898 -28.135 1.00 37.08 73 LYS C N 1
ATOM 6156 C CA . LYS C 1 73 ? 44.988 -66.155 -28.310 1.00 39.04 73 LYS C CA 1
ATOM 6157 C C . LYS C 1 73 ? 45.841 -64.900 -28.372 1.00 39.10 73 LYS C C 1
ATOM 6158 O O . LYS C 1 73 ? 45.356 -63.807 -28.664 1.00 38.04 73 LYS C O 1
ATOM 6177 N N . THR C 1 74 ? 47.124 -65.082 -28.085 1.00 39.92 74 THR C N 1
ATOM 6178 C CA . THR C 1 74 ? 48.095 -64.012 -28.197 1.00 41.07 74 THR C CA 1
ATOM 6179 C C . THR C 1 74 ? 48.011 -63.368 -29.572 1.00 37.95 74 THR C C 1
ATOM 6180 O O . THR C 1 74 ? 48.031 -64.053 -30.597 1.00 43.40 74 THR C O 1
ATOM 6191 N N . GLY C 1 75 ? 47.924 -62.046 -29.587 1.00 36.13 75 GLY C N 1
ATOM 6192 C CA . GLY C 1 75 ? 47.864 -61.303 -30.829 1.00 36.96 75 GLY C CA 1
ATOM 6193 C C . GLY C 1 75 ? 46.451 -61.010 -31.285 1.00 44.45 75 GLY C C 1
ATOM 6194 O O . GLY C 1 75 ? 46.254 -60.141 -32.134 1.00 38.25 75 GLY C O 1
ATOM 6198 N N . ASP C 1 76 ? 45.458 -61.678 -30.698 1.00 39.15 76 ASP C N 1
ATOM 6199 C CA . ASP C 1 76 ? 44.080 -61.397 -31.075 1.00 32.92 76 ASP C CA 1
ATOM 6200 C C . ASP C 1 76 ? 43.751 -59.973 -30.663 1.00 37.00 76 ASP C C 1
ATOM 6201 O O . ASP C 1 76 ? 44.185 -59.500 -29.611 1.00 36.85 76 ASP C O 1
ATOM 6210 N N . ILE C 1 77 ? 42.920 -59.321 -31.461 1.00 29.34 77 ILE C N 1
ATOM 6211 C CA . ILE C 1 77 ? 42.471 -57.979 -31.167 1.00 32.86 77 ILE C CA 1
ATOM 6212 C C . ILE C 1 77 ? 41.023 -58.067 -30.744 1.00 40.20 77 ILE C C 1
ATOM 6213 O O . ILE C 1 77 ? 40.184 -58.585 -31.485 1.00 38.48 77 ILE C O 1
ATOM 6229 N N . LEU C 1 78 ? 40.723 -57.531 -29.567 1.00 34.48 78 LEU C N 1
ATOM 6230 C CA . LEU C 1 78 ? 39.385 -57.658 -29.026 1.00 33.45 78 LEU C CA 1
ATOM 6231 C C . LEU C 1 78 ? 38.700 -56.314 -29.009 1.00 38.53 78 LEU C C 1
ATOM 6232 O O . LEU C 1 78 ? 39.300 -55.287 -28.659 1.00 38.53 78 LEU C O 1
ATOM 6248 N N . GLN C 1 79 ? 37.416 -56.357 -29.347 1.00 38.39 79 GLN C N 1
ATOM 6249 C CA . GLN C 1 79 ? 36.530 -55.220 -29.224 1.00 38.75 79 GLN C CA 1
ATOM 6250 C C . GLN C 1 79 ? 35.459 -55.571 -28.209 1.00 39.99 79 GLN C C 1
ATOM 6251 O O . GLN C 1 79 ? 34.737 -56.561 -28.355 1.00 35.60 79 GLN C O 1
ATOM 6265 N N . TYR C 1 80 ? 35.376 -54.744 -27.176 1.00 38.94 80 TYR C N 1
ATOM 6266 C CA . TYR C 1 80 ? 34.359 -54.871 -26.161 1.00 43.00 80 TYR C CA 1
ATOM 6267 C C . TYR C 1 80 ? 33.326 -53.812 -26.479 1.00 45.32 80 TYR C C 1
ATOM 6268 O O . TYR C 1 80 ? 33.673 -52.621 -26.599 1.00 47.55 80 TYR C O 1
ATOM 6286 N N . VAL C 1 81 ? 32.067 -54.234 -26.569 1.00 45.09 81 VAL C N 1
ATOM 6287 C CA . VAL C 1 81 ? 30.961 -53.307 -26.791 1.00 42.00 81 VAL C CA 1
ATOM 6288 C C . VAL C 1 81 ? 29.916 -53.475 -25.708 1.00 41.82 81 VAL C C 1
ATOM 6289 O O . VAL C 1 81 ? 29.396 -54.574 -25.500 1.00 37.81 81 VAL C O 1
ATOM 6302 N N . ALA C 1 82 ? 29.588 -52.377 -25.040 1.00 41.27 82 ALA C N 1
ATOM 6303 C CA . ALA C 1 82 ? 28.651 -52.441 -23.934 1.00 47.19 82 ALA C CA 1
ATOM 6304 C C . ALA C 1 82 ? 27.448 -51.530 -24.120 1.00 52.38 82 ALA C C 1
ATOM 6305 O O . ALA C 1 82 ? 27.580 -50.383 -24.578 1.00 46.98 82 ALA C O 1
ATOM 6312 N N . MET C 1 83 ? 26.274 -52.061 -23.774 1.00 52.46 83 MET C N 1
ATOM 6313 C CA . MET C 1 83 ? 25.067 -51.229 -23.710 1.00 52.19 83 MET C CA 1
ATOM 6314 C C . MET C 1 83 ? 24.028 -51.741 -22.707 1.00 52.89 83 MET C C 1
ATOM 6315 O O . MET C 1 83 ? 24.017 -52.917 -22.323 1.00 50.51 83 MET C O 1
ATOM 6329 N N . VAL C 1 84 ? 23.164 -50.821 -22.288 1.00 46.22 84 VAL C N 1
ATOM 6330 C CA . VAL C 1 84 ? 22.093 -51.113 -21.346 1.00 56.23 84 VAL C CA 1
ATOM 6331 C C . VAL C 1 84 ? 20.945 -51.802 -22.064 1.00 52.01 84 VAL C C 1
ATOM 6332 O O . VAL C 1 84 ? 20.374 -51.255 -23.002 1.00 53.32 84 VAL C O 1
ATOM 6345 N N . SER C 1 85 ? 20.620 -53.009 -21.616 1.00 56.52 85 SER C N 1
ATOM 6346 C CA . SER C 1 85 ? 19.591 -53.821 -22.255 1.00 53.59 85 SER C CA 1
ATOM 6347 C C . SER C 1 85 ? 18.284 -53.857 -21.455 1.00 59.57 85 SER C C 1
ATOM 6348 O O . SER C 1 85 ? 17.249 -54.285 -21.963 1.00 58.69 85 SER C O 1
ATOM 6356 N N . TYR C 1 86 ? 18.337 -53.404 -20.208 1.00 58.30 86 TYR C N 1
ATOM 6357 C CA . TYR C 1 86 ? 17.161 -53.363 -19.345 1.00 55.12 86 TYR C CA 1
ATOM 6358 C C . TYR C 1 86 ? 17.309 -52.268 -18.308 1.00 54.73 86 TYR C C 1
ATOM 6359 O O . TYR C 1 86 ? 18.396 -52.047 -17.775 1.00 55.79 86 TYR C O 1
ATOM 6377 N N . ALA C 1 87 ? 16.206 -51.594 -18.012 1.00 54.92 87 ALA C N 1
ATOM 6378 C CA . ALA C 1 87 ? 16.208 -50.565 -16.986 1.00 62.49 87 ALA C CA 1
ATOM 6379 C C . ALA C 1 87 ? 15.118 -50.838 -15.957 1.00 63.44 87 ALA C C 1
ATOM 6380 O O . ALA C 1 87 ? 13.928 -50.808 -16.268 1.00 64.79 87 ALA C O 1
ATOM 6387 N N . GLY C 1 88 ? 15.540 -51.094 -14.724 1.00 62.68 88 GLY C N 1
ATOM 6388 C CA . GLY C 1 88 ? 14.618 -51.301 -13.626 1.00 60.42 88 GLY C CA 1
ATOM 6389 C C . GLY C 1 88 ? 14.336 -49.965 -12.976 1.00 67.90 88 GLY C C 1
ATOM 6390 O O . GLY C 1 88 ? 14.185 -48.956 -13.667 1.00 72.40 88 GLY C O 1
ATOM 6394 N N . THR C 1 89 ? 14.253 -49.950 -11.652 1.00 66.16 89 THR C N 1
ATOM 6395 C CA . THR C 1 89 ? 14.047 -48.700 -10.940 1.00 67.70 89 THR C CA 1
ATOM 6396 C C . THR C 1 89 ? 15.390 -48.006 -10.748 1.00 67.55 89 THR C C 1
ATOM 6397 O O . THR C 1 89 ? 15.577 -46.864 -11.163 1.00 67.45 89 THR C O 1
ATOM 6408 N N . SER C 1 90 ? 16.327 -48.718 -10.130 1.00 68.78 90 SER C N 1
ATOM 6409 C CA . SER C 1 90 ? 17.651 -48.174 -9.854 1.00 66.17 90 SER C CA 1
ATOM 6410 C C . SER C 1 90 ? 18.733 -49.045 -10.479 1.00 63.79 90 SER C C 1
ATOM 6411 O O . SER C 1 90 ? 19.917 -48.715 -10.415 1.00 63.02 90 SER C O 1
ATOM 6419 N N . SER C 1 91 ? 18.324 -50.152 -11.093 1.00 56.97 91 SER C N 1
ATOM 6420 C CA . SER C 1 91 ? 19.279 -51.122 -11.606 1.00 56.33 91 SER C CA 1
ATOM 6421 C C . SER C 1 91 ? 19.218 -51.188 -13.122 1.00 56.49 91 SER C C 1
ATOM 6422 O O . SER C 1 91 ? 18.210 -50.841 -13.735 1.00 58.19 91 SER C O 1
ATOM 6430 N N . MET C 1 92 ? 20.318 -51.634 -13.715 1.00 60.42 92 MET C N 1
ATOM 6431 C CA . MET C 1 92 ? 20.428 -51.776 -15.158 1.00 47.80 92 MET C CA 1
ATOM 6432 C C . MET C 1 92 ? 21.091 -53.094 -15.479 1.00 43.54 92 MET C C 1
ATOM 6433 O O . MET C 1 92 ? 22.005 -53.521 -14.769 1.00 45.39 92 MET C O 1
ATOM 6447 N N . GLU C 1 93 ? 20.648 -53.730 -16.555 1.00 40.02 93 GLU C N 1
ATOM 6448 C CA . GLU C 1 93 ? 21.391 -54.841 -17.111 1.00 48.22 93 GLU C CA 1
ATOM 6449 C C . GLU C 1 93 ? 22.264 -54.279 -18.214 1.00 50.13 93 GLU C C 1
ATOM 6450 O O . GLU C 1 93 ? 21.787 -53.573 -19.105 1.00 49.75 93 GLU C O 1
ATOM 6462 N N . VAL C 1 94 ? 23.546 -54.601 -18.151 1.00 51.95 94 VAL C N 1
ATOM 6463 C CA . VAL C 1 94 ? 24.467 -54.223 -19.201 1.00 45.85 94 VAL C CA 1
ATOM 6464 C C . VAL C 1 94 ? 24.894 -55.481 -19.909 1.00 39.20 94 VAL C C 1
ATOM 6465 O O . VAL C 1 94 ? 25.295 -56.471 -19.275 1.00 44.75 94 VAL C O 1
ATOM 6478 N N . VAL C 1 95 ? 24.778 -55.441 -21.231 1.00 39.11 95 VAL C N 1
ATOM 6479 C CA . VAL C 1 95 ? 25.227 -56.534 -22.060 1.00 45.14 95 VAL C CA 1
ATOM 6480 C C . VAL C 1 95 ? 26.512 -56.077 -22.732 1.00 39.47 95 VAL C C 1
ATOM 6481 O O . VAL C 1 95 ? 26.603 -54.944 -23.252 1.00 41.60 95 VAL C O 1
ATOM 6494 N N . VAL C 1 96 ? 27.495 -56.973 -22.687 1.00 43.36 96 VAL C N 1
ATOM 6495 C CA . VAL C 1 96 ? 28.806 -56.749 -23.266 1.00 41.58 96 VAL C CA 1
ATOM 6496 C C . VAL C 1 96 ? 29.111 -57.832 -24.270 1.00 40.18 96 VAL C C 1
ATOM 6497 O O . VAL C 1 96 ? 29.132 -59.028 -23.943 1.00 37.76 96 VAL C O 1
ATOM 6510 N N . GLN C 1 97 ? 29.383 -57.390 -25.491 1.00 36.07 97 GLN C N 1
ATOM 6511 C CA . GLN C 1 97 ? 29.790 -58.287 -26.548 1.00 42.65 97 GLN C CA 1
ATOM 6512 C C . GLN C 1 97 ? 31.299 -58.194 -26.682 1.00 41.02 97 GLN C C 1
ATOM 6513 O O . GLN C 1 97 ? 31.859 -57.088 -26.731 1.00 39.39 97 GLN C O 1
ATOM 6527 N N . ILE C 1 98 ? 31.947 -59.355 -26.730 1.00 37.23 98 ILE C N 1
ATOM 6528 C CA . ILE C 1 98 ? 33.378 -59.414 -26.936 1.00 42.47 98 ILE C CA 1
ATOM 6529 C C . ILE C 1 98 ? 33.662 -60.054 -28.279 1.00 44.30 98 ILE C C 1
ATOM 6530 O O . ILE C 1 98 ? 33.420 -61.244 -28.474 1.00 46.03 98 ILE C O 1
ATOM 6546 N N . ARG C 1 99 ? 34.187 -59.251 -29.198 1.00 39.02 99 ARG C N 1
ATOM 6547 C CA . ARG C 1 99 ? 34.475 -59.723 -30.543 1.00 48.74 99 ARG C CA 1
ATOM 6548 C C . ARG C 1 99 ? 35.954 -59.721 -30.859 1.00 45.34 99 ARG C C 1
ATOM 6549 O O . ARG C 1 99 ? 36.695 -58.843 -30.421 1.00 46.07 99 ARG C O 1
ATOM 6570 N N . ILE C 1 100 ? 36.370 -60.711 -31.637 1.00 44.01 100 ILE C N 1
ATOM 6571 C CA . ILE C 1 100 ? 37.724 -60.758 -32.154 1.00 46.48 100 ILE C CA 1
ATOM 6572 C C . ILE C 1 100 ? 37.786 -60.126 -33.539 1.00 58.02 100 ILE C C 1
ATOM 6573 O O . ILE C 1 100 ? 37.202 -60.640 -34.495 1.00 60.41 100 ILE C O 1
ATOM 6589 N N . ASP C 1 101 ? 38.480 -58.999 -33.641 1.00 51.49 101 ASP C N 1
ATOM 6590 C CA . ASP C 1 101 ? 38.646 -58.340 -34.924 1.00 47.65 101 ASP C CA 1
ATOM 6591 C C . ASP C 1 101 ? 39.829 -58.998 -35.625 1.00 51.37 101 ASP C C 1
ATOM 6592 O O . ASP C 1 101 ? 40.939 -58.994 -35.096 1.00 62.02 101 ASP C O 1
ATOM 6601 N N . ASP C 1 102 ? 39.609 -59.562 -36.806 1.00 58.31 102 ASP C N 1
ATOM 6602 C CA . ASP C 1 102 ? 40.712 -60.094 -37.599 1.00 61.60 102 ASP C CA 1
ATOM 6603 C C . ASP C 1 102 ? 40.992 -59.120 -38.730 1.00 67.61 102 ASP C C 1
ATOM 6604 O O . ASP C 1 102 ? 40.388 -59.200 -39.799 1.00 66.57 102 ASP C O 1
ATOM 6613 N N . VAL C 1 103 ? 41.919 -58.204 -38.478 1.00 60.11 103 VAL C N 1
ATOM 6614 C CA . VAL C 1 103 ? 42.186 -57.092 -39.379 1.00 62.41 103 VAL C CA 1
ATOM 6615 C C . VAL C 1 103 ? 42.662 -57.557 -40.749 1.00 60.50 103 VAL C C 1
ATOM 6616 O O . VAL C 1 103 ? 42.398 -56.903 -41.759 1.00 61.82 103 VAL C O 1
ATOM 6629 N N . PHE C 1 104 ? 43.368 -58.681 -40.772 1.00 58.89 104 PHE C N 1
ATOM 6630 C CA . PHE C 1 104 ? 43.928 -59.220 -42.005 1.00 67.23 104 PHE C CA 1
ATOM 6631 C C . PHE C 1 104 ? 42.829 -59.593 -42.998 1.00 72.36 104 PHE C C 1
ATOM 6632 O O . PHE C 1 104 ? 42.915 -59.275 -44.185 1.00 75.30 104 PHE C O 1
ATOM 6649 N N . ASN C 1 105 ? 41.797 -60.267 -42.500 1.00 71.35 105 ASN C N 1
ATOM 6650 C CA . ASN C 1 105 ? 40.733 -60.806 -43.345 1.00 76.06 105 ASN C CA 1
ATOM 6651 C C . ASN C 1 105 ? 39.423 -60.026 -43.280 1.00 72.04 105 ASN C C 1
ATOM 6652 O O . ASN C 1 105 ? 38.423 -60.451 -43.853 1.00 68.80 105 ASN C O 1
ATOM 6663 N N . ASN C 1 106 ? 39.424 -58.893 -42.586 1.00 72.46 106 ASN C N 1
ATOM 6664 C CA . ASN C 1 106 ? 38.200 -58.119 -42.416 1.00 76.65 106 ASN C CA 1
ATOM 6665 C C . ASN C 1 106 ? 37.100 -58.982 -41.803 1.00 87.25 106 ASN C C 1
ATOM 6666 O O . ASN C 1 106 ? 35.953 -58.973 -42.252 1.00 89.41 106 ASN C O 1
ATOM 6677 N N . LYS C 1 107 ? 37.474 -59.721 -40.766 1.00 88.27 107 LYS C N 1
ATOM 6678 C CA . LYS C 1 107 ? 36.592 -60.663 -40.089 1.00 84.94 107 LYS C CA 1
ATOM 6679 C C . LYS C 1 107 ? 36.333 -60.176 -38.671 1.00 80.78 107 LYS C C 1
ATOM 6680 O O . LYS C 1 107 ? 37.226 -59.653 -38.004 1.00 72.91 107 LYS C O 1
ATOM 6699 N N . HIS C 1 108 ? 35.092 -60.340 -38.227 1.00 84.81 108 HIS C N 1
ATOM 6700 C CA . HIS C 1 108 ? 34.655 -59.844 -36.931 1.00 80.99 108 HIS C CA 1
ATOM 6701 C C . HIS C 1 108 ? 33.756 -60.893 -36.287 1.00 75.78 108 HIS C C 1
ATOM 6702 O O . HIS C 1 108 ? 32.553 -60.930 -36.539 1.00 81.47 108 HIS C O 1
ATOM 6716 N N . ASP C 1 109 ? 34.344 -61.737 -35.447 1.00 65.41 109 ASP C N 1
ATOM 6717 C CA . ASP C 1 109 ? 33.611 -62.835 -34.834 1.00 64.59 109 ASP C CA 1
ATOM 6718 C C . ASP C 1 109 ? 33.321 -62.620 -33.353 1.00 65.62 109 ASP C C 1
ATOM 6719 O O . ASP C 1 109 ? 34.174 -62.151 -32.599 1.00 56.48 109 ASP C O 1
ATOM 6728 N N . LEU C 1 110 ? 32.104 -62.974 -32.949 1.00 59.95 110 LEU C N 1
ATOM 6729 C CA . LEU C 1 110 ? 31.674 -62.844 -31.563 1.00 51.94 110 LEU C CA 1
ATOM 6730 C C . LEU C 1 110 ? 32.184 -64.038 -30.766 1.00 54.72 110 LEU C C 1
ATOM 6731 O O . LEU C 1 110 ? 31.746 -65.170 -30.970 1.00 54.41 110 LEU C O 1
ATOM 6747 N N . ALA C 1 111 ? 33.132 -63.779 -29.872 1.00 52.69 111 ALA C N 1
ATOM 6748 C CA . ALA C 1 111 ? 33.770 -64.834 -29.093 1.00 43.27 111 ALA C CA 1
ATOM 6749 C C . ALA C 1 111 ? 33.020 -65.123 -27.797 1.00 48.69 111 ALA C C 1
ATOM 6750 O O . ALA C 1 111 ? 32.935 -66.267 -27.354 1.00 49.55 111 ALA C O 1
ATOM 6757 N N . ALA C 1 112 ? 32.496 -64.073 -27.181 1.00 44.92 112 ALA C N 1
ATOM 6758 C CA . ALA C 1 112 ? 31.823 -64.216 -25.905 1.00 44.07 112 ALA C CA 1
ATOM 6759 C C . ALA C 1 112 ? 30.822 -63.105 -25.654 1.00 50.47 112 ALA C C 1
ATOM 6760 O O . ALA C 1 112 ? 30.918 -62.001 -26.213 1.00 45.42 112 ALA C O 1
ATOM 6767 N N . LEU C 1 113 ? 29.868 -63.422 -24.787 1.00 45.51 113 LEU C N 1
ATOM 6768 C CA . LEU C 1 113 ? 28.789 -62.520 -24.429 1.00 41.01 113 LEU C CA 1
ATOM 6769 C C . LEU C 1 113 ? 28.697 -62.472 -22.904 1.00 40.21 113 LEU C C 1
ATOM 6770 O O . LEU C 1 113 ? 28.826 -63.496 -22.247 1.00 39.97 113 LEU C O 1
ATOM 6786 N N . SER C 1 114 ? 28.535 -61.291 -22.327 1.00 40.45 114 SER C N 1
ATOM 6787 C CA . SER C 1 114 ? 28.466 -61.215 -20.876 1.00 41.38 114 SER C CA 1
ATOM 6788 C C . SER C 1 114 ? 27.374 -60.262 -20.430 1.00 40.02 114 SER C C 1
ATOM 6789 O O . SER C 1 114 ? 27.115 -59.253 -21.083 1.00 45.59 114 SER C O 1
ATOM 6797 N N . TYR C 1 115 ? 26.745 -60.587 -19.303 1.00 39.34 115 TYR C N 1
ATOM 6798 C CA . TYR C 1 115 ? 25.686 -59.757 -18.736 1.00 41.10 115 TYR C CA 1
ATOM 6799 C C . TYR C 1 115 ? 26.059 -59.384 -17.315 1.00 36.91 115 TYR C C 1
ATOM 6800 O O . TYR C 1 115 ? 26.540 -60.220 -16.548 1.00 40.59 115 TYR C O 1
ATOM 6818 N N . LEU C 1 116 ? 25.871 -58.114 -16.983 1.00 36.46 116 LEU C N 1
ATOM 6819 C CA . LEU C 1 116 ? 26.166 -57.636 -15.645 1.00 45.16 116 LEU C CA 1
ATOM 6820 C C . LEU C 1 116 ? 25.032 -56.754 -15.171 1.00 43.78 116 LEU C C 1
ATOM 6821 O O . LEU C 1 116 ? 24.298 -56.192 -15.980 1.00 44.10 116 LEU C O 1
ATOM 6837 N N . THR C 1 117 ? 24.888 -56.631 -13.859 1.00 40.92 117 THR C N 1
ATOM 6838 C CA . THR C 1 117 ? 23.873 -55.755 -13.308 1.00 43.26 117 THR C CA 1
ATOM 6839 C C . THR C 1 117 ? 24.532 -54.612 -12.559 1.00 41.30 117 THR C C 1
ATOM 6840 O O . THR C 1 117 ? 25.410 -54.825 -11.721 1.00 38.97 117 THR C O 1
ATOM 6851 N N . PHE C 1 118 ? 24.121 -53.394 -12.888 1.00 42.20 118 PHE C N 1
ATOM 6852 C CA . PHE C 1 118 ? 24.642 -52.212 -12.219 1.00 45.41 118 PHE C CA 1
ATOM 6853 C C . PHE C 1 118 ? 23.529 -51.468 -11.497 1.00 43.21 118 PHE C C 1
ATOM 6854 O O . PHE C 1 118 ? 22.378 -51.499 -11.917 1.00 48.51 118 PHE C O 1
ATOM 6871 N N . VAL C 1 119 ? 23.882 -50.804 -10.405 1.00 48.11 119 VAL C N 1
ATOM 6872 C CA . VAL C 1 119 ? 22.925 -49.994 -9.666 1.00 50.55 119 VAL C CA 1
ATOM 6873 C C . VAL C 1 119 ? 23.406 -48.556 -9.567 1.00 50.18 119 VAL C C 1
ATOM 6874 O O . VAL C 1 119 ? 24.535 -48.298 -9.154 1.00 51.37 119 VAL C O 1
ATOM 6887 N N . ALA C 1 120 ? 22.537 -47.624 -9.944 1.00 51.32 120 ALA C N 1
ATOM 6888 C CA . ALA C 1 120 ? 22.837 -46.206 -9.826 1.00 55.09 120 ALA C CA 1
ATOM 6889 C C . ALA C 1 120 ? 22.681 -45.767 -8.375 1.00 64.56 120 ALA C C 1
ATOM 6890 O O . ALA C 1 120 ? 21.756 -46.196 -7.688 1.00 61.69 120 ALA C O 1
ATOM 6897 N N . LEU C 1 121 ? 23.594 -44.920 -7.912 1.00 62.91 121 LEU C N 1
ATOM 6898 C CA . LEU C 1 121 ? 23.555 -44.425 -6.542 1.00 64.31 121 LEU C CA 1
ATOM 6899 C C . LEU C 1 121 ? 23.589 -42.902 -6.523 1.00 78.49 121 LEU C C 1
ATOM 6900 O O . LEU C 1 121 ? 24.135 -42.275 -7.434 1.00 73.69 121 LEU C O 1
ATOM 6916 N N . ASP C 1 122 ? 23.003 -42.305 -5.490 1.00 80.26 122 ASP C N 1
ATOM 6917 C CA . ASP C 1 122 ? 23.101 -40.863 -5.305 1.00 84.51 122 ASP C CA 1
ATOM 6918 C C . ASP C 1 122 ? 24.371 -40.541 -4.520 1.00 82.00 122 ASP C C 1
ATOM 6919 O O . ASP C 1 122 ? 25.100 -41.445 -4.109 1.00 80.82 122 ASP C O 1
ATOM 6928 N N . ASP C 1 123 ? 24.632 -39.254 -4.315 1.00 86.88 123 ASP C N 1
ATOM 6929 C CA . ASP C 1 123 ? 25.818 -38.817 -3.582 1.00 88.73 123 ASP C CA 1
ATOM 6930 C C . ASP C 1 123 ? 25.837 -39.351 -2.151 1.00 88.72 123 ASP C C 1
ATOM 6931 O O . ASP C 1 123 ? 26.903 -39.499 -1.552 1.00 86.89 123 ASP C O 1
ATOM 6940 N N . GLU C 1 124 ? 24.658 -39.628 -1.602 1.00 91.47 124 GLU C N 1
ATOM 6941 C CA . GLU C 1 124 ? 24.556 -40.203 -0.264 1.00 92.91 124 GLU C CA 1
ATOM 6942 C C . GLU C 1 124 ? 24.908 -41.689 -0.281 1.00 85.46 124 GLU C C 1
ATOM 6943 O O . GLU C 1 124 ? 25.108 -42.301 0.770 1.00 78.22 124 GLU C O 1
ATOM 6955 N N . GLY C 1 125 ? 24.985 -42.265 -1.478 1.00 85.05 125 GLY C N 1
ATOM 6956 C CA . GLY C 1 125 ? 25.327 -43.667 -1.629 1.00 81.43 125 GLY C CA 1
ATOM 6957 C C . GLY C 1 125 ? 24.101 -44.563 -1.655 1.00 77.10 125 GLY C C 1
ATOM 6958 O O . GLY C 1 125 ? 24.205 -45.779 -1.491 1.00 72.71 125 GLY C O 1
ATOM 6962 N N . LYS C 1 126 ? 22.933 -43.960 -1.854 1.00 77.96 126 LYS C N 1
ATOM 6963 C CA . LYS C 1 126 ? 21.679 -44.705 -1.864 1.00 71.10 126 LYS C CA 1
ATOM 6964 C C . LYS C 1 126 ? 21.193 -44.930 -3.294 1.00 63.14 126 LYS C C 1
ATOM 6965 O O . LYS C 1 126 ? 21.383 -44.072 -4.152 1.00 70.83 126 LYS C O 1
ATOM 6984 N N . PRO C 1 127 ? 20.554 -46.080 -3.555 1.00 56.69 127 PRO C N 1
ATOM 6985 C CA . PRO C 1 127 ? 20.046 -46.345 -4.904 1.00 59.85 127 PRO C CA 1
ATOM 6986 C C . PRO C 1 127 ? 19.212 -45.198 -5.464 1.00 66.55 127 PRO C C 1
ATOM 6987 O O . PRO C 1 127 ? 18.453 -44.558 -4.736 1.00 72.14 127 PRO C O 1
ATOM 6998 N N . LYS C 1 128 ? 19.369 -44.952 -6.759 1.00 60.44 128 LYS C N 1
ATOM 6999 C CA . LYS C 1 128 ? 18.763 -43.810 -7.429 1.00 65.85 128 LYS C CA 1
ATOM 7000 C C . LYS C 1 128 ? 18.001 -44.247 -8.668 1.00 69.56 128 LYS C C 1
ATOM 7001 O O . LYS C 1 128 ? 18.384 -45.206 -9.337 1.00 73.74 128 LYS C O 1
ATOM 7020 N N . HIS C 1 129 ? 16.923 -43.536 -8.977 1.00 74.25 129 HIS C N 1
ATOM 7021 C CA . HIS C 1 129 ? 16.108 -43.878 -10.131 1.00 77.91 129 HIS C CA 1
ATOM 7022 C C . HIS C 1 129 ? 16.904 -43.634 -11.404 1.00 73.01 129 HIS C C 1
ATOM 7023 O O . HIS C 1 129 ? 17.673 -42.677 -11.492 1.00 69.95 129 HIS C O 1
ATOM 7037 N N . VAL C 1 130 ? 16.716 -44.507 -12.386 1.00 63.93 130 VAL C N 1
ATOM 7038 C CA . VAL C 1 130 ? 17.417 -44.385 -13.652 1.00 67.38 130 VAL C CA 1
ATOM 7039 C C . VAL C 1 130 ? 16.435 -44.132 -14.784 1.00 74.13 130 VAL C C 1
ATOM 7040 O O . VAL C 1 130 ? 15.252 -44.451 -14.666 1.00 75.66 130 VAL C O 1
ATOM 7053 N N . PRO C 1 131 ? 16.921 -43.556 -15.890 1.00 69.59 131 PRO C N 1
ATOM 7054 C CA . PRO C 1 131 ? 16.041 -43.458 -17.054 1.00 67.95 131 PRO C CA 1
ATOM 7055 C C . PRO C 1 131 ? 15.709 -44.849 -17.577 1.00 65.21 131 PRO C C 1
ATOM 7056 O O . PRO C 1 131 ? 16.398 -45.803 -17.224 1.00 64.86 131 PRO C O 1
ATOM 7067 N N . GLY C 1 132 ? 14.649 -44.981 -18.363 1.00 62.21 132 GLY C N 1
ATOM 7068 C CA . GLY C 1 132 ? 14.369 -46.243 -19.019 1.00 67.44 132 GLY C CA 1
ATOM 7069 C C . GLY C 1 132 ? 15.181 -46.344 -20.292 1.00 62.20 132 GLY C C 1
ATOM 7070 O O . GLY C 1 132 ? 15.792 -45.366 -20.711 1.00 58.54 132 GLY C O 1
ATOM 7074 N N . VAL C 1 133 ? 15.177 -47.515 -20.916 1.00 62.77 133 VAL C N 1
ATOM 7075 C CA . VAL C 1 133 ? 15.952 -47.725 -22.131 1.00 61.46 133 VAL C CA 1
ATOM 7076 C C . VAL C 1 133 ? 15.095 -48.379 -23.202 1.00 64.62 133 VAL C C 1
ATOM 7077 O O . VAL C 1 133 ? 14.207 -49.169 -22.892 1.00 66.60 133 VAL C O 1
ATOM 7090 N N . TYR C 1 134 ? 15.354 -48.035 -24.460 1.00 61.04 134 TYR C N 1
ATOM 7091 C CA . TYR C 1 134 ? 14.637 -48.645 -25.572 1.00 63.18 134 TYR C CA 1
ATOM 7092 C C . TYR C 1 134 ? 15.555 -48.988 -26.734 1.00 60.01 134 TYR C C 1
ATOM 7093 O O . TYR C 1 134 ? 16.502 -48.256 -27.012 1.00 60.88 134 TYR C O 1
ATOM 7111 N N . PRO C 1 135 ? 15.267 -50.104 -27.423 1.00 58.63 135 PRO C N 1
ATOM 7112 C CA . PRO C 1 135 ? 16.057 -50.521 -28.582 1.00 61.88 135 PRO C CA 1
ATOM 7113 C C . PRO C 1 135 ? 15.611 -49.801 -29.844 1.00 71.31 135 PRO C C 1
ATOM 7114 O O . PRO C 1 135 ? 14.528 -49.216 -29.854 1.00 69.05 135 PRO C O 1
ATOM 7125 N N . GLU C 1 136 ? 16.440 -49.830 -30.882 1.00 74.30 136 GLU C N 1
ATOM 7126 C CA . GLU C 1 136 ? 16.084 -49.214 -32.153 1.00 66.97 136 GLU C CA 1
ATOM 7127 C C . GLU C 1 136 ? 16.251 -50.186 -33.322 1.00 69.64 136 GLU C C 1
ATOM 7128 O O . GLU C 1 136 ? 15.471 -50.147 -34.273 1.00 86.19 136 GLU C O 1
ATOM 7140 N N . ASP C 1 137 ? 17.255 -51.057 -33.256 1.00 68.21 137 ASP C N 1
ATOM 7141 C CA . ASP C 1 137 ? 17.467 -52.048 -34.310 1.00 70.85 137 ASP C CA 1
ATOM 7142 C C . ASP C 1 137 ? 17.263 -53.470 -33.790 1.00 74.50 137 ASP C C 1
ATOM 7143 O O . ASP C 1 137 ? 17.046 -53.675 -32.596 1.00 70.11 137 ASP C O 1
ATOM 7152 N N . ASP C 1 138 ? 17.328 -54.444 -34.694 1.00 72.12 138 ASP C N 1
ATOM 7153 C CA . ASP C 1 138 ? 16.940 -55.820 -34.388 1.00 73.52 138 ASP C CA 1
ATOM 7154 C C . ASP C 1 138 ? 17.781 -56.440 -33.275 1.00 71.57 138 ASP C C 1
ATOM 7155 O O . ASP C 1 138 ? 17.246 -57.062 -32.351 1.00 71.92 138 ASP C O 1
ATOM 7164 N N . VAL C 1 139 ? 19.097 -56.270 -33.358 1.00 74.81 139 VAL C N 1
ATOM 7165 C CA . VAL C 1 139 ? 19.991 -56.838 -32.356 1.00 71.29 139 VAL C CA 1
ATOM 7166 C C . VAL C 1 139 ? 19.735 -56.234 -30.981 1.00 61.40 139 VAL C C 1
ATOM 7167 O O . VAL C 1 139 ? 19.668 -56.958 -29.990 1.00 63.18 139 VAL C O 1
ATOM 7180 N N . GLU C 1 140 ? 19.598 -54.914 -30.920 1.00 63.40 140 GLU C N 1
ATOM 7181 C CA . GLU C 1 140 ? 19.271 -54.246 -29.666 1.00 65.79 140 GLU C CA 1
ATOM 7182 C C . GLU C 1 140 ? 17.944 -54.769 -29.113 1.00 68.74 140 GLU C C 1
ATOM 7183 O O . GLU C 1 140 ? 17.821 -55.072 -27.922 1.00 63.97 140 GLU C O 1
ATOM 7195 N N . LYS C 1 141 ? 16.963 -54.903 -30.000 1.00 68.43 141 LYS C N 1
ATOM 7196 C CA . LYS C 1 141 ? 15.642 -55.396 -29.632 1.00 67.09 141 LYS C CA 1
ATOM 7197 C C . LYS C 1 141 ? 15.682 -56.819 -29.102 1.00 65.79 141 LYS C C 1
ATOM 7198 O O . LYS C 1 141 ? 14.952 -57.153 -28.176 1.00 68.52 141 LYS C O 1
ATOM 7217 N N . TRP C 1 142 ? 16.516 -57.662 -29.699 1.00 60.07 142 TRP C N 1
ATOM 7218 C CA . TRP C 1 142 ? 16.663 -59.035 -29.226 1.00 59.25 142 TRP C CA 1
ATOM 7219 C C . TRP C 1 142 ? 17.104 -59.037 -27.746 1.00 68.00 142 TRP C C 1
ATOM 7220 O O . TRP C 1 142 ? 16.468 -59.673 -26.882 1.00 66.96 142 TRP C O 1
ATOM 7241 N N . PHE C 1 143 ? 18.168 -58.292 -27.447 1.00 63.35 143 PHE C N 1
ATOM 7242 C CA . PHE C 1 143 ? 18.675 -58.223 -26.080 1.00 61.73 143 PHE C CA 1
ATOM 7243 C C . PHE C 1 143 ? 17.619 -57.607 -25.174 1.00 60.48 143 PHE C C 1
ATOM 7244 O O . PHE C 1 143 ? 17.406 -58.067 -24.053 1.00 55.04 143 PHE C O 1
ATOM 7261 N N . TYR C 1 144 ? 16.954 -56.567 -25.669 1.00 57.47 144 TYR C N 1
ATOM 7262 C CA . TYR C 1 144 ? 15.910 -55.904 -24.899 1.00 59.73 144 TYR C CA 1
ATOM 7263 C C . TYR C 1 144 ? 14.778 -56.877 -24.577 1.00 57.77 144 TYR C C 1
ATOM 7264 O O . TYR C 1 144 ? 14.259 -56.888 -23.464 1.00 56.75 144 TYR C O 1
ATOM 7282 N N . ASP C 1 145 ? 14.397 -57.682 -25.561 1.00 60.48 145 ASP C N 1
ATOM 7283 C CA . ASP C 1 145 ? 13.293 -58.621 -25.405 1.00 62.90 145 ASP C CA 1
ATOM 7284 C C . ASP C 1 145 ? 13.633 -59.743 -24.435 1.00 64.82 145 ASP C C 1
ATOM 7285 O O . ASP C 1 145 ? 12.789 -60.152 -23.634 1.00 64.97 145 ASP C O 1
ATOM 7294 N N . THR C 1 146 ? 14.865 -60.242 -24.506 1.00 58.57 146 THR C N 1
ATOM 7295 C CA . THR C 1 146 ? 15.266 -61.363 -23.654 1.00 53.40 146 THR C CA 1
ATOM 7296 C C . THR C 1 146 ? 15.712 -60.993 -22.235 1.00 56.47 146 THR C C 1
ATOM 7297 O O . THR C 1 146 ? 16.055 -61.874 -21.447 1.00 55.96 146 THR C O 1
ATOM 7308 N N . ALA C 1 147 ? 15.720 -59.705 -21.914 1.00 53.39 147 ALA C N 1
ATOM 7309 C CA . ALA C 1 147 ? 16.249 -59.244 -20.632 1.00 54.92 147 ALA C CA 1
ATOM 7310 C C . ALA C 1 147 ? 15.422 -59.653 -19.398 1.00 53.89 147 ALA C C 1
ATOM 7311 O O . ALA C 1 147 ? 15.990 -60.115 -18.403 1.00 53.66 147 ALA C O 1
ATOM 7318 N N . PRO C 1 148 ? 14.086 -59.489 -19.450 1.00 55.86 148 PRO C N 1
ATOM 7319 C CA . PRO C 1 148 ? 13.269 -59.736 -18.253 1.00 49.05 148 PRO C CA 1
ATOM 7320 C C . PRO C 1 148 ? 13.479 -61.108 -17.604 1.00 44.41 148 PRO C C 1
ATOM 7321 O O . PRO C 1 148 ? 13.532 -61.204 -16.374 1.00 48.09 148 PRO C O 1
ATOM 7332 N N . GLN C 1 149 ? 13.606 -62.151 -18.416 1.00 42.06 149 GLN C N 1
ATOM 7333 C CA . GLN C 1 149 ? 13.838 -63.489 -17.887 1.00 50.57 149 GLN C CA 1
ATOM 7334 C C . GLN C 1 149 ? 15.169 -63.561 -17.134 1.00 52.86 149 GLN C C 1
ATOM 7335 O O . GLN C 1 149 ? 15.245 -64.089 -16.010 1.00 45.55 149 GLN C O 1
ATOM 7349 N N . ARG C 1 150 ? 16.207 -62.977 -17.728 1.00 50.41 150 ARG C N 1
ATOM 7350 C CA . ARG C 1 150 ? 17.519 -62.953 -17.097 1.00 46.44 150 ARG C CA 1
ATOM 7351 C C . ARG C 1 150 ? 17.426 -62.180 -15.784 1.00 37.77 150 ARG C C 1
ATOM 7352 O O . ARG C 1 150 ? 17.925 -62.624 -14.749 1.00 42.79 150 ARG C O 1
ATOM 7373 N N . VAL C 1 151 ? 16.762 -61.030 -15.822 1.00 37.37 151 VAL C N 1
ATOM 7374 C CA . VAL C 1 151 ? 16.648 -60.206 -14.632 1.00 38.61 151 VAL C CA 1
ATOM 7375 C C . VAL C 1 151 ? 15.931 -60.957 -13.500 1.00 50.15 151 VAL C C 1
ATOM 7376 O O . VAL C 1 15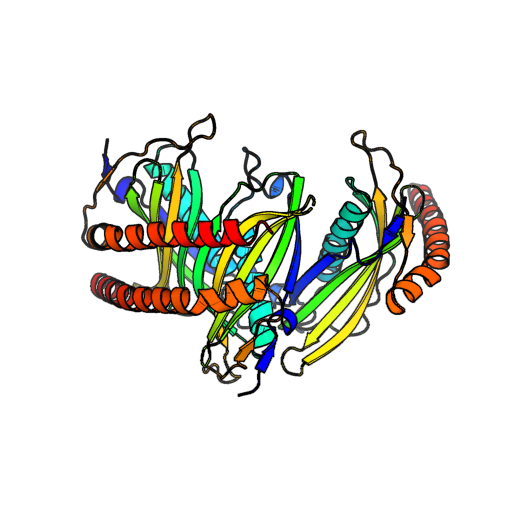1 ? 16.426 -61.005 -12.362 1.00 37.56 151 VAL C O 1
ATOM 7389 N N . GLU C 1 152 ? 14.783 -61.567 -13.795 1.00 44.54 152 GLU C N 1
ATOM 7390 C CA . GLU C 1 152 ? 14.064 -62.258 -12.726 1.00 51.48 152 GLU C CA 1
ATOM 7391 C C . GLU C 1 152 ? 14.939 -63.388 -12.173 1.00 46.59 152 GLU C C 1
ATOM 7392 O O . GLU C 1 152 ? 15.043 -63.564 -10.943 1.00 42.93 152 GLU C O 1
ATOM 7404 N N . ARG C 1 153 ? 15.614 -64.125 -13.057 1.00 43.39 153 ARG C N 1
ATOM 7405 C CA . ARG C 1 153 ? 16.483 -65.190 -12.563 1.00 46.91 153 ARG C CA 1
ATOM 7406 C C . ARG C 1 153 ? 17.633 -64.690 -11.670 1.00 47.57 153 ARG C C 1
ATOM 7407 O O . ARG C 1 153 ? 17.878 -65.257 -10.598 1.00 47.37 153 ARG C O 1
ATOM 7428 N N . ARG C 1 154 ? 18.335 -63.639 -12.080 1.00 42.86 154 ARG C N 1
ATOM 7429 C CA . ARG C 1 154 ? 19.421 -63.138 -11.236 1.00 47.07 154 ARG C CA 1
ATOM 7430 C C . ARG C 1 154 ? 18.877 -62.603 -9.903 1.00 43.88 154 ARG C C 1
ATOM 7431 O O . ARG C 1 154 ? 19.497 -62.795 -8.850 1.00 36.72 154 ARG C O 1
ATOM 7452 N N . LYS C 1 155 ? 17.728 -61.931 -9.936 1.00 44.53 155 LYS C N 1
ATOM 7453 C CA . LYS C 1 155 ? 17.135 -61.462 -8.690 1.00 41.22 155 LYS C CA 1
ATOM 7454 C C . LYS C 1 155 ? 16.873 -62.630 -7.733 1.00 42.64 155 LYS C C 1
ATOM 7455 O O . LYS C 1 155 ? 17.129 -62.511 -6.536 1.00 41.61 155 LYS C O 1
ATOM 7474 N N . ALA C 1 156 ? 16.343 -63.742 -8.237 1.00 44.50 156 ALA C N 1
ATOM 7475 C CA . ALA C 1 156 ? 16.211 -64.935 -7.386 1.00 45.18 156 ALA C CA 1
ATOM 7476 C C . ALA C 1 156 ? 17.579 -65.435 -6.885 1.00 42.39 156 ALA C C 1
ATOM 7477 O O . ALA C 1 156 ? 17.780 -65.814 -5.706 1.00 39.88 156 ALA C O 1
ATOM 7484 N N . ARG C 1 157 ? 18.536 -65.424 -7.800 1.00 42.18 157 ARG C N 1
ATOM 7485 C CA . ARG C 1 157 ? 19.871 -65.879 -7.475 1.00 42.43 157 ARG C CA 1
ATOM 7486 C C . ARG C 1 157 ? 20.509 -65.069 -6.341 1.00 31.42 157 ARG C C 1
ATOM 7487 O O . ARG C 1 157 ? 21.211 -65.634 -5.500 1.00 37.66 157 ARG C O 1
ATOM 7508 N N . ARG C 1 158 ? 20.292 -63.758 -6.318 1.00 37.44 158 ARG C N 1
ATOM 7509 C CA . ARG C 1 158 ? 20.808 -62.950 -5.213 1.00 37.11 158 ARG C CA 1
ATOM 7510 C C . ARG C 1 158 ? 20.352 -63.526 -3.862 1.00 46.06 158 ARG C C 1
ATOM 7511 O O . ARG C 1 158 ? 21.153 -63.667 -2.925 1.00 39.80 158 ARG C O 1
ATOM 7532 N N . ILE C 1 159 ? 19.071 -63.871 -3.769 1.00 41.93 159 ILE C N 1
ATOM 7533 C CA . ILE C 1 159 ? 18.537 -64.475 -2.551 1.00 37.92 159 ILE C CA 1
ATOM 7534 C C . ILE C 1 159 ? 19.304 -65.734 -2.254 1.00 35.52 159 ILE C C 1
ATOM 7535 O O . ILE C 1 159 ? 19.763 -65.943 -1.123 1.00 40.46 159 ILE C O 1
ATOM 7551 N N . GLU C 1 160 ? 19.454 -66.582 -3.265 1.00 36.13 160 GLU C N 1
ATOM 7552 C CA . GLU C 1 160 ? 20.204 -67.812 -3.020 1.00 35.52 160 GLU C CA 1
ATOM 7553 C C . GLU C 1 160 ? 21.609 -67.507 -2.473 1.00 45.35 160 GLU C C 1
ATOM 7554 O O . GLU C 1 160 ? 22.084 -68.168 -1.533 1.00 40.39 160 GLU C O 1
ATOM 7566 N N . SER C 1 161 ? 22.266 -66.497 -3.040 1.00 40.52 161 SER C N 1
ATOM 7567 C CA . SER C 1 161 ? 23.614 -66.131 -2.592 1.00 43.02 161 SER C CA 1
ATOM 7568 C C . SER C 1 161 ? 23.634 -65.678 -1.134 1.00 33.11 161 SER C C 1
ATOM 7569 O O . SER C 1 161 ? 24.472 -66.138 -0.334 1.00 39.29 161 SER C O 1
ATOM 7577 N N . LYS C 1 162 ? 22.699 -64.797 -0.780 1.00 40.50 162 LYS C N 1
ATOM 7578 C CA . LYS C 1 162 ? 22.610 -64.327 0.601 1.00 40.97 162 LYS C CA 1
ATOM 7579 C C . LYS C 1 162 ? 22.391 -65.502 1.545 1.00 48.14 162 LYS C C 1
ATOM 7580 O O . LYS C 1 162 ? 23.071 -65.631 2.564 1.00 49.76 162 LYS C O 1
ATOM 7599 N N . GLN C 1 163 ? 21.464 -66.381 1.171 1.00 51.49 163 GLN C N 1
ATOM 7600 C CA . GLN C 1 163 ? 21.173 -67.572 1.962 1.00 45.56 163 GLN C CA 1
ATOM 7601 C C . GLN C 1 163 ? 22.408 -68.417 2.179 1.00 48.42 163 GLN C C 1
ATOM 7602 O O . GLN C 1 163 ? 22.693 -68.848 3.298 1.00 47.92 163 GLN C O 1
ATOM 7616 N N . THR C 1 164 ? 23.148 -68.662 1.106 1.00 46.21 164 THR C N 1
ATOM 7617 C CA . THR C 1 164 ? 24.319 -69.512 1.226 1.00 45.95 164 THR C CA 1
ATOM 7618 C C . THR C 1 164 ? 25.351 -68.869 2.152 1.00 50.12 164 THR C C 1
ATOM 7619 O O . THR C 1 164 ? 25.927 -69.543 3.018 1.00 48.65 164 THR C O 1
ATOM 7630 N N . ILE C 1 165 ? 25.583 -67.570 1.992 1.00 53.81 165 ILE C N 1
ATOM 7631 C CA . ILE C 1 165 ? 26.527 -66.899 2.884 1.00 51.61 165 ILE C CA 1
ATOM 7632 C C . ILE C 1 165 ? 26.069 -66.969 4.343 1.00 49.31 165 ILE C C 1
ATOM 7633 O O . ILE C 1 165 ? 26.850 -67.331 5.222 1.00 52.30 165 ILE C O 1
ATOM 7649 N N . GLU C 1 166 ? 24.806 -66.639 4.601 1.00 54.58 166 GLU C N 1
ATOM 7650 C CA . GLU C 1 166 ? 24.290 -66.658 5.969 1.00 56.27 166 GLU C CA 1
ATOM 7651 C C . GLU C 1 166 ? 24.422 -68.060 6.553 1.00 55.07 166 GLU C C 1
ATOM 7652 O O . GLU C 1 166 ? 24.836 -68.234 7.697 1.00 59.83 166 GLU C O 1
ATOM 7664 N N . TYR C 1 167 ? 24.074 -69.059 5.756 1.00 53.36 167 TYR C N 1
ATOM 7665 C CA . TYR C 1 167 ? 24.185 -70.442 6.187 1.00 54.79 167 TYR C CA 1
ATOM 7666 C C . TYR C 1 167 ? 25.619 -70.856 6.504 1.00 61.81 167 TYR C C 1
ATOM 7667 O O . TYR C 1 167 ? 25.858 -71.489 7.528 1.00 67.18 167 TYR C O 1
ATOM 7685 N N . LEU C 1 168 ? 26.573 -70.522 5.639 1.00 62.29 168 LEU C N 1
ATOM 7686 C CA . LEU C 1 168 ? 27.954 -70.932 5.896 1.00 61.75 168 LEU C CA 1
ATOM 7687 C C . LEU C 1 168 ? 28.540 -70.269 7.138 1.00 57.26 168 LEU C C 1
ATOM 7688 O O . LEU C 1 168 ? 29.400 -70.848 7.797 1.00 63.21 168 LEU C O 1
ATOM 7704 N N . ALA C 1 169 ? 28.086 -69.066 7.470 1.00 61.76 169 ALA C N 1
ATOM 7705 C CA . ALA C 1 169 ? 28.521 -68.429 8.709 1.00 60.50 169 ALA C CA 1
ATOM 7706 C C . ALA C 1 169 ? 27.950 -69.197 9.903 1.00 67.45 169 ALA C C 1
ATOM 7707 O O . ALA C 1 169 ? 27.121 -68.681 10.651 1.00 71.40 169 ALA C O 1
ATOM 7714 N N . GLN C 1 170 ? 28.406 -70.435 10.074 1.00 73.77 170 GLN C N 1
ATOM 7715 C CA . GLN C 1 170 ? 27.912 -71.312 11.129 1.00 70.80 170 GLN C CA 1
ATOM 7716 C C . GLN C 1 170 ? 28.997 -72.301 11.539 1.00 75.58 170 GLN C C 1
ATOM 7717 O O . GLN C 1 170 ? 29.501 -73.060 10.708 1.00 77.88 170 GLN C O 1
#